Protein 2YZJ (pdb70)

CATH classification: 2.70.40.10

B-factor: mean 26.62, std 9.51, range [11.58, 71.03]

Radius of gyration: 20.33 Å; Cα contacts (8 Å, |Δi|>4): 1391; chains: 3; bounding box: 52×52×49 Å

Nearest PDB structures (foldseek):
  2yzj-assembly1_C  TM=1.006E+00  e=7.400E-30  Sulfurisphaera tokodaii
  2zdc-assembly1_C  TM=1.005E+00  e=9.151E-26  unclassified
  4xjc-assembly2_F  TM=8.775E-01  e=2.141E-09  Halalkalibacterium halodurans C-125
  4xjc-assembly2_D  TM=8.724E-01  e=2.141E-09  Halalkalibacterium halodurans C-125
  8y1w-assembly1_A  TM=8.906E-01  e=4.993E-09  Thermococcus pacificus

Secondary structure (DSSP, 8-state):
---HHHHHTTBTTTEES--GGGB-SSSEEE-EEEEEEEEEEE--EETTBPPEEEEEE-SSEEEE-TTEEEEEEEEEEE--TTEEEEEEE-HHHHTTTEE---EEE-TT--EEEEEEEEESSSEEEE----EEEEEEE-SS--SS---STTTTT---/---HHHHHTTBTTTEES--GGGB-SSSEEE-EEEEEEEEEEE--EETTBPPEEEEEE-SSEEEE-TTEEEEEEEEEEE--TTEEEEEEE-HHHHTTTEE---EEE-TT--EEEEEEEEESSSEEEE----EEEEEEE-SS--SS---STTTTT---/---HHHHHTTBTTTEES--GGGB-SSSEEE-EEEEEEEEEEE--EETTBPPEEEEEE-SSEEEE-TTEEEEEEEEEEE--TTEEEEEEE-HHHHTTTEE---EEE-TT--EEEEEEEEESSSEEEE----EEEEEEE-SS--SS---STTTTT---

InterPro domains:
  IPR011962 dCTP deaminase [PF22769] (2-138)
  IPR033704 dUTPase, trimeric [cd07557] (27-138)
  IPR036157 dUTPase-like superfamily [G3DSA:2.70.40.10] (1-141)
  IPR036157 dUTPase-like superfamily [SSF51283] (1-156)

Organism: Sulfurisphaera tokodaii (strain DSM 16993 / JCM 10545 / NBRC 100140 / 7) (NCBI:txid273063)

Structure (mmCIF, N/CA/C/O backbone):
data_2YZJ
#
_entry.id   2YZJ
#
_cell.length_a   53.770
_cell.length_b   53.757
_cell.length_c   53.757
_cell.angle_alpha   107.47
_cell.angle_beta   107.52
_cell.angle_gamma   107.50
#
_symmetry.space_group_name_H-M   'P 1'
#
loop_
_entity.id
_entity.type
_entity.pdbx_description
1 polymer '167aa long hypothetical dUTPase'
2 non-polymer "DEOXYURIDINE-5'-DIPHOSPHATE"
3 non-polymer 2-AMINO-2-HYDROXYMETHYL-PROPANE-1,3-DIOL
4 non-polymer 'MAGNESIUM ION'
5 water water
#
loop_
_atom_site.group_PDB
_atom_site.id
_atom_site.type_symbol
_atom_site.label_atom_id
_atom_site.label_alt_id
_atom_site.label_comp_id
_atom_site.label_asym_id
_atom_site.label_entity_id
_atom_site.label_seq_id
_atom_site.pdbx_PDB_ins_code
_atom_site.Cartn_x
_atom_site.Cartn_y
_atom_site.Cartn_z
_atom_site.occupancy
_atom_site.B_iso_or_equiv
_atom_site.auth_seq_id
_atom_site.auth_comp_id
_atom_site.auth_asym_id
_atom_site.auth_atom_id
_atom_site.pdbx_PDB_model_num
ATOM 1 N N . ILE A 1 12 ? -9.011 -4.716 -12.687 1.00 41.60 10 ILE A N 1
ATOM 2 C CA . ILE A 1 12 ? -9.647 -3.581 -11.955 1.00 41.81 10 ILE A CA 1
ATOM 3 C C . ILE A 1 12 ? -10.947 -3.143 -12.621 1.00 40.78 10 ILE A C 1
ATOM 4 O O . ILE A 1 12 ? -11.044 -3.107 -13.848 1.00 40.55 10 ILE A O 1
ATOM 9 N N . LEU A 1 13 ? -11.941 -2.803 -11.805 1.00 39.81 11 LEU A N 1
ATOM 10 C CA . LEU A 1 13 ? -13.229 -2.363 -12.325 1.00 38.63 11 LEU A CA 1
ATOM 11 C C . LEU A 1 13 ? -13.232 -0.871 -12.636 1.00 37.97 11 LEU A C 1
ATOM 12 O O . LEU A 1 13 ? -12.737 -0.053 -11.856 1.00 37.59 11 LEU A O 1
ATOM 17 N N . SER A 1 14 ? -13.796 -0.531 -13.789 1.00 37.38 12 SER A N 1
ATOM 18 C CA . SER A 1 14 ? -13.889 0.852 -14.237 1.00 36.64 12 SER A CA 1
ATOM 19 C C . SER A 1 14 ? -14.991 1.574 -13.472 1.00 36.00 12 SER A C 1
ATOM 20 O O . SER A 1 14 ? -15.661 0.983 -12.627 1.00 34.69 12 SER A O 1
ATOM 23 N N . HIS A 1 15 ? -15.176 2.853 -13.786 1.00 35.94 13 HIS A N 1
ATOM 24 C CA . HIS A 1 15 ? -16.201 3.669 -13.145 1.00 36.69 13 HIS A CA 1
ATOM 25 C C . HIS A 1 15 ? -17.594 3.081 -13.353 1.00 36.85 13 HIS A C 1
ATOM 26 O O . HIS A 1 15 ? -18.366 2.948 -12.403 1.00 36.64 13 HIS A O 1
ATOM 33 N N . GLN A 1 16 ? -17.909 2.723 -14.595 1.00 36.63 14 GLN A N 1
ATOM 34 C CA . GLN A 1 16 ? -19.218 2.160 -14.914 1.00 36.64 14 GLN A CA 1
ATOM 35 C C . GLN A 1 16 ? -19.472 0.823 -14.220 1.00 36.29 14 GLN A C 1
ATOM 36 O O . GLN A 1 16 ? -20.594 0.539 -13.796 1.00 36.11 14 GLN A O 1
ATOM 42 N N . SER A 1 17 ? -18.437 -0.001 -14.104 1.00 36.02 15 SER A N 1
ATOM 43 C CA . SER A 1 17 ? -18.587 -1.301 -13.459 1.00 36.24 15 SER A CA 1
ATOM 44 C C . SER A 1 17 ? -18.825 -1.139 -11.962 1.00 36.20 15 SER A C 1
ATOM 45 O O . SER A 1 17 ? -19.542 -1.929 -11.349 1.00 36.10 15 SER A O 1
ATOM 48 N N . ILE A 1 18 ? -18.220 -0.113 -11.373 1.00 36.52 16 ILE A N 1
ATOM 49 C CA . ILE A 1 18 ? -18.390 0.142 -9.948 1.00 36.15 16 ILE A CA 1
ATOM 50 C C . ILE A 1 18 ? -19.775 0.730 -9.712 1.00 37.08 16 ILE A C 1
ATOM 51 O O . ILE A 1 18 ? -20.432 0.421 -8.717 1.00 36.73 16 ILE A O 1
ATOM 56 N N . LYS A 1 19 ? -20.221 1.569 -10.641 1.00 38.40 17 LYS A N 1
ATOM 57 C CA . LYS A 1 19 ? -21.529 2.197 -10.523 1.00 40.98 17 LYS A CA 1
ATOM 58 C C . LYS A 1 19 ? -22.631 1.147 -10.395 1.00 41.47 17 LYS A C 1
ATOM 59 O O . LYS A 1 19 ? -23.624 1.364 -9.701 1.00 40.79 17 LYS A O 1
ATOM 65 N N . ASN A 1 20 ? -22.445 0.006 -11.052 1.00 42.08 18 ASN A N 1
ATOM 66 C CA . ASN A 1 20 ? -23.427 -1.074 -11.002 1.00 42.98 18 ASN A CA 1
ATOM 67 C C . ASN A 1 20 ? -23.388 -1.833 -9.678 1.00 42.40 18 ASN A C 1
ATOM 68 O O . ASN A 1 20 ? -24.296 -2.605 -9.372 1.00 43.61 18 ASN A O 1
ATOM 73 N N . LEU A 1 21 ? -22.335 -1.612 -8.897 1.00 40.87 19 LEU A N 1
ATOM 74 C CA . LEU A 1 21 ? -22.191 -2.271 -7.603 1.00 39.18 19 LEU A CA 1
ATOM 75 C C . LEU A 1 21 ? -22.949 -1.509 -6.518 1.00 38.01 19 LEU A C 1
ATOM 76 O O . LEU A 1 21 ? -23.184 -2.032 -5.429 1.00 36.66 19 LEU A O 1
ATOM 81 N N . LEU A 1 22 ? -23.326 -0.270 -6.821 1.00 36.76 20 LEU A N 1
ATOM 82 C CA . LEU A 1 22 ? -24.041 0.566 -5.862 1.00 36.87 20 LEU A CA 1
ATOM 83 C C . LEU A 1 22 ? -25.402 -0.009 -5.479 1.00 37.65 20 LEU A C 1
ATOM 84 O O . LEU A 1 22 ? -26.183 -0.417 -6.340 1.00 37.23 20 LEU A O 1
ATOM 89 N N . GLY A 1 23 ? -25.679 -0.035 -4.180 1.00 37.69 21 GLY A N 1
ATOM 90 C CA . GLY A 1 23 ? -26.948 -0.554 -3.705 1.00 37.95 21 GLY A CA 1
ATOM 91 C C . GLY A 1 23 ? -26.962 -2.065 -3.596 1.00 37.76 21 GLY A C 1
ATOM 92 O O . GLY A 1 23 ? -27.966 -2.652 -3.193 1.00 38.78 21 GLY A O 1
ATOM 93 N N . LYS A 1 24 ? -25.850 -2.698 -3.955 1.00 37.40 22 LYS A N 1
ATOM 94 C CA . LYS A 1 24 ? -25.745 -4.150 -3.888 1.00 37.50 22 LYS A CA 1
ATOM 95 C C . LYS A 1 24 ? -24.501 -4.565 -3.108 1.00 35.83 22 LYS A C 1
ATOM 96 O O . LYS A 1 24 ? -24.597 -5.217 -2.070 1.00 35.98 22 LYS A O 1
ATOM 102 N N . VAL A 1 25 ? -23.334 -4.187 -3.620 1.00 33.85 23 VAL A N 1
ATOM 103 C CA . VAL A 1 25 ? -22.067 -4.503 -2.971 1.00 31.62 23 VAL A CA 1
ATOM 104 C C . VAL A 1 25 ? -21.670 -3.347 -2.053 1.00 30.33 23 VAL A C 1
ATOM 105 O O . VAL A 1 25 ? -21.105 -3.555 -0.982 1.00 29.52 23 VAL A O 1
ATOM 109 N N . ILE A 1 26 ? -21.979 -2.127 -2.481 1.00 28.78 24 ILE A N 1
ATOM 110 C CA . ILE A 1 26 ? -21.660 -0.938 -1.699 1.00 27.39 24 ILE A CA 1
ATOM 111 C C . ILE A 1 26 ? -22.943 -0.252 -1.234 1.00 26.81 24 ILE A C 1
ATOM 112 O O . ILE A 1 26 ? -23.669 0.328 -2.044 1.00 26.41 24 ILE A O 1
ATOM 117 N N . LEU A 1 27 ? -23.210 -0.320 0.068 1.00 26.05 25 LEU A N 1
ATOM 118 C CA . LEU A 1 27 ? -24.405 0.286 0.658 1.00 26.67 25 LEU A CA 1
ATOM 119 C C . LEU A 1 27 ? -24.053 1.581 1.398 1.00 26.32 25 LEU A C 1
ATOM 120 O O . LEU A 1 27 ? -22.905 1.778 1.795 1.00 25.56 25 LEU A O 1
ATOM 125 N N . ASN A 1 28 ? -25.047 2.448 1.594 1.00 26.23 26 ASN A N 1
ATOM 126 C CA . ASN A 1 28 ? -24.839 3.739 2.255 1.00 25.92 26 ASN A CA 1
ATOM 127 C C . ASN A 1 28 ? -23.804 4.477 1.418 1.00 25.79 26 ASN A C 1
ATOM 128 O O . ASN A 1 28 ? -22.861 5.074 1.947 1.00 24.16 26 ASN A O 1
ATOM 133 N N . TYR A 1 29 ? -23.996 4.425 0.105 1.00 25.47 27 TYR A N 1
ATOM 134 C CA . TYR A 1 29 ? -23.076 5.034 -0.852 1.00 26.01 27 TYR A CA 1
ATOM 135 C C . TYR A 1 29 ? -23.407 6.461 -1.264 1.00 26.83 27 TYR A C 1
ATOM 136 O O . TYR A 1 29 ? -24.418 7.037 -0.866 1.00 24.65 27 TYR A O 1
ATOM 145 N N . SER A 1 30 ? -22.518 7.015 -2.079 1.00 27.58 28 SER A N 1
ATOM 146 C CA . SER A 1 30 ? -22.663 8.354 -2.621 1.00 29.29 28 SER A CA 1
ATOM 147 C C . SER A 1 30 ? -22.277 8.229 -4.089 1.00 30.55 28 SER A C 1
ATOM 148 O O . SER A 1 30 ? -21.165 7.807 -4.415 1.00 29.66 28 SER A O 1
ATOM 151 N N . GLU A 1 31 ? -23.209 8.575 -4.970 1.00 31.82 29 GLU A N 1
ATOM 152 C CA . GLU A 1 31 ? -22.987 8.502 -6.408 1.00 33.89 29 GLU A CA 1
ATOM 153 C C . GLU A 1 31 ? -21.719 9.206 -6.878 1.00 32.75 29 GLU A C 1
ATOM 154 O O . GLU A 1 31 ? -20.950 8.648 -7.659 1.00 31.92 29 GLU A O 1
ATOM 160 N N . GLU A 1 32 ? -21.504 10.427 -6.403 1.00 32.07 30 GLU A N 1
ATOM 161 C CA . GLU A 1 32 ? -20.333 11.202 -6.801 1.00 32.01 30 GLU A CA 1
ATOM 162 C C . GLU A 1 32 ? -19.010 10.576 -6.361 1.00 30.39 30 GLU A C 1
ATOM 163 O O . GLU A 1 32 ? -17.953 10.919 -6.894 1.00 29.46 30 GLU A O 1
ATOM 169 N N . ASN A 1 33 ? -19.066 9.656 -5.401 1.00 27.81 31 ASN A N 1
ATOM 170 C CA . ASN A 1 33 ? -17.855 9.008 -4.910 1.00 26.28 31 ASN A CA 1
ATOM 171 C C . ASN A 1 33 ? -17.348 7.867 -5.788 1.00 25.94 31 ASN A C 1
ATOM 172 O O . ASN A 1 33 ? -16.340 7.230 -5.469 1.00 23.91 31 ASN A O 1
ATOM 177 N N . VAL A 1 34 ? -18.047 7.606 -6.893 1.00 25.10 32 VAL A N 1
ATOM 178 C CA . VAL A 1 34 ? -17.603 6.586 -7.840 1.00 25.36 32 VAL A CA 1
ATOM 179 C C . VAL A 1 34 ? -16.699 7.390 -8.769 1.00 25.76 32 VAL A C 1
ATOM 180 O O . VAL A 1 34 ? -17.175 8.263 -9.494 1.00 25.67 32 VAL A O 1
ATOM 184 N N . ARG A 1 35 ? -15.400 7.106 -8.739 1.00 25.91 33 ARG A N 1
ATOM 185 C CA . ARG A 1 35 ? -14.438 7.852 -9.545 1.00 27.36 33 ARG A CA 1
ATOM 186 C C . ARG A 1 35 ? -14.046 7.185 -10.861 1.00 28.38 33 ARG A C 1
ATOM 187 O O . ARG A 1 35 ? -14.799 6.379 -11.405 1.00 27.82 33 ARG A O 1
ATOM 195 N N . GLU A 1 36 ? -12.864 7.533 -11.367 1.00 29.00 34 GLU A N 1
ATOM 196 C CA . GLU A 1 36 ? -12.369 6.988 -12.630 1.00 29.92 34 GLU A CA 1
ATOM 197 C C . GLU A 1 36 ? -12.243 5.472 -12.626 1.00 29.13 34 GLU A C 1
ATOM 198 O O . GLU A 1 36 ? -12.693 4.800 -13.554 1.00 29.92 34 GLU A O 1
ATOM 204 N N . ASN A 1 37 ? -11.617 4.939 -11.582 1.00 27.69 35 ASN A N 1
ATOM 205 C CA . ASN A 1 37 ? -11.407 3.500 -11.466 1.00 26.46 35 ASN A CA 1
ATOM 206 C C . ASN A 1 37 ? -11.374 3.069 -10.005 1.00 25.39 35 ASN A C 1
ATOM 207 O O . ASN A 1 37 ? -10.533 2.264 -9.595 1.00 24.95 35 ASN A O 1
ATOM 212 N N . GLY A 1 38 ? -12.297 3.612 -9.220 1.00 24.57 36 GLY A N 1
ATOM 213 C CA . GLY A 1 38 ? -12.352 3.269 -7.809 1.00 23.26 36 GLY A CA 1
ATOM 214 C C . GLY A 1 38 ? -13.473 4.008 -7.110 1.00 22.45 36 GLY A C 1
ATOM 215 O O . GLY A 1 38 ? -14.191 4.787 -7.733 1.00 22.66 36 GLY A O 1
ATOM 216 N N . TYR A 1 39 ? -13.620 3.764 -5.813 1.00 20.88 37 TYR A N 1
ATOM 217 C CA . TYR A 1 39 ? -14.658 4.403 -5.021 1.00 19.93 37 TYR A CA 1
ATOM 218 C C . TYR A 1 39 ? -14.022 5.086 -3.818 1.00 20.13 37 TYR A C 1
ATOM 219 O O . TYR A 1 39 ? -13.163 4.503 -3.160 1.00 19.67 37 TYR A O 1
ATOM 228 N N . ASP A 1 40 ? -14.454 6.309 -3.525 1.00 19.81 38 ASP A N 1
ATOM 229 C CA . ASP A 1 40 ? -13.914 7.054 -2.393 1.00 19.54 38 ASP A CA 1
ATOM 230 C C . ASP A 1 40 ? -14.692 6.778 -1.108 1.00 19.68 38 ASP A C 1
ATOM 231 O O . ASP A 1 40 ? -15.819 7.245 -0.935 1.00 19.74 38 ASP A O 1
ATOM 236 N N . LEU A 1 41 ? -14.070 6.011 -0.214 1.00 18.45 39 LEU A N 1
ATOM 237 C CA . LEU A 1 41 ? -14.651 5.638 1.072 1.00 17.87 39 LEU A CA 1
ATOM 238 C C . LEU A 1 41 ? -14.685 6.848 1.998 1.00 18.05 39 LEU A C 1
ATOM 239 O O . LEU A 1 41 ? -13.743 7.636 2.024 1.00 17.50 39 LEU A O 1
ATOM 244 N N . ARG A 1 42 ? -15.766 6.987 2.761 1.00 17.11 40 ARG A N 1
ATOM 245 C CA . ARG A 1 42 ? -15.913 8.104 3.688 1.00 16.96 40 ARG A CA 1
ATOM 246 C C . ARG A 1 42 ? -15.856 7.611 5.134 1.00 17.39 40 ARG A C 1
ATOM 247 O O . ARG A 1 42 ? -16.213 6.464 5.419 1.00 16.65 40 ARG A O 1
ATOM 255 N N . ILE A 1 43 ? -15.401 8.472 6.042 1.00 17.59 41 ILE A N 1
ATOM 256 C CA . ILE A 1 43 ? -15.340 8.111 7.453 1.00 18.32 41 ILE A CA 1
ATOM 257 C C . ILE A 1 43 ? -16.568 8.692 8.140 1.00 19.75 41 ILE A C 1
ATOM 258 O O . ILE A 1 43 ? -16.911 9.852 7.930 1.00 20.76 41 ILE A O 1
ATOM 263 N N . CYS A 1 44 ? -17.230 7.874 8.950 1.00 20.85 42 CYS A N 1
ATOM 264 C CA . CYS A 1 44 ? -18.434 8.294 9.669 1.00 25.18 42 CYS A CA 1
ATOM 265 C C . CYS A 1 44 ? -18.461 7.653 11.046 1.00 25.38 42 CYS A C 1
ATOM 266 O O . CYS A 1 44 ? -17.419 7.413 11.660 1.00 24.38 42 CYS A O 1
ATOM 269 N N . GLY A 1 45 ? -19.669 7.374 11.524 1.00 26.30 43 GLY A N 1
ATOM 270 C CA . GLY A 1 45 ? -19.826 6.734 12.815 1.00 27.54 43 GLY A CA 1
ATOM 271 C C . GLY A 1 45 ? -20.083 7.691 13.955 1.00 27.95 43 GLY A C 1
ATOM 272 O O . GLY A 1 45 ? -19.776 8.880 13.865 1.00 27.49 43 GLY A O 1
ATOM 273 N N . ASP A 1 46 ? -20.653 7.164 15.034 1.00 28.62 44 ASP A N 1
ATOM 274 C CA . ASP A 1 46 ? -20.946 7.967 16.209 1.00 29.49 44 ASP A CA 1
ATOM 275 C C . ASP A 1 46 ? -19.663 8.236 16.983 1.00 28.89 44 ASP A C 1
ATOM 276 O O . ASP A 1 46 ? -19.563 9.225 17.708 1.00 28.62 44 ASP A O 1
ATOM 281 N N . LYS A 1 47 ? -18.677 7.356 16.823 1.00 28.25 45 LYS A N 1
ATOM 282 C CA . LYS A 1 47 ? -17.410 7.516 17.528 1.00 27.51 45 LYS A CA 1
ATOM 283 C C . LYS A 1 47 ? -16.209 7.155 16.654 1.00 25.86 45 LYS A C 1
ATOM 284 O O . LYS A 1 47 ? -16.354 6.510 15.616 1.00 24.96 45 LYS A O 1
ATOM 290 N N . TYR A 1 48 ? -15.031 7.595 17.081 1.00 23.49 46 TYR A N 1
ATOM 291 C CA . TYR A 1 48 ? -13.774 7.251 16.414 1.00 22.18 46 TYR A CA 1
ATOM 292 C C . TYR A 1 48 ? -12.842 6.916 17.574 1.00 22.31 46 TYR A C 1
ATOM 293 O O . TYR A 1 48 ? -13.106 7.317 18.711 1.00 21.85 46 TYR A O 1
ATOM 302 N N . TYR A 1 49 ? -11.768 6.178 17.314 1.00 20.43 47 TYR A N 1
ATOM 303 C CA . TYR A 1 49 ? -10.892 5.763 18.407 1.00 21.17 47 TYR A CA 1
ATOM 304 C C . TYR A 1 49 ? -9.427 6.122 18.271 1.00 21.13 47 TYR A C 1
ATOM 305 O O . TYR A 1 49 ? -8.854 6.056 17.183 1.00 21.29 47 TYR A O 1
ATOM 314 N N . GLU A 1 50 ? -8.821 6.486 19.396 1.00 20.32 48 GLU A N 1
ATOM 315 C CA . GLU A 1 50 ? -7.411 6.835 19.425 1.00 20.12 48 GLU A CA 1
ATOM 316 C C . GLU A 1 50 ? -6.647 5.733 20.142 1.00 19.83 48 GLU A C 1
ATOM 317 O O . GLU A 1 50 ? -6.989 5.373 21.266 1.00 20.19 48 GLU A O 1
ATOM 323 N N . LEU A 1 51 ? -5.630 5.170 19.497 1.00 18.53 49 LEU A N 1
ATOM 324 C CA . LEU A 1 51 ? -4.847 4.144 20.165 1.00 18.60 49 LEU A CA 1
ATOM 325 C C . LEU A 1 51 ? -3.987 4.890 21.174 1.00 19.22 49 LEU A C 1
ATOM 326 O O . LEU A 1 51 ? -3.263 5.818 20.813 1.00 17.12 49 LEU A O 1
ATOM 331 N N . VAL A 1 52 ? -4.076 4.496 22.440 1.00 20.93 50 VAL A N 1
ATOM 332 C CA . VAL A 1 52 ? -3.312 5.171 23.484 1.00 23.34 50 VAL A CA 1
ATOM 333 C C . VAL A 1 52 ? -2.199 4.331 24.091 1.00 23.12 50 VAL A C 1
ATOM 334 O O . VAL A 1 52 ? -1.314 4.859 24.762 1.00 25.22 50 VAL A O 1
ATOM 338 N N . GLN A 1 53 ? -2.247 3.025 23.863 1.00 23.11 51 GLN A N 1
ATOM 339 C CA . GLN A 1 53 ? -1.211 2.139 24.363 1.00 23.41 51 GLN A CA 1
ATOM 340 C C . GLN A 1 53 ? -0.955 1.048 23.336 1.00 22.62 51 GLN A C 1
ATOM 341 O O . GLN A 1 53 ? -1.888 0.533 22.716 1.00 21.39 51 GLN A O 1
ATOM 347 N N . GLY A 1 54 ? 0.318 0.712 23.164 1.00 22.51 52 GLY A N 1
ATOM 348 C CA . GLY A 1 54 ? 0.716 -0.297 22.200 1.00 22.72 52 GLY A CA 1
ATOM 349 C C . GLY A 1 54 ? 0.165 -1.688 22.422 1.00 22.24 52 GLY A C 1
ATOM 350 O O . GLY A 1 54 ? -0.257 -2.049 23.526 1.00 23.01 52 GLY A O 1
ATOM 351 N N . ALA A 1 55 ? 0.181 -2.475 21.353 1.00 21.59 53 ALA A N 1
ATOM 352 C CA . ALA A 1 55 ? -0.306 -3.843 21.389 1.00 21.26 53 ALA A CA 1
ATOM 353 C C . ALA A 1 55 ? 0.826 -4.833 21.606 1.00 20.98 53 ALA A C 1
ATOM 354 O O . ALA A 1 55 ? 1.995 -4.530 21.363 1.00 20.55 53 ALA A O 1
ATOM 356 N N . GLU A 1 56 ? 0.457 -6.018 22.079 1.00 20.79 54 GLU A N 1
ATOM 357 C CA . GLU A 1 56 ? 1.395 -7.113 22.297 1.00 21.68 54 GLU A CA 1
ATOM 358 C C . GLU A 1 56 ? 0.721 -8.282 21.595 1.00 21.15 54 GLU A C 1
ATOM 359 O O . GLU A 1 56 ? 0.126 -9.162 22.221 1.00 20.13 54 GLU A O 1
ATOM 365 N N . LEU A 1 57 ? 0.806 -8.252 20.269 1.00 20.70 55 LEU A N 1
ATOM 366 C CA . LEU A 1 57 ? 0.185 -9.249 19.408 1.00 20.47 55 LEU A CA 1
ATOM 367 C C . LEU A 1 57 ? 0.770 -10.651 19.500 1.00 20.14 55 LEU A C 1
ATOM 368 O O . LEU A 1 57 ? 1.975 -10.827 19.663 1.00 19.58 55 LEU A O 1
ATOM 373 N N . PRO A 1 58 ? -0.090 -11.674 19.365 1.00 20.56 56 PRO A N 1
ATOM 374 C CA . PRO A 1 58 ? -1.533 -11.525 19.136 1.00 21.33 56 PRO A CA 1
ATOM 375 C C . PRO A 1 58 ? -2.428 -11.500 20.379 1.00 21.35 56 PRO A C 1
ATOM 376 O O . PRO A 1 58 ? -3.615 -11.177 20.283 1.00 21.42 56 PRO A O 1
ATOM 380 N N . GLU A 1 59 ? -1.863 -11.827 21.538 1.00 21.16 57 GLU A N 1
ATOM 381 C CA . GLU A 1 59 ? -2.632 -11.895 22.781 1.00 21.38 57 GLU A CA 1
ATOM 382 C C . GLU A 1 59 ? -3.248 -10.619 23.346 1.00 21.29 57 GLU A C 1
ATOM 383 O O . GLU A 1 59 ? -4.337 -10.666 23.926 1.00 20.73 57 GLU A O 1
ATOM 389 N N . LYS A 1 60 ? -2.561 -9.492 23.193 1.00 20.84 58 LYS A N 1
ATOM 390 C CA . LYS A 1 60 ? -3.053 -8.227 23.723 1.00 20.75 58 LYS A CA 1
ATOM 391 C C . LYS A 1 60 ? -3.195 -7.149 22.652 1.00 20.28 58 LYS A C 1
ATOM 392 O O . LYS A 1 60 ? -2.210 -6.731 22.046 1.00 19.99 58 LYS A O 1
ATOM 398 N N . LYS A 1 61 ? -4.426 -6.700 22.440 1.00 20.22 59 LYS A N 1
ATOM 399 C CA . LYS A 1 61 ? -4.716 -5.665 21.453 1.00 20.03 59 LYS A CA 1
ATOM 400 C C . LYS A 1 61 ? -4.325 -4.293 21.993 1.00 19.96 59 LYS A C 1
ATOM 401 O O . LYS A 1 61 ? -4.138 -4.115 23.199 1.00 18.67 59 LYS A O 1
ATOM 407 N N . ALA A 1 62 ? -4.198 -3.318 21.101 1.00 18.98 60 ALA A N 1
ATOM 408 C CA . ALA A 1 62 ? -3.848 -1.971 21.530 1.00 19.14 60 ALA A CA 1
ATOM 409 C C . ALA A 1 62 ? -4.992 -1.443 22.398 1.00 19.24 60 ALA A C 1
ATOM 410 O O . ALA A 1 62 ? -6.130 -1.905 22.283 1.00 19.82 60 ALA A O 1
ATOM 412 N N . THR A 1 63 ? -4.683 -0.493 23.273 1.00 20.51 61 THR A N 1
ATOM 413 C CA . THR A 1 63 ? -5.689 0.113 24.142 1.00 21.32 61 THR A CA 1
ATOM 414 C C . THR A 1 63 ? -6.279 1.319 23.419 1.00 21.64 61 THR A C 1
ATOM 415 O O . THR A 1 63 ? -5.544 2.186 22.957 1.00 21.38 61 THR A O 1
ATOM 419 N N . LEU A 1 64 ? -7.604 1.377 23.344 1.00 22.31 62 LEU A N 1
ATOM 420 C CA . LEU A 1 64 ? -8.283 2.461 22.647 1.00 22.98 62 LEU A CA 1
ATOM 421 C C . LEU A 1 64 ? -8.984 3.466 23.545 1.00 24.79 62 LEU A C 1
ATOM 422 O O . LEU A 1 64 ? -9.444 3.134 24.637 1.00 25.43 62 LEU A O 1
ATOM 427 N N . ARG A 1 65 ? -9.063 4.701 23.063 1.00 25.58 63 ARG A N 1
ATOM 428 C CA . ARG A 1 65 ? -9.772 5.754 23.770 1.00 26.35 63 ARG A CA 1
ATOM 429 C C . ARG A 1 65 ? -10.948 6.062 22.852 1.00 26.73 63 ARG A C 1
ATOM 430 O O . ARG A 1 65 ? -10.757 6.413 21.686 1.00 26.20 63 ARG A O 1
ATOM 438 N N . GLU A 1 66 ? -12.161 5.893 23.365 1.00 27.00 64 GLU A N 1
ATOM 439 C CA . GLU A 1 66 ? -13.359 6.149 22.579 1.00 27.89 64 GLU A CA 1
ATOM 440 C C . GLU A 1 66 ? -13.646 7.641 22.588 1.00 28.46 64 GLU A C 1
ATOM 441 O O . GLU A 1 66 ? -13.670 8.268 23.646 1.00 28.82 64 GLU A O 1
ATOM 447 N N . ILE A 1 67 ? -13.872 8.203 21.405 1.00 28.21 65 ILE A N 1
ATOM 448 C CA . ILE A 1 67 ? -14.138 9.628 21.270 1.00 28.93 65 ILE A CA 1
ATOM 449 C C . ILE A 1 67 ? -15.393 9.905 20.452 1.00 29.63 65 ILE A C 1
ATOM 450 O O . ILE A 1 67 ? -15.605 9.307 19.400 1.00 28.61 65 ILE A O 1
ATOM 455 N N . GLU A 1 68 ? -16.231 10.812 20.943 1.00 30.98 66 GLU A N 1
ATOM 456 C CA . GLU A 1 68 ? -17.452 11.169 20.233 1.00 32.54 66 GLU A CA 1
ATOM 457 C C . GLU A 1 68 ? -17.092 11.821 18.896 1.00 31.93 66 GLU A C 1
ATOM 458 O O . GLU A 1 68 ? -16.294 12.757 18.846 1.00 31.54 66 GLU A O 1
ATOM 464 N N . PHE A 1 69 ? -17.677 11.315 17.814 1.00 31.78 67 PHE A N 1
ATOM 465 C CA . PHE A 1 69 ? -17.416 11.847 16.479 1.00 32.27 67 PHE A CA 1
ATOM 466 C C . PHE A 1 69 ? -18.522 12.843 16.130 1.00 33.67 67 PHE A C 1
ATOM 467 O O . PHE A 1 69 ? -19.540 12.472 15.544 1.00 32.81 67 PHE A O 1
ATOM 475 N N . LYS A 1 70 ? -18.312 14.105 16.498 1.00 35.72 68 LYS A N 1
ATOM 476 C CA . LYS A 1 70 ? -19.288 15.165 16.252 1.00 37.91 68 LYS A CA 1
ATOM 477 C C . LYS A 1 70 ? -19.234 15.720 14.831 1.00 37.40 68 LYS A C 1
ATOM 478 O O . LYS A 1 70 ? -20.006 15.316 13.961 1.00 38.49 68 LYS A O 1
ATOM 484 N N . GLU A 1 71 ? -18.323 16.660 14.611 1.00 36.78 69 GLU A N 1
ATOM 485 C CA . GLU A 1 71 ? -18.168 17.286 13.304 1.00 36.42 69 GLU A CA 1
ATOM 486 C C . GLU A 1 71 ? -16.775 17.053 12.735 1.00 34.80 69 GLU A C 1
ATOM 487 O O . GLU A 1 71 ? -16.604 16.963 11.519 1.00 33.37 69 GLU A O 1
ATOM 493 N N . ARG A 1 72 ? -15.785 16.968 13.619 1.00 33.09 70 ARG A N 1
ATOM 494 C CA . ARG A 1 72 ? -14.400 16.766 13.203 1.00 32.31 70 ARG A CA 1
ATOM 495 C C . ARG A 1 72 ? -13.618 15.913 14.186 1.00 30.79 70 ARG A C 1
ATOM 496 O O . ARG A 1 72 ? -13.845 15.968 15.394 1.00 30.39 70 ARG A O 1
ATOM 504 N N . ALA A 1 73 ? -12.689 15.127 13.656 1.00 28.63 71 ALA A N 1
ATOM 505 C CA . ALA A 1 73 ? -11.854 14.277 14.482 1.00 27.70 71 ALA A CA 1
ATOM 506 C C . ALA A 1 73 ? -10.537 15.008 14.677 1.00 27.10 71 ALA A C 1
ATOM 507 O O . ALA A 1 73 ? -9.887 15.400 13.706 1.00 26.61 71 ALA A O 1
ATOM 509 N N . ILE A 1 74 ? -10.158 15.211 15.932 1.00 27.19 72 ILE A N 1
ATOM 510 C CA . ILE A 1 74 ? -8.914 15.894 16.248 1.00 27.76 72 ILE A CA 1
ATOM 511 C C . ILE A 1 74 ? -7.844 14.838 16.490 1.00 27.36 72 ILE A C 1
ATOM 512 O O . ILE A 1 74 ? -7.973 13.996 17.382 1.00 28.29 72 ILE A O 1
ATOM 517 N N . LEU A 1 75 ? -6.791 14.883 15.681 1.00 26.11 73 LEU A N 1
ATOM 518 C CA . LEU A 1 75 ? -5.708 13.917 15.785 1.00 25.34 73 LEU A CA 1
ATOM 519 C C . LEU A 1 75 ? -4.408 14.525 16.283 1.00 23.88 73 LEU A C 1
ATOM 520 O O . LEU A 1 75 ? -4.058 15.656 15.936 1.00 24.49 73 LEU A O 1
ATOM 525 N N . SER A 1 76 ? -3.696 13.759 17.100 1.00 22.54 74 SER A N 1
ATOM 526 C CA . SER A 1 76 ? -2.414 14.184 17.637 1.00 21.93 74 SER A CA 1
ATOM 527 C C . SER A 1 76 ? -1.323 13.488 16.835 1.00 21.31 74 SER A C 1
ATOM 528 O O . SER A 1 76 ? -1.500 12.354 16.382 1.00 19.88 74 SER A O 1
ATOM 531 N N . ALA A 1 77 ? -0.198 14.171 16.665 1.00 20.09 75 ALA A N 1
ATOM 532 C CA . ALA A 1 77 ? 0.925 13.609 15.940 1.00 19.73 75 ALA A CA 1
ATOM 533 C C . ALA A 1 77 ? 1.359 12.288 16.581 1.00 19.74 75 ALA A C 1
ATOM 534 O O . ALA A 1 77 ? 1.247 12.105 17.796 1.00 18.61 75 ALA A O 1
ATOM 536 N N . ASN A 1 78 ? 1.838 11.365 15.753 1.00 19.06 76 ASN A N 1
ATOM 537 C CA . ASN A 1 78 ? 2.327 10.074 16.227 1.00 19.45 76 ASN A CA 1
ATOM 538 C C . ASN A 1 78 ? 1.296 9.192 16.917 1.00 18.83 76 ASN A C 1
ATOM 539 O O . ASN A 1 78 ? 1.621 8.430 17.828 1.00 19.59 76 ASN A O 1
ATOM 544 N N . HIS A 1 79 ? 0.048 9.304 16.486 1.00 17.72 77 HIS A N 1
ATOM 545 C CA . HIS A 1 79 ? -1.019 8.485 17.031 1.00 18.59 77 HIS A CA 1
ATOM 546 C C . HIS A 1 79 ? -1.804 7.878 15.883 1.00 17.29 77 HIS A C 1
ATOM 547 O O . HIS A 1 79 ? -1.946 8.497 14.827 1.00 16.60 77 HIS A O 1
ATOM 554 N N . THR A 1 80 ? -2.293 6.662 16.098 1.00 16.84 78 THR A N 1
ATOM 555 C CA . THR A 1 80 ? -3.102 5.964 15.107 1.00 16.24 78 THR A CA 1
ATOM 556 C C . THR A 1 80 ? -4.560 6.094 15.538 1.00 16.15 78 THR A C 1
ATOM 557 O O . THR A 1 80 ? -4.868 6.005 16.728 1.00 16.76 78 THR A O 1
ATOM 561 N N . TYR A 1 81 ? -5.450 6.305 14.572 1.00 15.36 79 TYR A N 1
ATOM 562 C CA . TYR A 1 81 ? -6.875 6.445 14.850 1.00 16.27 79 TYR A CA 1
ATOM 563 C C . TYR A 1 81 ? -7.684 5.465 14.023 1.00 16.81 79 TYR A C 1
ATOM 564 O O . TYR A 1 81 ? -7.338 5.181 12.875 1.00 16.01 79 TYR A O 1
ATOM 573 N N . LEU A 1 82 ? -8.763 4.954 14.611 1.00 15.18 80 LEU A N 1
ATOM 574 C CA . LEU A 1 82 ? -9.633 4.011 13.921 1.00 15.84 80 LEU A CA 1
ATOM 575 C C . LEU A 1 82 ? -10.959 4.684 13.605 1.00 16.05 80 LEU A C 1
ATOM 576 O O . LEU A 1 82 ? -11.608 5.253 14.487 1.00 16.59 80 LEU A O 1
ATOM 581 N N . PHE A 1 83 ? -11.353 4.615 12.341 1.00 15.35 81 PHE A N 1
ATOM 582 C CA . PHE A 1 83 ? -12.596 5.216 11.885 1.00 15.80 81 PHE A CA 1
ATOM 583 C C . PHE A 1 83 ? -13.474 4.176 11.219 1.00 16.16 81 PHE A C 1
ATOM 584 O O . PHE A 1 83 ? -12.985 3.289 10.516 1.00 16.26 81 PHE A O 1
ATOM 592 N N . GLU A 1 84 ? -14.776 4.303 11.436 1.00 16.56 82 GLU A N 1
ATOM 593 C CA . GLU A 1 84 ? -15.744 3.401 10.826 1.00 17.83 82 GLU A CA 1
ATOM 594 C C . GLU A 1 84 ? -16.151 4.050 9.508 1.00 17.33 82 GLU A C 1
ATOM 595 O O . GLU A 1 84 ? -16.337 5.265 9.447 1.00 17.89 82 GLU A O 1
ATOM 601 N N . SER A 1 85 ? -16.287 3.255 8.455 1.00 16.88 83 SER A N 1
ATOM 602 C CA . SER A 1 85 ? -16.674 3.799 7.156 1.00 17.37 83 SER A CA 1
ATOM 603 C C . SER A 1 85 ? -18.163 4.110 7.118 1.00 18.72 83 SER A C 1
ATOM 604 O O . SER A 1 85 ? -18.943 3.519 7.852 1.00 18.59 83 SER A O 1
ATOM 607 N N . CYS A 1 86 ? -18.554 5.049 6.266 1.00 20.43 84 CYS A N 1
ATOM 608 C CA . CYS A 1 86 ? -19.966 5.375 6.136 1.00 23.11 84 CYS A CA 1
ATOM 609 C C . CYS A 1 86 ? -20.572 4.202 5.368 1.00 21.80 84 CYS A C 1
ATOM 610 O O . CYS A 1 86 ? -21.644 3.693 5.710 1.00 21.40 84 CYS A O 1
ATOM 613 N N . GLU A 1 87 ? -19.843 3.759 4.347 1.00 20.81 85 GLU A N 1
ATOM 614 C CA . GLU A 1 87 ? -20.267 2.663 3.486 1.00 20.89 85 GLU A CA 1
ATOM 615 C C . GLU A 1 87 ? -20.280 1.293 4.154 1.00 22.30 85 GLU A C 1
ATOM 616 O O . GLU A 1 87 ? -19.444 0.993 5.009 1.00 20.80 85 GLU A O 1
ATOM 622 N N . GLU A 1 88 ? -21.239 0.465 3.749 1.00 23.58 86 GLU A N 1
ATOM 623 C CA . GLU A 1 88 ? -21.350 -0.896 4.261 1.00 26.57 86 GLU A CA 1
ATOM 624 C C . GLU A 1 88 ? -21.141 -1.807 3.061 1.00 27.02 86 GLU A C 1
ATOM 625 O O . GLU A 1 88 ? -21.664 -1.548 1.974 1.00 27.20 86 GLU A O 1
ATOM 631 N N . PHE A 1 89 ? -20.381 -2.876 3.252 1.00 26.50 87 PHE A N 1
ATOM 632 C CA . PHE A 1 89 ? -20.095 -3.776 2.153 1.00 27.23 87 PHE A CA 1
ATOM 633 C C . PHE A 1 89 ? -20.754 -5.140 2.252 1.00 28.28 87 PHE A C 1
ATOM 634 O O . PHE A 1 89 ? -21.037 -5.638 3.338 1.00 28.37 87 PHE A O 1
ATOM 642 N N . ASN A 1 90 ? -21.004 -5.719 1.085 1.00 29.91 88 ASN A N 1
ATOM 643 C CA . ASN A 1 90 ? -21.580 -7.049 0.955 1.00 31.90 88 ASN A CA 1
ATOM 644 C C . ASN A 1 90 ? -20.836 -7.629 -0.241 1.00 32.72 88 ASN A C 1
ATOM 645 O O . ASN A 1 90 ? -21.351 -7.662 -1.359 1.00 31.58 88 ASN A O 1
ATOM 658 N N . PRO A 1 92 ? -19.168 -10.081 -2.922 1.00 34.93 90 PRO A N 1
ATOM 659 C CA . PRO A 1 92 ? -19.523 -11.342 -3.575 1.00 34.84 90 PRO A CA 1
ATOM 660 C C . PRO A 1 92 ? -18.313 -12.277 -3.529 1.00 34.23 90 PRO A C 1
ATOM 661 O O . PRO A 1 92 ? -17.224 -11.867 -3.126 1.00 35.11 90 PRO A O 1
ATOM 665 N N . ALA A 1 93 ? -18.498 -13.526 -3.942 1.00 33.70 91 ALA A N 1
ATOM 666 C CA . ALA A 1 93 ? -17.418 -14.507 -3.914 1.00 31.85 91 ALA A CA 1
ATOM 667 C C . ALA A 1 93 ? -16.344 -14.294 -4.977 1.00 31.01 91 ALA A C 1
ATOM 668 O O . ALA A 1 93 ? -15.312 -14.970 -4.960 1.00 31.37 91 ALA A O 1
ATOM 670 N N . ASP A 1 94 ? -16.569 -13.354 -5.888 1.00 30.71 92 ASP A N 1
ATOM 671 C CA . ASP A 1 94 ? -15.611 -13.109 -6.962 1.00 31.06 92 ASP A CA 1
ATOM 672 C C . ASP A 1 94 ? -14.970 -11.723 -6.962 1.00 30.19 92 ASP A C 1
ATOM 673 O O . ASP A 1 94 ? -14.329 -11.339 -7.940 1.00 29.50 92 ASP A O 1
ATOM 678 N N . LEU A 1 95 ? -15.140 -10.978 -5.873 1.00 28.81 93 LEU A N 1
ATOM 679 C CA . LEU A 1 95 ? -14.565 -9.638 -5.772 1.00 27.61 93 LEU A CA 1
ATOM 680 C C . LEU A 1 95 ? -13.813 -9.405 -4.469 1.00 26.38 93 LEU A C 1
ATOM 681 O O . LEU A 1 95 ? -14.166 -9.945 -3.424 1.00 26.09 93 LEU A O 1
ATOM 686 N N . ALA A 1 96 ? -12.773 -8.586 -4.553 1.00 25.32 94 ALA A N 1
ATOM 687 C CA . ALA A 1 96 ? -11.964 -8.216 -3.402 1.00 24.12 94 ALA A CA 1
ATOM 688 C C . ALA A 1 96 ? -11.672 -6.735 -3.600 1.00 23.03 94 ALA A C 1
ATOM 689 O O . ALA A 1 96 ? -11.817 -6.215 -4.707 1.00 23.23 94 ALA A O 1
ATOM 691 N N . VAL A 1 97 ? -11.265 -6.053 -2.538 1.00 20.70 95 VAL A N 1
ATOM 692 C CA . VAL A 1 97 ? -10.974 -4.633 -2.644 1.00 19.24 95 VAL A CA 1
ATOM 693 C C . VAL A 1 97 ? -9.650 -4.278 -1.991 1.00 18.27 95 VAL A C 1
ATOM 694 O O . VAL A 1 97 ? -9.366 -4.712 -0.874 1.00 17.09 95 VAL A O 1
ATOM 698 N N . LEU A 1 98 ? -8.840 -3.500 -2.699 1.00 16.93 96 LEU A N 1
ATOM 699 C CA . LEU A 1 98 ? -7.580 -3.037 -2.147 1.00 16.58 96 LEU A CA 1
ATOM 700 C C . LEU A 1 98 ? -7.878 -1.633 -1.634 1.00 15.88 96 LEU A C 1
ATOM 701 O O . LEU A 1 98 ? -8.350 -0.779 -2.387 1.00 15.67 96 LEU A O 1
ATOM 706 N N . ILE A 1 99 ? -7.634 -1.404 -0.347 1.00 14.89 97 ILE A N 1
ATOM 707 C CA . ILE A 1 99 ? -7.869 -0.090 0.230 1.00 14.71 97 ILE A CA 1
ATOM 708 C C . ILE A 1 99 ? -6.590 0.731 0.136 1.00 14.52 97 ILE A C 1
ATOM 709 O O . ILE A 1 99 ? -5.580 0.386 0.754 1.00 14.47 97 ILE A O 1
ATOM 714 N N . THR A 1 100 ? -6.633 1.807 -0.645 1.00 14.01 98 THR A N 1
ATOM 715 C CA . THR A 1 100 ? -5.480 2.688 -0.782 1.00 14.26 98 THR A CA 1
ATOM 716 C C . THR A 1 100 ? -5.899 4.015 -0.173 1.00 13.96 98 THR A C 1
ATOM 717 O O . THR A 1 100 ? -7.082 4.242 0.079 1.00 14.89 98 THR A O 1
ATOM 721 N N . LEU A 1 101 ? -4.940 4.891 0.071 1.00 13.80 99 LEU A N 1
ATOM 722 C CA . LEU A 1 101 ? -5.248 6.185 0.668 1.00 14.31 99 LEU A CA 1
ATOM 723 C C . LEU A 1 101 ? -5.404 7.232 -0.421 1.00 14.48 99 LEU A C 1
ATOM 724 O O . LEU A 1 101 ? -4.682 7.212 -1.414 1.00 14.25 99 LEU A O 1
ATOM 729 N N . LYS A 1 102 ? -6.361 8.137 -0.256 1.00 14.25 100 LYS A N 1
ATOM 730 C CA . LYS A 1 102 ? -6.532 9.192 -1.244 1.00 15.19 100 LYS A CA 1
ATOM 731 C C . LYS A 1 102 ? -5.252 10.030 -1.222 1.00 16.10 100 LYS A C 1
ATOM 732 O O . LYS A 1 102 ? -4.703 10.294 -0.154 1.00 15.26 100 LYS A O 1
ATOM 738 N N . SER A 1 103 ? -4.769 10.447 -2.388 1.00 16.65 101 SER A N 1
ATOM 739 C CA . SER A 1 103 ? -3.539 11.233 -2.415 1.00 17.39 101 SER A CA 1
ATOM 740 C C . SER A 1 103 ? -3.692 12.561 -1.673 1.00 16.81 101 SER A C 1
ATOM 741 O O . SER A 1 103 ? -2.700 13.152 -1.246 1.00 17.38 101 SER A O 1
ATOM 744 N N . THR A 1 104 ? -4.926 13.032 -1.512 1.00 15.89 102 THR A N 1
ATOM 745 C CA . THR A 1 104 ? -5.153 14.278 -0.792 1.00 16.53 102 THR A CA 1
ATOM 746 C C . THR A 1 104 ? -4.715 14.096 0.664 1.00 16.17 102 THR A C 1
ATOM 747 O O . THR A 1 104 ? -4.108 14.992 1.254 1.00 17.26 102 THR A O 1
ATOM 751 N N . LEU A 1 105 ? -5.024 12.940 1.246 1.00 14.21 103 LEU A N 1
ATOM 752 C CA . LEU A 1 105 ? -4.613 12.690 2.622 1.00 13.96 103 LEU A CA 1
ATOM 753 C C . LEU A 1 105 ? -3.111 12.430 2.673 1.00 13.80 103 LEU A C 1
ATOM 754 O O . LEU A 1 105 ? -2.427 12.871 3.595 1.00 13.67 103 LEU A O 1
ATOM 759 N N . ALA A 1 106 ? -2.592 11.723 1.675 1.00 14.08 104 ALA A N 1
ATOM 760 C CA . ALA A 1 106 ? -1.166 11.422 1.648 1.00 14.95 104 ALA A CA 1
ATOM 761 C C . ALA A 1 106 ? -0.310 12.684 1.589 1.00 15.09 104 ALA A C 1
ATOM 762 O O . ALA A 1 106 ? 0.632 12.837 2.369 1.00 14.90 104 ALA A O 1
ATOM 764 N N . ARG A 1 107 ? -0.631 13.597 0.678 1.00 15.68 105 ARG A N 1
ATOM 765 C CA . ARG A 1 107 ? 0.184 14.799 0.561 1.00 16.44 105 ARG A CA 1
ATOM 766 C C . ARG A 1 107 ? -0.063 15.821 1.667 1.00 16.46 105 ARG A C 1
ATOM 767 O O . ARG A 1 107 ? 0.647 16.820 1.770 1.00 17.36 105 ARG A O 1
ATOM 775 N N . ASN A 1 108 ? -1.051 15.551 2.512 1.00 15.26 106 ASN A N 1
ATOM 776 C CA . ASN A 1 108 ? -1.365 16.453 3.612 1.00 15.68 106 ASN A CA 1
ATOM 777 C C . ASN A 1 108 ? -0.952 15.903 4.976 1.00 15.62 106 ASN A C 1
ATOM 778 O O . ASN A 1 108 ? -1.456 16.333 6.013 1.00 15.94 106 ASN A O 1
ATOM 783 N N . GLY A 1 109 ? -0.038 14.937 4.964 1.00 14.76 107 GLY A N 1
ATOM 784 C CA . GLY A 1 109 ? 0.486 14.399 6.207 1.00 14.23 107 GLY A CA 1
ATOM 785 C C . GLY A 1 109 ? -0.209 13.267 6.927 1.00 14.12 107 GLY A C 1
ATOM 786 O O . GLY A 1 109 ? -0.116 13.177 8.151 1.00 14.18 107 GLY A O 1
ATOM 787 N N . PHE A 1 110 ? -0.898 12.397 6.194 1.00 12.75 108 PHE A N 1
ATOM 788 C CA . PHE A 1 110 ? -1.563 11.270 6.835 1.00 11.85 108 PHE A CA 1
ATOM 789 C C . PHE A 1 110 ? -1.010 9.969 6.272 1.00 13.58 108 PHE A C 1
ATOM 790 O O . PHE A 1 110 ? -0.678 9.885 5.092 1.00 12.73 108 PHE A O 1
ATOM 798 N N . LEU A 1 111 ? -0.890 8.966 7.137 1.00 12.34 109 LEU A N 1
ATOM 799 C CA . LEU A 1 111 ? -0.375 7.664 6.744 1.00 13.52 109 LEU A CA 1
ATOM 800 C C . LEU A 1 111 ? -1.400 6.560 6.956 1.00 13.53 109 LEU A C 1
ATOM 801 O O . LEU A 1 111 ? -2.195 6.594 7.898 1.00 13.13 109 LEU A O 1
ATOM 806 N N . ALA A 1 112 ? -1.359 5.568 6.075 1.00 13.04 110 ALA A N 1
ATOM 807 C CA . ALA A 1 112 ? -2.250 4.424 6.159 1.00 13.21 110 ALA A CA 1
ATOM 808 C C . ALA A 1 112 ? -1.581 3.287 5.407 1.00 14.56 110 ALA A C 1
ATOM 809 O O . ALA A 1 112 ? -0.978 3.493 4.354 1.00 14.39 110 ALA A O 1
ATOM 811 N N . PRO A 1 113 ? -1.640 2.074 5.963 1.00 13.71 111 PRO A N 1
ATOM 812 C CA . PRO A 1 113 ? -1.021 0.949 5.271 1.00 14.12 111 PRO A CA 1
ATOM 813 C C . PRO A 1 113 ? -2.026 0.372 4.277 1.00 14.50 111 PRO A C 1
ATOM 814 O O . PRO A 1 113 ? -3.228 0.636 4.369 1.00 12.51 111 PRO A O 1
ATOM 818 N N . PRO A 1 114 ? -1.545 -0.400 3.298 1.00 12.08 112 PRO A N 1
ATOM 819 C CA . PRO A 1 114 ? -2.478 -0.986 2.334 1.00 13.35 112 PRO A CA 1
ATOM 820 C C . PRO A 1 114 ? -3.155 -2.167 3.027 1.00 13.70 112 PRO A C 1
ATOM 821 O O . PRO A 1 114 ? -2.482 -2.946 3.697 1.00 12.88 112 PRO A O 1
ATOM 825 N N . THR A 1 115 ? -4.475 -2.276 2.909 1.00 13.38 113 THR A N 1
ATOM 826 C CA . THR A 1 115 ? -5.205 -3.402 3.507 1.00 14.22 113 THR A CA 1
ATOM 827 C C . THR A 1 115 ? -6.250 -3.848 2.498 1.00 14.96 113 THR A C 1
ATOM 828 O O . THR A 1 115 ? -6.520 -3.137 1.534 1.00 14.13 113 THR A O 1
ATOM 832 N N . VAL A 1 116 ? -6.855 -5.010 2.731 1.00 15.49 114 VAL A N 1
ATOM 833 C CA . VAL A 1 116 ? -7.817 -5.554 1.780 1.00 17.10 114 VAL A CA 1
ATOM 834 C C . VAL A 1 116 ? -9.149 -5.993 2.380 1.00 16.96 114 VAL A C 1
ATOM 835 O O . VAL A 1 116 ? -9.210 -6.420 3.531 1.00 17.45 114 VAL A O 1
ATOM 839 N N . ILE A 1 117 ? -10.211 -5.865 1.585 1.00 16.93 115 ILE A N 1
ATOM 840 C CA . ILE A 1 117 ? -11.542 -6.314 1.980 1.00 17.60 115 ILE A CA 1
ATOM 841 C C . ILE A 1 117 ? -11.699 -7.601 1.172 1.00 18.93 115 ILE A C 1
ATOM 842 O O . ILE A 1 117 ? -11.634 -7.583 -0.063 1.00 18.90 115 ILE A O 1
ATOM 847 N N . ASP A 1 118 ? -11.908 -8.706 1.872 1.00 19.56 116 ASP A N 1
ATOM 848 C CA . ASP A 1 118 ? -12.022 -10.018 1.247 1.00 21.61 116 ASP A CA 1
ATOM 849 C C . ASP A 1 118 ? -13.397 -10.372 0.708 1.00 21.89 116 ASP A C 1
ATOM 850 O O . ASP A 1 118 ? -14.409 -9.823 1.137 1.00 22.04 116 ASP A O 1
ATOM 855 N N . ALA A 1 119 ? -13.413 -11.305 -0.239 1.00 22.65 117 ALA A N 1
ATOM 856 C CA . ALA A 1 119 ? -14.659 -11.769 -0.836 1.00 23.53 117 ALA A CA 1
ATOM 857 C C . ALA A 1 119 ? -15.468 -12.422 0.275 1.00 23.56 117 ALA A C 1
ATOM 858 O O . ALA A 1 119 ? -14.927 -13.189 1.066 1.00 23.23 117 ALA A O 1
ATOM 860 N N . GLY A 1 120 ? -16.756 -12.107 0.341 1.00 24.35 118 GLY A N 1
ATOM 861 C CA . GLY A 1 120 ? -17.597 -12.685 1.374 1.00 24.16 118 GLY A CA 1
ATOM 862 C C . GLY A 1 120 ? -17.757 -11.798 2.595 1.00 24.10 118 GLY A C 1
ATOM 863 O O . GLY A 1 120 ? -18.638 -12.026 3.426 1.00 24.51 118 GLY A O 1
ATOM 864 N N . TYR A 1 121 ? -16.909 -10.781 2.714 1.00 23.27 119 TYR A N 1
ATOM 865 C CA . TYR A 1 121 ? -16.991 -9.879 3.857 1.00 22.41 119 TYR A CA 1
ATOM 866 C C . TYR A 1 121 ? -18.288 -9.081 3.839 1.00 22.22 119 TYR A C 1
ATOM 867 O O . TYR A 1 121 ? -18.731 -8.615 2.787 1.00 21.51 119 TYR A O 1
ATOM 876 N N . LYS A 1 122 ? -18.885 -8.912 5.012 1.00 22.89 120 LYS A N 1
ATOM 877 C CA . LYS A 1 122 ? -20.126 -8.160 5.130 1.00 23.93 120 LYS A CA 1
ATOM 878 C C . LYS A 1 122 ? -20.006 -7.142 6.251 1.00 23.41 120 LYS A C 1
ATOM 879 O O . LYS A 1 122 ? -19.509 -7.455 7.334 1.00 23.63 120 LYS A O 1
ATOM 885 N N . GLY A 1 123 ? -20.451 -5.920 5.980 1.00 22.34 121 GLY A N 1
ATOM 886 C CA . GLY A 1 123 ? -20.409 -4.880 6.988 1.00 21.92 121 GLY A CA 1
ATOM 887 C C . GLY A 1 123 ? -19.535 -3.698 6.623 1.00 20.73 121 GLY A C 1
ATOM 888 O O . GLY A 1 123 ? -18.889 -3.685 5.577 1.00 20.94 121 GLY A O 1
ATOM 889 N N . LYS A 1 124 ? -19.542 -2.690 7.484 1.00 20.00 122 LYS A N 1
ATOM 890 C CA . LYS A 1 124 ? -18.720 -1.507 7.279 1.00 19.28 122 LYS A CA 1
ATOM 891 C C . LYS A 1 124 ? -17.301 -1.928 7.616 1.00 18.69 122 LYS A C 1
ATOM 892 O O . LYS A 1 124 ? -17.095 -2.973 8.232 1.00 18.75 122 LYS A O 1
ATOM 898 N N . VAL A 1 125 ? -16.323 -1.129 7.204 1.00 17.27 123 VAL A N 1
ATOM 899 C CA . VAL A 1 125 ? -14.939 -1.440 7.520 1.00 16.98 123 VAL A CA 1
ATOM 900 C C . VAL A 1 125 ? -14.431 -0.417 8.522 1.00 16.33 123 VAL A C 1
ATOM 901 O O . VAL A 1 125 ? -15.006 0.658 8.680 1.00 16.48 123 VAL A O 1
ATOM 905 N N . ASN A 1 126 ? -13.363 -0.774 9.218 1.00 15.23 124 ASN A N 1
ATOM 906 C CA . ASN A 1 126 ? -12.752 0.115 10.186 1.00 16.99 124 ASN A CA 1
ATOM 907 C C . ASN A 1 126 ? -11.334 0.320 9.683 1.00 15.88 124 ASN A C 1
ATOM 908 O O . ASN A 1 126 ? -10.564 -0.638 9.560 1.00 16.56 124 ASN A O 1
ATOM 913 N N . VAL A 1 127 ? -11.009 1.569 9.365 1.00 15.82 125 VAL A N 1
ATOM 914 C CA . VAL A 1 127 ? -9.702 1.912 8.826 1.00 14.87 125 VAL A CA 1
ATOM 915 C C . VAL A 1 127 ? -8.819 2.662 9.808 1.00 15.29 125 VAL A C 1
ATOM 916 O O . VAL A 1 127 ? -9.291 3.500 10.586 1.00 15.79 125 VAL A O 1
ATOM 920 N N . ALA A 1 128 ? -7.526 2.357 9.758 1.00 14.46 126 ALA A N 1
ATOM 921 C CA . ALA A 1 128 ? -6.552 2.974 10.644 1.00 13.45 126 ALA A CA 1
ATOM 922 C C . ALA A 1 128 ? -5.767 4.070 9.942 1.00 13.51 126 ALA A C 1
ATOM 923 O O . ALA A 1 128 ? -5.081 3.825 8.949 1.00 12.69 126 ALA A O 1
ATOM 925 N N . ILE A 1 129 ? -5.869 5.284 10.468 1.00 11.91 127 ILE A N 1
ATOM 926 C CA . ILE A 1 129 ? -5.150 6.416 9.903 1.00 13.95 127 ILE A CA 1
ATOM 927 C C . ILE A 1 129 ? -4.193 6.941 10.959 1.00 14.43 127 ILE A C 1
ATOM 928 O O . ILE A 1 129 ? -4.593 7.182 12.095 1.00 13.49 127 ILE A O 1
ATOM 933 N N . THR A 1 130 ? -2.932 7.113 10.585 1.00 13.91 128 THR A N 1
ATOM 934 C CA . THR A 1 130 ? -1.938 7.615 11.520 1.00 15.18 128 THR A CA 1
ATOM 935 C C . THR A 1 130 ? -1.584 9.043 11.149 1.00 15.60 128 THR A C 1
ATOM 936 O O . THR A 1 130 ? -1.317 9.349 9.987 1.00 15.24 128 THR A O 1
ATOM 940 N N . ALA A 1 131 ? -1.601 9.920 12.146 1.00 14.87 129 ALA A N 1
ATOM 941 C CA . ALA A 1 131 ? -1.300 11.326 11.924 1.00 15.40 129 ALA A CA 1
ATOM 942 C C . ALA A 1 131 ? 0.168 11.655 12.149 1.00 16.13 129 ALA A C 1
ATOM 943 O O . ALA A 1 131 ? 0.720 11.390 13.218 1.00 17.09 129 ALA A O 1
ATOM 945 N N . VAL A 1 132 ? 0.809 12.226 11.136 1.00 15.71 130 VAL A N 1
ATOM 946 C CA . VAL A 1 132 ? 2.207 12.602 11.276 1.00 16.18 130 VAL A CA 1
ATOM 947 C C . VAL A 1 132 ? 2.286 13.952 12.003 1.00 17.26 130 VAL A C 1
ATOM 948 O O . VAL A 1 132 ? 3.317 14.285 12.596 1.00 17.55 130 VAL A O 1
ATOM 952 N N . TYR A 1 133 ?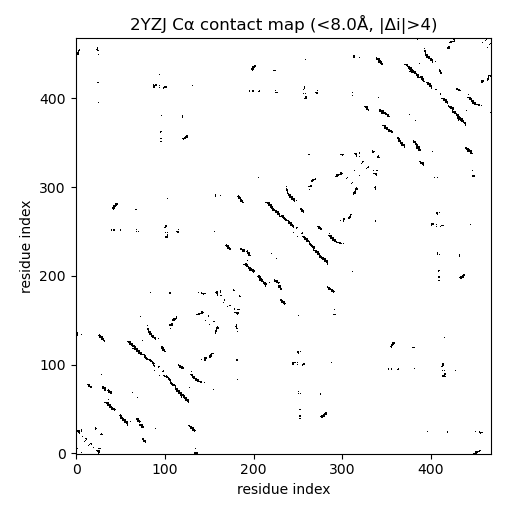 1.190 14.709 11.965 1.00 17.68 131 TYR A N 1
ATOM 953 C CA . TYR A 1 133 ? 1.120 16.026 12.609 1.00 17.87 131 TYR A CA 1
ATOM 954 C C . TYR A 1 133 ? -0.176 16.201 13.392 1.00 18.64 131 TYR A C 1
ATOM 955 O O . TYR A 1 133 ? -1.135 15.455 13.193 1.00 17.35 131 TYR A O 1
ATOM 964 N N . ASN A 1 134 ? -0.202 17.188 14.289 1.00 19.30 132 ASN A N 1
ATOM 965 C CA . ASN A 1 134 ? -1.431 17.480 15.014 1.00 19.77 132 ASN A CA 1
ATOM 966 C C . ASN A 1 134 ? -2.308 17.975 13.878 1.00 19.63 132 ASN A C 1
ATOM 967 O O . ASN A 1 134 ? -1.920 18.882 13.134 1.00 20.56 132 ASN A O 1
ATOM 972 N N . SER A 1 135 ? -3.490 17.390 13.739 1.00 18.13 133 SER A N 1
ATOM 973 C CA . SER A 1 135 ? -4.347 17.735 12.623 1.00 18.29 133 SER A CA 1
ATOM 974 C C . SER A 1 135 ? -5.790 17.313 12.850 1.00 18.35 133 SER A C 1
ATOM 975 O O . SER A 1 135 ? -6.161 16.893 13.944 1.00 18.94 133 SER A O 1
ATOM 978 N N . SER A 1 136 ? -6.608 17.422 11.808 1.00 17.96 134 SER A N 1
ATOM 979 C CA . SER A 1 136 ? -8.003 17.028 11.932 1.00 18.20 134 SER A CA 1
ATOM 980 C C . SER A 1 136 ? -8.607 16.621 10.600 1.00 17.21 134 SER A C 1
ATOM 981 O O . SER A 1 136 ? -8.141 17.036 9.539 1.00 17.55 134 SER A O 1
ATOM 984 N N . LEU A 1 137 ? -9.639 15.787 10.676 1.00 17.38 135 LEU A N 1
ATOM 985 C CA . LEU A 1 137 ? -10.359 15.300 9.506 1.00 17.90 135 LEU A CA 1
ATOM 986 C C . LEU A 1 137 ? -11.840 15.532 9.775 1.00 18.44 135 LEU A C 1
ATOM 987 O O . LEU A 1 137 ? -12.326 15.269 10.876 1.00 19.26 135 LEU A O 1
ATOM 992 N N . LYS A 1 138 ? -12.549 16.023 8.767 1.00 18.96 136 LYS A N 1
ATOM 993 C CA . LYS A 1 138 ? -13.970 16.313 8.903 1.00 19.65 136 LYS A CA 1
ATOM 994 C C . LYS A 1 138 ? -14.832 15.067 8.780 1.00 19.14 136 LYS A C 1
ATOM 995 O O . LYS A 1 138 ? -14.652 14.262 7.866 1.00 18.41 136 LYS A O 1
ATOM 1001 N N . LYS A 1 139 ? -15.776 14.912 9.702 1.00 18.93 137 LYS A N 1
ATOM 1002 C CA . LYS A 1 139 ? -16.667 13.761 9.672 1.00 20.20 137 LYS A CA 1
ATOM 1003 C C . LYS A 1 139 ? -17.403 13.733 8.340 1.00 20.17 137 LYS A C 1
ATOM 1004 O O . LYS A 1 139 ? -17.908 14.758 7.875 1.00 19.43 137 LYS A O 1
ATOM 1010 N N . GLY A 1 140 ? -17.445 12.559 7.721 1.00 20.50 138 GLY A N 1
ATOM 1011 C CA . GLY A 1 140 ? -18.123 12.418 6.443 1.00 22.37 138 GLY A CA 1
ATOM 1012 C C . GLY A 1 140 ? -17.259 12.627 5.210 1.00 23.24 138 GLY A C 1
ATOM 1013 O O . GLY A 1 140 ? -17.712 12.361 4.097 1.00 23.16 138 GLY A O 1
ATOM 1022 N N . ALA A 1 142 ? -14.190 12.056 2.405 1.00 17.21 140 ALA A N 1
ATOM 1023 C CA . ALA A 1 142 ? -13.603 10.890 1.750 1.00 18.12 140 ALA A CA 1
ATOM 1024 C C . ALA A 1 142 ? -12.132 10.816 2.156 1.00 17.40 140 ALA A C 1
ATOM 1025 O O . ALA A 1 142 ? -11.410 11.814 2.079 1.00 16.45 140 ALA A O 1
ATOM 1027 N N . THR A 1 143 ? -11.693 9.631 2.573 1.00 16.39 141 THR A N 1
ATOM 1028 C CA . THR A 1 143 ? -10.318 9.440 3.009 1.00 15.25 141 THR A CA 1
ATOM 1029 C C . THR A 1 143 ? -9.557 8.367 2.233 1.00 15.51 141 THR A C 1
ATOM 1030 O O . THR A 1 143 ? -8.351 8.493 2.016 1.00 14.01 141 THR A O 1
ATOM 1034 N 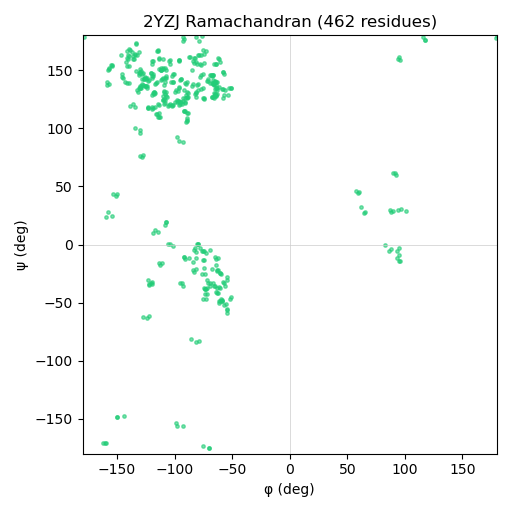N . HIS A 1 144 ? -10.257 7.315 1.815 1.00 15.34 142 HIS A N 1
ATOM 1035 C CA . HIS A 1 144 ? -9.605 6.226 1.098 1.00 15.29 142 HIS A CA 1
ATOM 1036 C C . HIS A 1 144 ? -10.145 5.995 -0.308 1.00 15.76 142 HIS A C 1
ATOM 1037 O O . HIS A 1 144 ? -11.274 6.359 -0.628 1.00 15.64 142 HIS A O 1
ATOM 1044 N N . HIS A 1 145 ? -9.315 5.367 -1.132 1.00 16.14 143 HIS A N 1
ATOM 1045 C CA . HIS A 1 145 ? -9.648 5.066 -2.516 1.00 17.41 143 HIS A CA 1
ATOM 1046 C C . HIS A 1 145 ? -9.693 3.547 -2.664 1.00 17.22 143 HIS A C 1
ATOM 1047 O O . HIS A 1 145 ? -8.667 2.874 -2.554 1.00 17.35 143 HIS A O 1
ATOM 1054 N N . LEU A 1 146 ? -10.887 3.011 -2.898 1.00 16.91 144 LEU A N 1
ATOM 1055 C CA . LEU A 1 146 ? -11.073 1.574 -3.043 1.00 17.91 144 LEU A CA 1
ATOM 1056 C C . LEU A 1 146 ? -10.897 1.119 -4.485 1.00 19.37 144 LEU A C 1
ATOM 1057 O O . LEU A 1 146 ? -11.537 1.646 -5.395 1.00 19.40 144 LEU A O 1
ATOM 1062 N N . ILE A 1 147 ? -10.019 0.139 -4.676 1.00 20.23 145 ILE A N 1
ATOM 1063 C CA . ILE A 1 147 ? -9.748 -0.436 -5.988 1.00 21.60 145 ILE A CA 1
ATOM 1064 C C . ILE A 1 147 ? -10.376 -1.824 -5.961 1.00 23.13 145 ILE A C 1
ATOM 1065 O O . ILE A 1 147 ? -10.043 -2.644 -5.108 1.00 22.07 145 ILE A O 1
ATOM 1070 N N . PHE A 1 148 ? -11.289 -2.085 -6.888 1.00 24.96 146 PHE A N 1
ATOM 1071 C CA . PHE A 1 148 ? -11.971 -3.375 -6.934 1.00 27.67 146 PHE A CA 1
ATOM 1072 C C . PHE A 1 148 ? -11.252 -4.381 -7.819 1.00 29.77 146 PHE A C 1
ATOM 1073 O O . PHE A 1 148 ? -11.044 -4.142 -9.005 1.00 29.96 146 PHE A O 1
ATOM 1081 N N . LEU A 1 149 ? -10.883 -5.509 -7.220 1.00 32.73 147 LEU A N 1
ATOM 1082 C CA . LEU A 1 149 ? -10.164 -6.576 -7.909 1.00 35.65 147 LEU A CA 1
ATOM 1083 C C . LEU A 1 149 ? -11.049 -7.799 -8.128 1.00 37.28 147 LEU A C 1
ATOM 1084 O O . LEU A 1 149 ? -11.715 -8.266 -7.206 1.00 38.05 147 LEU A O 1
ATOM 1089 N N . LYS A 1 150 ? -11.050 -8.319 -9.351 1.00 39.32 148 LYS A N 1
ATOM 1090 C CA . LYS A 1 150 ? -11.851 -9.497 -9.664 1.00 41.01 148 LYS A CA 1
ATOM 1091 C C . LYS A 1 150 ? -11.017 -10.757 -9.468 1.00 40.95 148 LYS A C 1
ATOM 1092 O O . LYS A 1 150 ? -9.875 -10.830 -9.922 1.00 40.60 148 LYS A O 1
ATOM 1098 N N . LEU A 1 151 ? -11.587 -11.744 -8.782 1.00 41.18 149 LEU A N 1
ATOM 1099 C CA . LEU A 1 151 ? -10.886 -13.001 -8.544 1.00 42.30 149 LEU A CA 1
ATOM 1100 C C . LEU A 1 151 ? -10.906 -13.856 -9.804 1.00 43.23 149 LEU A C 1
ATOM 1101 O O . LEU A 1 151 ? -11.873 -13.826 -10.566 1.00 43.08 149 LEU A O 1
ATOM 1106 N N . ASP A 1 152 ? -9.832 -14.611 -10.018 1.00 43.82 150 ASP A N 1
ATOM 1107 C CA . ASP A 1 152 ? -9.711 -15.470 -11.191 1.00 44.73 150 ASP A CA 1
ATOM 1108 C C . ASP A 1 152 ? -10.830 -16.504 -11.233 1.00 45.34 150 ASP A C 1
ATOM 1109 O O . ASP A 1 152 ? -11.193 -16.998 -12.302 1.00 46.23 150 ASP A O 1
ATOM 1114 N N . LYS A 1 153 ? -11.370 -16.824 -10.063 1.00 45.90 151 LYS A N 1
ATOM 1115 C CA . LYS A 1 153 ? -12.452 -17.794 -9.938 1.00 46.48 151 LYS A CA 1
ATOM 1116 C C . LYS A 1 153 ? -13.191 -17.516 -8.635 1.00 46.15 151 LYS A C 1
ATOM 1117 O O . LYS A 1 153 ? -12.602 -17.006 -7.682 1.00 45.90 151 LYS A O 1
ATOM 1123 N N . PRO A 1 154 ? -14.495 -17.835 -8.575 1.00 45.61 152 PRO A N 1
ATOM 1124 C CA . PRO A 1 154 ? -15.225 -17.589 -7.329 1.00 45.00 152 PRO A CA 1
ATOM 1125 C C . PRO A 1 154 ? -14.500 -18.347 -6.220 1.00 44.57 152 PRO A C 1
ATOM 1126 O O . PRO A 1 154 ? -14.230 -19.541 -6.357 1.00 44.81 152 PRO A O 1
ATOM 1130 N N . THR A 1 155 ? -14.177 -17.659 -5.131 1.00 43.90 153 THR A N 1
ATOM 1131 C CA . THR A 1 155 ? -13.450 -18.285 -4.033 1.00 43.17 153 THR A CA 1
ATOM 1132 C C . THR A 1 155 ? -14.212 -19.389 -3.305 1.00 43.02 153 THR A C 1
ATOM 1133 O O . THR A 1 155 ? -15.401 -19.255 -3.013 1.00 42.14 153 THR A O 1
ATOM 1137 N N . GLU A 1 156 ? -13.509 -20.481 -3.012 1.00 43.26 154 GLU A N 1
ATOM 1138 C CA . GLU A 1 156 ? -14.095 -21.614 -2.304 1.00 43.60 154 GLU A CA 1
ATOM 1139 C C . GLU A 1 156 ? -14.091 -21.349 -0.804 1.00 42.98 154 GLU A C 1
ATOM 1140 O O . GLU A 1 156 ? -14.592 -22.151 -0.016 1.00 43.03 154 GLU A O 1
ATOM 1146 N N . ARG A 1 157 ? -13.515 -20.217 -0.415 1.00 42.00 155 ARG A N 1
ATOM 1147 C CA . ARG A 1 157 ? -13.450 -19.844 0.988 1.00 41.40 155 ARG A CA 1
ATOM 1148 C C . ARG A 1 157 ? -13.847 -18.386 1.172 1.00 40.20 155 ARG A C 1
ATOM 1149 O O . ARG A 1 157 ? -13.049 -17.478 0.931 1.00 39.38 155 ARG A O 1
ATOM 1157 N N . LEU A 1 158 ? -15.092 -18.172 1.582 1.00 38.79 156 LEU A N 1
ATOM 1158 C CA . LEU A 1 158 ? -15.607 -16.830 1.816 1.00 38.05 156 LEU A CA 1
ATOM 1159 C C . LEU A 1 158 ? -15.179 -16.397 3.213 1.00 37.80 156 LEU A C 1
ATOM 1160 O O . LEU A 1 158 ? -14.906 -17.238 4.071 1.00 37.29 156 LEU A O 1
ATOM 1165 N N . TYR A 1 159 ? -15.117 -15.090 3.441 1.00 37.17 157 TYR A N 1
ATOM 1166 C CA . TYR A 1 159 ? -14.711 -14.568 4.741 1.00 36.97 157 TYR A CA 1
ATOM 1167 C C . TYR A 1 159 ? -15.713 -14.886 5.849 1.00 38.39 157 TYR A C 1
ATOM 1168 O O . TYR A 1 159 ? -16.925 -14.780 5.655 1.00 38.69 157 TYR A O 1
ATOM 1177 N N . ASN A 1 160 ? -15.195 -15.259 7.015 1.00 39.72 158 ASN A N 1
ATOM 1178 C CA . ASN A 1 160 ? -16.028 -15.572 8.172 1.00 41.68 158 ASN A CA 1
ATOM 1179 C C . ASN A 1 160 ? -15.211 -15.344 9.441 1.00 41.65 158 ASN A C 1
ATOM 1180 O O . ASN A 1 160 ? -15.490 -15.924 10.492 1.00 42.26 158 ASN A O 1
ATOM 1185 N N . GLY A 1 161 ? -14.203 -14.484 9.325 1.00 41.03 159 GLY A N 1
ATOM 1186 C CA . GLY A 1 161 ? -13.326 -14.181 10.440 1.00 39.75 159 GLY A CA 1
ATOM 1187 C C . GLY A 1 161 ? -13.930 -13.381 11.576 1.00 38.92 159 GLY A C 1
ATOM 1188 O O . GLY A 1 161 ? -15.123 -13.070 11.580 1.00 38.05 159 GLY A O 1
ATOM 1189 N N . LYS A 1 162 ? -13.077 -13.036 12.537 1.00 38.13 160 LYS A N 1
ATOM 1190 C CA . LYS A 1 162 ? -13.466 -12.292 13.730 1.00 37.95 160 LYS A CA 1
ATOM 1191 C C . LYS A 1 162 ? -13.968 -10.869 13.506 1.00 36.12 160 LYS A C 1
ATOM 1192 O O . LYS A 1 162 ? -14.492 -10.250 14.433 1.00 36.10 160 LYS A O 1
ATOM 1198 N N . TYR A 1 163 ? -13.810 -10.339 12.296 1.00 33.55 161 TYR A N 1
ATOM 1199 C CA . TYR A 1 163 ? -14.267 -8.979 12.027 1.00 31.47 161 TYR A CA 1
ATOM 1200 C C . TYR A 1 163 ? -15.565 -8.921 11.227 1.00 30.72 161 TYR A C 1
ATOM 1201 O O . TYR A 1 163 ? -16.055 -7.832 10.919 1.00 29.95 161 TYR A O 1
ATOM 1210 N N . GLN A 1 164 ? -16.116 -10.082 10.882 1.00 29.61 162 GLN A N 1
ATOM 1211 C CA . GLN A 1 164 ? -17.354 -10.129 10.109 1.00 29.43 162 GLN A CA 1
ATOM 1212 C C . GLN A 1 164 ? -18.449 -9.294 10.772 1.00 29.32 162 GLN A C 1
ATOM 1213 O O . GLN A 1 164 ? -18.644 -9.358 11.986 1.00 29.67 162 GLN A O 1
ATOM 1219 N N . GLY A 1 165 ? -19.152 -8.502 9.968 1.00 29.39 163 GLY A N 1
ATOM 1220 C CA . GLY A 1 165 ? -20.217 -7.671 10.496 1.00 29.21 163 GLY A CA 1
ATOM 1221 C C . GLY A 1 165 ? -19.758 -6.265 10.821 1.00 29.38 163 GLY A C 1
ATOM 1222 O O . GLY A 1 165 ? -20.561 -5.419 11.222 1.00 29.80 163 GLY A O 1
ATOM 1223 N N . GLY A 1 166 ? -18.463 -6.014 10.648 1.00 28.69 164 GLY A N 1
ATOM 1224 C CA . GLY A 1 166 ? -17.922 -4.696 10.925 1.00 27.92 164 GLY A CA 1
ATOM 1225 C C . GLY A 1 166 ? -17.360 -4.539 12.326 1.00 27.42 164 GLY A C 1
ATOM 1226 O O . GLY A 1 166 ? -17.373 -3.439 12.880 1.00 27.14 164 GLY A O 1
ATOM 1227 N N . ILE A 1 167 ? -16.864 -5.628 12.907 1.00 27.33 165 ILE A N 1
ATOM 1228 C CA . ILE A 1 167 ? -16.297 -5.568 14.253 1.00 27.56 165 ILE A CA 1
ATOM 1229 C C . ILE A 1 167 ? -15.071 -4.660 14.269 1.00 27.68 165 ILE A C 1
ATOM 1230 O O . ILE A 1 167 ? -14.163 -4.806 13.450 1.00 26.88 165 ILE A O 1
ATOM 1235 N N . LEU A 1 168 ? -15.065 -3.724 15.212 1.00 27.89 166 LEU A N 1
ATOM 1236 C CA . LEU A 1 168 ? -13.994 -2.741 15.362 1.00 28.87 166 LEU A CA 1
ATOM 1237 C C . LEU A 1 168 ? -12.581 -3.294 15.497 1.00 29.99 166 LEU A C 1
ATOM 1238 O O . LEU A 1 168 ? -11.698 -2.972 14.700 1.00 30.11 166 LEU A O 1
ATOM 1243 N N . ILE A 1 169 ? -12.367 -4.113 16.519 1.00 30.57 167 ILE A N 1
ATOM 1244 C CA . ILE A 1 169 ? -11.051 -4.671 16.777 1.00 31.73 167 ILE A CA 1
ATOM 1245 C C . ILE A 1 169 ? -11.187 -5.971 17.563 1.00 32.42 167 ILE A C 1
ATOM 1246 O O . ILE A 1 169 ? -10.324 -6.856 17.394 1.00 32.95 167 ILE A O 1
ATOM 1252 N N . ILE B 1 12 ? -6.562 -11.310 -9.887 1.00 40.09 10 ILE B N 1
ATOM 1253 C CA . ILE B 1 12 ? -6.152 -11.797 -8.538 1.00 40.77 10 ILE B CA 1
ATOM 1254 C C . ILE B 1 12 ? -6.509 -13.265 -8.336 1.00 39.57 10 ILE B C 1
ATOM 1255 O O . ILE B 1 12 ? -7.592 -13.706 -8.719 1.00 39.66 10 ILE B O 1
ATOM 1260 N N . LEU B 1 13 ? -5.599 -14.018 -7.722 1.00 38.39 11 LEU B N 1
ATOM 1261 C CA . LEU B 1 13 ? -5.825 -15.441 -7.481 1.00 37.44 11 LEU B CA 1
ATOM 1262 C C . LEU B 1 13 ? -6.715 -15.719 -6.275 1.00 36.79 11 LEU B C 1
ATOM 1263 O O . LEU B 1 13 ? -6.582 -15.090 -5.222 1.00 36.63 11 LEU B O 1
ATOM 1268 N N . SER B 1 14 ? -7.620 -16.677 -6.442 1.00 36.04 12 SER B N 1
ATOM 1269 C CA . SER B 1 14 ? -8.546 -17.073 -5.388 1.00 35.01 12 SER B CA 1
ATOM 1270 C C . SER B 1 14 ? -7.864 -18.027 -4.411 1.00 34.33 12 SER B C 1
ATOM 1271 O O . SER B 1 14 ? -6.703 -18.380 -4.587 1.00 32.83 12 SER B O 1
ATOM 1274 N N . HIS B 1 15 ? -8.601 -18.441 -3.384 1.00 34.54 13 HIS B N 1
ATOM 1275 C CA . HIS B 1 15 ? -8.082 -19.363 -2.379 1.00 35.35 13 HIS B CA 1
ATOM 1276 C C . HIS B 1 15 ? -7.593 -20.668 -3.005 1.00 35.47 13 HIS B C 1
ATOM 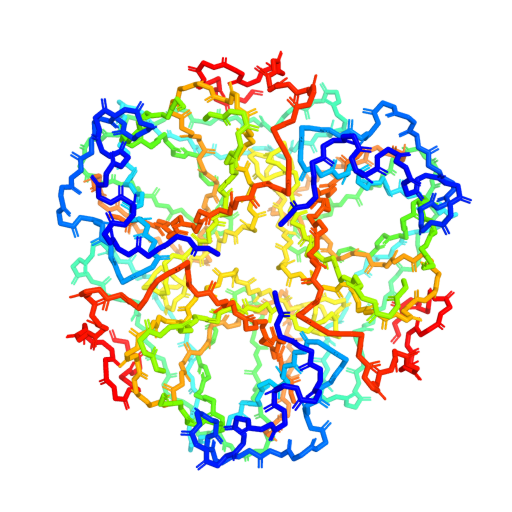1277 O O . HIS B 1 15 ? -6.458 -21.089 -2.771 1.00 35.10 13 HIS B O 1
ATOM 1284 N N . GLN B 1 16 ? -8.446 -21.302 -3.805 1.00 35.38 14 GLN B N 1
ATOM 1285 C CA . GLN B 1 16 ? -8.083 -22.565 -4.444 1.00 35.47 14 GLN B CA 1
ATOM 1286 C C . GLN B 1 16 ? -6.870 -22.431 -5.363 1.00 35.19 14 GLN B C 1
ATOM 1287 O O . GLN B 1 16 ? -6.038 -23.336 -5.437 1.00 35.02 14 GLN B O 1
ATOM 1293 N N . SER B 1 17 ? -6.766 -21.306 -6.062 1.00 34.83 15 SER B N 1
ATOM 1294 C CA . SER B 1 17 ? -5.640 -21.091 -6.965 1.00 34.70 15 SER B CA 1
ATOM 1295 C C . SER B 1 17 ? -4.346 -20.918 -6.176 1.00 34.45 15 SER B C 1
ATOM 1296 O O . SER B 1 17 ? -3.281 -21.354 -6.612 1.00 34.67 15 SER B O 1
ATOM 1299 N N . ILE B 1 18 ? -4.440 -20.280 -5.015 1.00 34.17 16 ILE B N 1
ATOM 1300 C CA . ILE B 1 18 ? -3.266 -20.079 -4.175 1.00 33.59 16 ILE B CA 1
ATOM 1301 C C . ILE B 1 18 ? -2.863 -21.408 -3.553 1.00 34.16 16 ILE B C 1
ATOM 1302 O O . ILE B 1 18 ? -1.677 -21.708 -3.425 1.00 33.05 16 ILE B O 1
ATOM 1307 N N . LYS B 1 19 ? -3.857 -22.212 -3.186 1.00 35.52 17 LYS B N 1
ATOM 1308 C CA . LYS B 1 19 ? -3.591 -23.509 -2.575 1.00 38.15 17 LYS B CA 1
ATOM 1309 C C . LYS B 1 19 ? -2.742 -24.380 -3.496 1.00 38.58 17 LYS B C 1
ATOM 1310 O O . LYS B 1 19 ? -1.934 -25.183 -3.031 1.00 38.07 17 LYS B O 1
ATOM 1316 N N . ASN B 1 20 ? -2.919 -24.207 -4.802 1.00 39.27 18 ASN B N 1
ATOM 1317 C CA . ASN B 1 20 ? -2.164 -24.978 -5.785 1.00 39.97 18 ASN B CA 1
ATOM 1318 C C . ASN B 1 20 ? -0.717 -24.507 -5.898 1.00 39.17 18 ASN B C 1
ATOM 1319 O O . ASN B 1 20 ? 0.116 -25.188 -6.497 1.00 40.01 18 ASN B O 1
ATOM 1324 N N . LEU B 1 21 ? -0.423 -23.343 -5.325 1.00 37.65 19 LEU B N 1
ATOM 1325 C CA . LEU B 1 21 ? 0.925 -22.788 -5.364 1.00 36.25 19 LEU B CA 1
ATOM 1326 C C . LEU B 1 21 ? 1.776 -23.287 -4.199 1.00 35.30 19 LEU B C 1
ATOM 1327 O O . LEU B 1 21 ? 2.993 -23.096 -4.183 1.00 33.97 19 LEU B O 1
ATOM 1332 N N . LEU B 1 22 ? 1.136 -23.923 -3.223 1.00 34.47 20 LEU B N 1
ATOM 1333 C CA . LEU B 1 22 ? 1.853 -24.429 -2.058 1.00 34.63 20 LEU B CA 1
ATOM 1334 C C . LEU B 1 22 ? 2.828 -25.543 -2.423 1.00 35.57 20 LEU B C 1
ATOM 1335 O O . LEU B 1 22 ? 2.468 -26.499 -3.114 1.00 35.27 20 LEU B O 1
ATOM 1340 N N . GLY B 1 23 ? 4.063 -25.415 -1.952 1.00 35.69 21 GLY B N 1
ATOM 1341 C CA . GLY B 1 23 ? 5.064 -26.424 -2.238 1.00 36.20 21 GLY B CA 1
ATOM 1342 C C . GLY B 1 23 ? 5.768 -26.195 -3.560 1.00 36.34 21 GLY B C 1
ATOM 1343 O O . GLY B 1 23 ? 6.707 -26.913 -3.896 1.00 36.89 21 GLY B O 1
ATOM 1344 N N . LYS B 1 24 ? 5.317 -25.196 -4.313 1.00 36.28 22 LYS B N 1
ATOM 1345 C CA . LYS B 1 24 ? 5.923 -24.881 -5.601 1.00 36.41 22 LYS B CA 1
ATOM 1346 C C . LYS B 1 24 ? 6.412 -23.434 -5.610 1.00 34.78 22 LYS B C 1
ATOM 1347 O O . LYS B 1 24 ? 7.605 -23.173 -5.768 1.00 34.55 22 LYS B O 1
ATOM 1353 N N . VAL B 1 25 ? 5.477 -22.503 -5.437 1.00 32.77 23 VAL B N 1
ATOM 1354 C CA . VAL B 1 25 ? 5.787 -21.076 -5.413 1.00 30.75 23 VAL B CA 1
ATOM 1355 C C . VAL B 1 25 ? 5.956 -20.596 -3.973 1.00 29.50 23 VAL B C 1
ATOM 1356 O O . VAL B 1 25 ? 6.755 -19.704 -3.699 1.00 28.71 23 VAL B O 1
ATOM 1360 N N . ILE B 1 26 ? 5.205 -21.201 -3.057 1.00 28.31 24 ILE B N 1
ATOM 1361 C CA . ILE B 1 26 ? 5.271 -20.850 -1.640 1.00 27.72 24 ILE B CA 1
ATOM 1362 C C . ILE B 1 26 ? 5.856 -22.013 -0.835 1.00 27.02 24 ILE B C 1
ATOM 1363 O O . ILE B 1 26 ? 5.203 -23.042 -0.669 1.00 27.40 24 ILE B O 1
ATOM 1368 N N . LEU B 1 27 ? 7.076 -21.848 -0.333 1.00 26.30 25 LEU B N 1
ATOM 1369 C CA . LEU B 1 27 ? 7.729 -22.890 0.459 1.00 26.48 25 LEU B CA 1
ATOM 1370 C C . LEU B 1 27 ? 7.707 -22.542 1.952 1.00 26.11 25 LEU B C 1
ATOM 1371 O O . LEU B 1 27 ? 7.638 -21.368 2.316 1.00 24.83 25 LEU B O 1
ATOM 1376 N N . ASN B 1 28 ? 7.782 -23.564 2.807 1.00 25.50 26 ASN B N 1
ATOM 1377 C CA . ASN B 1 28 ? 7.740 -23.379 4.264 1.00 25.47 26 ASN B CA 1
ATOM 1378 C C . ASN B 1 28 ? 6.407 -22.717 4.586 1.00 25.34 26 ASN B C 1
ATOM 1379 O O . ASN B 1 28 ? 6.339 -21.764 5.368 1.00 24.17 26 ASN B O 1
ATOM 1384 N N . TYR B 1 29 ? 5.351 -23.237 3.973 1.00 24.93 27 TYR B N 1
ATOM 1385 C CA . TYR B 1 29 ? 4.004 -22.694 4.124 1.00 25.29 27 TYR B CA 1
ATOM 1386 C C . TYR B 1 29 ? 3.151 -23.323 5.220 1.00 26.01 27 TYR B C 1
ATOM 1387 O O . TYR B 1 29 ? 3.540 -24.290 5.876 1.00 24.53 27 TYR B O 1
ATOM 1396 N N . SER B 1 30 ? 1.969 -22.741 5.396 1.00 26.39 28 SER B N 1
ATOM 1397 C CA . SER B 1 30 ? 0.982 -23.203 6.358 1.00 28.13 28 SER B CA 1
ATOM 1398 C C . SER B 1 30 ? -0.331 -23.186 5.585 1.00 28.73 28 SER B C 1
ATOM 1399 O O . SER B 1 30 ? -0.764 -22.137 5.114 1.00 27.91 28 SER B O 1
ATOM 1402 N N . GLU B 1 31 ? -0.953 -24.352 5.438 1.00 29.82 29 GLU B N 1
ATOM 1403 C CA . GLU B 1 31 ? -2.201 -24.455 4.691 1.00 31.47 29 GLU B CA 1
ATOM 1404 C C . GLU B 1 31 ? -3.307 -23.547 5.210 1.00 30.71 29 GLU B C 1
ATOM 1405 O O . GLU B 1 31 ? -4.093 -23.013 4.427 1.00 30.76 29 GLU B O 1
ATOM 1411 N N . GLU B 1 32 ? -3.363 -23.370 6.524 1.00 30.10 30 GLU B N 1
ATOM 1412 C CA . GLU B 1 32 ? -4.386 -22.529 7.131 1.00 30.62 30 GLU B CA 1
ATOM 1413 C C . GLU B 1 32 ? -4.198 -21.060 6.764 1.00 29.30 30 GLU B C 1
ATOM 1414 O O . GLU B 1 32 ? -5.146 -20.275 6.828 1.00 28.42 30 GLU B O 1
ATOM 1420 N N . ASN B 1 33 ? -2.981 -20.696 6.364 1.00 27.22 31 ASN B N 1
ATOM 1421 C CA . ASN B 1 33 ? -2.686 -19.312 6.001 1.00 25.96 31 ASN B CA 1
ATOM 1422 C C . ASN B 1 33 ? -3.133 -18.923 4.595 1.00 25.61 31 ASN B C 1
ATOM 1423 O O . ASN B 1 33 ? -2.920 -17.788 4.156 1.00 23.49 31 ASN B O 1
ATOM 1428 N N . VAL B 1 34 ? -3.742 -19.865 3.878 1.00 25.02 32 VAL B N 1
ATOM 1429 C CA . VAL B 1 34 ? -4.272 -19.564 2.550 1.00 24.96 32 VAL B CA 1
ATOM 1430 C C . VAL B 1 34 ? -5.684 -19.078 2.869 1.00 25.11 32 VAL B C 1
ATOM 1431 O O . VAL B 1 34 ? -6.514 -19.852 3.347 1.00 24.95 32 VAL B O 1
ATOM 1435 N N . ARG B 1 35 ? -5.951 -17.799 2.622 1.00 25.30 33 ARG B N 1
ATOM 1436 C CA . ARG B 1 35 ? -7.250 -17.215 2.942 1.00 26.87 33 ARG B CA 1
ATOM 1437 C C . ARG B 1 35 ? -8.228 -17.107 1.772 1.00 27.72 33 ARG B C 1
ATOM 1438 O O . ARG B 1 35 ? -8.154 -17.876 0.815 1.00 27.22 33 ARG B O 1
ATOM 1446 N N . GLU B 1 36 ? -9.148 -16.148 1.861 1.00 28.16 34 GLU B N 1
ATOM 1447 C CA . GLU B 1 36 ? -10.157 -15.943 0.822 1.00 28.89 34 GLU B CA 1
ATOM 1448 C C . GLU B 1 36 ? -9.574 -15.625 -0.548 1.00 28.49 34 GLU B C 1
ATOM 1449 O O . GLU B 1 36 ? -9.990 -16.193 -1.558 1.00 29.18 34 GLU B O 1
ATOM 1455 N N . ASN B 1 37 ? -8.619 -14.704 -0.578 1.00 27.32 35 ASN B N 1
ATOM 1456 C CA . ASN B 1 37 ? -8.003 -14.283 -1.828 1.00 26.22 35 ASN B CA 1
ATOM 1457 C C . ASN B 1 37 ? -6.586 -13.777 -1.585 1.00 25.44 35 ASN B C 1
ATOM 1458 O O . ASN B 1 37 ? -6.171 -12.753 -2.132 1.00 25.35 35 ASN B O 1
ATOM 1463 N N . GLY B 1 38 ? -5.847 -14.505 -0.757 1.00 24.80 36 GLY B N 1
ATOM 1464 C CA . GLY B 1 38 ? -4.482 -14.117 -0.447 1.00 23.02 36 GLY B CA 1
ATOM 1465 C C . GLY B 1 38 ? -3.853 -15.090 0.528 1.00 22.29 36 GLY B C 1
ATOM 1466 O O . GLY B 1 38 ? -4.508 -16.027 0.989 1.00 22.57 36 GLY B O 1
ATOM 1467 N N . TYR B 1 39 ? -2.583 -14.868 0.844 1.00 20.43 37 TYR B N 1
ATOM 1468 C CA . TYR B 1 39 ? -1.857 -15.733 1.762 1.00 19.79 37 TYR B CA 1
ATOM 1469 C C . TYR B 1 39 ? -1.295 -14.890 2.896 1.00 19.57 37 TYR B C 1
ATOM 1470 O O . TY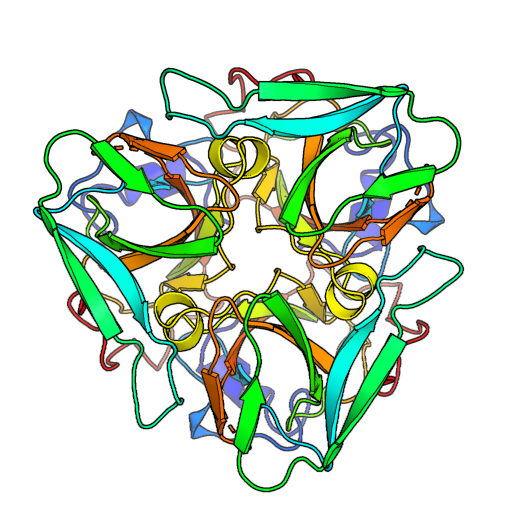R B 1 39 ? -0.758 -13.811 2.653 1.00 19.06 37 TYR B O 1
ATOM 1479 N N . ASP B 1 40 ? -1.408 -15.383 4.126 1.00 18.64 38 ASP B N 1
ATOM 1480 C CA . ASP B 1 40 ? -0.897 -14.648 5.278 1.00 18.67 38 ASP B CA 1
ATOM 1481 C C . ASP B 1 40 ? 0.558 -14.995 5.579 1.00 18.75 38 ASP B C 1
ATOM 1482 O O . ASP B 1 40 ? 0.867 -16.082 6.070 1.00 19.17 38 ASP B O 1
ATOM 1487 N N . LEU B 1 41 ? 1.444 -14.054 5.266 1.00 17.52 39 LEU B N 1
ATOM 1488 C CA . LEU B 1 41 ? 2.878 -14.204 5.484 1.00 17.11 39 LEU B CA 1
ATOM 1489 C C . LEU B 1 41 ? 3.183 -14.154 6.978 1.00 17.31 39 LEU B C 1
ATOM 1490 O O . LEU B 1 41 ? 2.569 -13.379 7.710 1.00 16.82 39 LEU B O 1
ATOM 1495 N N . ARG B 1 42 ? 4.134 -14.970 7.427 1.00 16.15 40 ARG B N 1
ATOM 1496 C CA . ARG B 1 42 ? 4.511 -15.003 8.837 1.00 16.94 40 ARG B CA 1
ATOM 1497 C C . ARG B 1 42 ? 5.937 -14.495 9.022 1.00 17.75 40 ARG B C 1
ATOM 1498 O O . ARG B 1 42 ? 6.770 -14.628 8.125 1.00 17.06 40 ARG B O 1
ATOM 1506 N N . ILE B 1 43 ? 6.214 -13.911 10.186 1.00 18.43 41 ILE B N 1
ATOM 1507 C CA . ILE B 1 43 ? 7.554 -13.424 10.480 1.00 19.35 41 ILE B CA 1
ATOM 1508 C C . ILE B 1 43 ? 8.281 -14.496 11.279 1.00 20.37 41 ILE B C 1
ATOM 1509 O O . ILE B 1 43 ? 7.715 -15.095 12.188 1.00 20.38 41 ILE B O 1
ATOM 1514 N N . CYS B 1 44 ? 9.529 -14.760 10.919 1.00 21.37 42 CYS B N 1
ATOM 1515 C CA . CYS B 1 44 ? 10.302 -15.782 11.619 1.00 25.23 42 CYS B CA 1
ATOM 1516 C C . CYS B 1 44 ? 11.784 -15.428 11.588 1.00 25.28 42 CYS B C 1
ATOM 1517 O O . CYS B 1 44 ? 12.146 -14.249 11.606 1.00 24.22 42 CYS B O 1
ATOM 1520 N N . GLY B 1 45 ? 12.638 -16.445 11.564 1.00 25.98 43 GLY B N 1
ATOM 1521 C CA . GLY B 1 45 ? 14.069 -16.202 11.517 1.00 26.92 43 GLY B CA 1
ATOM 1522 C C . GLY B 1 45 ? 14.754 -16.214 12.869 1.00 27.20 43 GLY B C 1
ATOM 1523 O O . GLY B 1 45 ? 14.109 -16.064 13.909 1.00 26.94 43 GLY B O 1
ATOM 1524 N N . ASP B 1 46 ? 16.073 -16.385 12.849 1.00 27.62 44 ASP B N 1
ATOM 1525 C CA . ASP B 1 46 ? 16.855 -16.420 14.074 1.00 28.30 44 ASP B CA 1
ATOM 1526 C C . ASP B 1 46 ? 16.991 -15.034 14.686 1.00 28.08 44 ASP B C 1
ATOM 1527 O O . ASP B 1 46 ? 17.183 -14.892 15.895 1.00 27.61 44 ASP B O 1
ATOM 1532 N N . LYS B 1 47 ? 16.886 -14.004 13.856 1.00 27.96 45 LYS B N 1
ATOM 1533 C CA . LYS B 1 47 ? 17.011 -12.649 14.363 1.00 27.86 45 LYS B CA 1
ATOM 1534 C C . LYS B 1 47 ? 16.130 -11.668 13.604 1.00 26.20 45 LYS B C 1
ATOM 1535 O O . LYS B 1 47 ? 15.633 -11.973 12.520 1.00 24.75 45 LYS B O 1
ATOM 1541 N N . TYR B 1 48 ? 15.912 -10.505 14.207 1.00 24.47 46 TYR B N 1
ATOM 1542 C CA . TYR B 1 48 ? 15.151 -9.437 13.569 1.00 22.90 46 TYR B CA 1
ATOM 1543 C C . TYR B 1 48 ? 16.027 -8.202 13.741 1.00 22.88 46 TYR B C 1
ATOM 1544 O O . TYR B 1 48 ? 16.973 -8.223 14.533 1.00 21.78 46 TYR B O 1
ATOM 1553 N N . TYR B 1 49 ? 15.739 -7.134 13.004 1.00 21.08 47 TYR B N 1
ATOM 1554 C CA . TYR B 1 49 ? 16.594 -5.954 13.067 1.00 21.92 47 TYR B CA 1
ATOM 1555 C C . TYR B 1 49 ? 15.896 -4.633 13.338 1.00 21.77 47 TYR B C 1
ATOM 1556 O O . TYR B 1 49 ? 14.799 -4.371 12.839 1.00 22.05 47 TYR B O 1
ATOM 1565 N N . GLU B 1 50 ? 16.558 -3.793 14.125 1.00 20.82 48 GLU B N 1
ATOM 1566 C CA . GLU B 1 50 ? 16.034 -2.481 14.464 1.00 20.49 48 GLU B CA 1
ATOM 1567 C C . GLU B 1 50 ? 16.868 -1.418 13.767 1.00 20.07 48 GLU B C 1
ATOM 1568 O O . GLU B 1 50 ? 18.087 -1.395 13.912 1.00 20.13 48 GLU B O 1
ATOM 1574 N N . LEU B 1 51 ? 16.233 -0.547 12.986 1.00 18.95 49 LEU B N 1
ATOM 1575 C CA . LEU B 1 51 ? 17.000 0.507 12.338 1.00 18.95 49 LEU B CA 1
ATOM 1576 C C . LEU B 1 51 ? 17.300 1.512 13.445 1.00 19.69 49 LEU B C 1
ATOM 1577 O O . LEU B 1 51 ? 16.394 1.963 14.145 1.00 18.54 49 LEU B O 1
ATOM 1582 N N . VAL B 1 52 ? 18.575 1.847 13.622 1.00 21.81 50 VAL B N 1
ATOM 1583 C CA . VAL B 1 52 ? 18.954 2.776 14.684 1.00 23.30 50 VAL B CA 1
ATOM 1584 C C . VAL B 1 52 ? 19.498 4.101 14.182 1.00 23.21 50 VAL B C 1
ATOM 1585 O O . VAL B 1 52 ? 19.587 5.066 14.937 1.00 24.49 50 VAL B O 1
ATOM 1589 N N . GLN B 1 53 ? 19.871 4.145 12.910 1.00 23.09 51 GLN B N 1
ATOM 1590 C CA . GLN B 1 53 ? 20.377 5.372 12.321 1.00 23.98 51 GLN B CA 1
ATOM 1591 C C . GLN B 1 53 ? 19.837 5.489 10.909 1.00 23.24 51 GLN B C 1
ATOM 1592 O O . GLN B 1 53 ? 19.766 4.500 10.178 1.00 22.74 51 GLN B O 1
ATOM 1598 N N . GLY B 1 54 ? 19.448 6.705 10.540 1.00 22.93 52 GLY B N 1
ATOM 1599 C CA . GLY B 1 54 ? 18.895 6.949 9.221 1.00 23.03 52 GLY B CA 1
ATOM 1600 C C . GLY B 1 54 ? 19.825 6.672 8.061 1.00 22.26 52 GLY B C 1
ATOM 1601 O O . GLY B 1 54 ? 21.050 6.623 8.209 1.00 22.47 52 GLY B O 1
ATOM 1602 N N . ALA B 1 55 ? 19.229 6.496 6.889 1.00 21.52 53 ALA B N 1
ATOM 1603 C CA . ALA B 1 55 ? 19.983 6.227 5.678 1.00 21.15 53 ALA B CA 1
ATOM 1604 C C . ALA B 1 55 ? 20.226 7.493 4.876 1.00 20.79 53 ALA B C 1
ATOM 1605 O O . ALA B 1 55 ? 19.525 8.492 5.030 1.00 20.76 53 ALA B O 1
ATOM 1607 N N . GLU B 1 56 ? 21.237 7.432 4.020 1.00 20.59 54 GLU B N 1
ATOM 1608 C CA . GLU B 1 56 ? 21.590 8.524 3.123 1.00 21.37 54 GLU B CA 1
ATOM 1609 C C . GLU B 1 56 ? 21.660 7.834 1.769 1.00 20.84 54 GLU B C 1
ATOM 1610 O O . GLU B 1 56 ? 22.737 7.544 1.248 1.00 20.65 54 GLU B O 1
ATOM 1616 N N . LEU B 1 57 ? 20.479 7.545 1.229 1.00 20.11 55 LEU B N 1
ATOM 1617 C CA . LEU B 1 57 ? 20.339 6.838 -0.040 1.00 20.13 55 LEU B CA 1
ATOM 1618 C C . LEU B 1 57 ? 20.822 7.600 -1.263 1.00 19.82 55 LEU B C 1
ATOM 1619 O O . LEU B 1 57 ? 20.681 8.818 -1.347 1.00 20.06 55 LEU B O 1
ATOM 1624 N N . PRO B 1 58 ? 21.370 6.875 -2.252 1.00 19.74 56 PRO B N 1
ATOM 1625 C CA . PRO B 1 58 ? 21.533 5.417 -2.237 1.00 20.99 56 PRO B CA 1
ATOM 1626 C C . PRO B 1 58 ? 22.865 4.895 -1.690 1.00 21.48 56 PRO B C 1
ATOM 1627 O O . PRO B 1 58 ? 23.009 3.693 -1.456 1.00 21.32 56 PRO B O 1
ATOM 1631 N N . GLU B 1 59 ? 23.826 5.791 -1.480 1.00 21.46 57 GLU B N 1
ATOM 1632 C CA . GLU B 1 59 ? 25.159 5.400 -1.020 1.00 22.05 57 GLU B CA 1
ATOM 1633 C C . GLU B 1 59 ? 25.295 4.793 0.372 1.00 22.13 57 GLU B C 1
ATOM 1634 O O . GLU B 1 59 ? 26.130 3.910 0.583 1.00 22.49 57 GLU B O 1
ATOM 1640 N N . LYS B 1 60 ? 24.492 5.264 1.319 1.00 21.50 58 LYS B N 1
ATOM 1641 C CA . LYS B 1 60 ? 24.570 4.773 2.687 1.00 21.13 58 LYS B CA 1
ATOM 1642 C C . LYS B 1 60 ? 23.244 4.211 3.191 1.00 21.05 58 LYS B C 1
ATOM 1643 O O . LYS B 1 60 ? 22.247 4.924 3.279 1.00 21.37 58 LYS B O 1
ATOM 1649 N N . LYS B 1 61 ? 23.249 2.928 3.526 1.00 21.23 59 LYS B N 1
ATOM 1650 C CA . LYS B 1 61 ? 22.055 2.262 4.029 1.00 20.84 59 LYS B CA 1
ATOM 1651 C C . LYS B 1 61 ? 21.864 2.605 5.501 1.00 20.76 59 LYS B C 1
ATOM 1652 O O . LYS B 1 61 ? 22.788 3.081 6.164 1.00 19.80 59 LYS B O 1
ATOM 1658 N N . ALA B 1 62 ? 20.659 2.374 6.010 1.00 19.63 60 ALA B N 1
ATOM 1659 C CA . ALA B 1 62 ? 20.377 2.651 7.412 1.00 19.54 60 ALA B CA 1
ATOM 1660 C C . ALA B 1 62 ? 21.240 1.721 8.260 1.00 19.72 60 ALA B C 1
ATOM 1661 O O . ALA B 1 62 ? 21.647 0.656 7.801 1.00 19.28 60 ALA B O 1
ATOM 1663 N N . THR B 1 63 ? 21.520 2.133 9.491 1.00 20.64 61 THR B N 1
ATOM 1664 C CA . THR B 1 63 ? 22.316 1.325 10.406 1.00 21.69 61 THR B CA 1
ATOM 1665 C C . THR B 1 63 ? 21.363 0.418 11.176 1.00 22.46 61 THR B C 1
ATOM 1666 O O . THR B 1 63 ? 20.353 0.877 11.706 1.00 22.77 61 THR B O 1
ATOM 1670 N N . LEU B 1 64 ? 21.689 -0.866 11.236 1.00 23.32 62 LEU B N 1
ATOM 1671 C CA . LEU B 1 64 ? 20.839 -1.842 11.909 1.00 23.79 62 LEU B CA 1
ATOM 1672 C C . LEU B 1 64 ? 21.409 -2.395 13.206 1.00 25.60 62 LEU B C 1
ATOM 1673 O O . LEU B 1 64 ? 22.623 -2.494 13.379 1.00 26.06 62 LEU B O 1
ATOM 1678 N N . ARG B 1 65 ? 20.510 -2.765 14.111 1.00 26.08 63 ARG B N 1
ATOM 1679 C CA . ARG B 1 65 ? 20.900 -3.379 15.370 1.00 27.02 63 ARG B CA 1
ATOM 1680 C C . ARG B 1 65 ? 20.330 -4.787 15.265 1.00 27.16 63 ARG B C 1
ATOM 1681 O O . ARG B 1 65 ? 19.126 -4.963 15.081 1.00 25.75 63 ARG B O 1
ATOM 1689 N N . GLU B 1 66 ? 21.204 -5.785 15.352 1.00 27.87 64 GLU B N 1
ATOM 1690 C CA . GLU B 1 66 ? 20.789 -7.176 15.247 1.00 29.33 64 GLU B CA 1
ATOM 1691 C C . GLU B 1 66 ? 20.270 -7.664 16.589 1.00 29.90 64 GLU B C 1
ATOM 1692 O O . GLU B 1 66 ? 20.932 -7.502 17.611 1.00 30.17 64 GLU B O 1
ATOM 1698 N N . ILE B 1 67 ? 19.083 -8.265 16.576 1.00 30.26 65 ILE B N 1
ATOM 1699 C CA . ILE B 1 67 ? 18.454 -8.766 17.795 1.00 30.81 65 ILE B CA 1
ATOM 1700 C C . ILE B 1 67 ? 18.089 -10.237 17.668 1.00 31.48 65 ILE B C 1
ATOM 1701 O O . ILE B 1 67 ? 17.557 -10.667 16.646 1.00 30.39 65 ILE B O 1
ATOM 1706 N N . GLU B 1 68 ? 18.371 -11.012 18.710 1.00 32.65 66 GLU B N 1
ATOM 1707 C CA . GLU B 1 68 ? 18.029 -12.426 18.697 1.00 34.09 66 GLU B CA 1
ATOM 1708 C C . GLU B 1 68 ? 16.502 -12.523 18.724 1.00 33.49 66 GLU B C 1
ATOM 1709 O O . GLU B 1 68 ? 15.853 -11.925 19.581 1.00 33.34 66 GLU B O 1
ATOM 1715 N N . PHE B 1 69 ? 15.934 -13.263 17.777 1.00 32.73 67 PHE B N 1
ATOM 1716 C CA . PHE B 1 69 ? 14.484 -13.425 17.700 1.00 32.88 67 PHE B CA 1
ATOM 1717 C C . PHE B 1 69 ? 14.114 -14.690 18.476 1.00 34.28 67 PHE B C 1
ATOM 1718 O O . PHE B 1 69 ? 14.040 -15.778 17.907 1.00 33.21 67 PHE B O 1
ATOM 1726 N N . LYS B 1 70 ? 13.889 -14.533 19.776 1.00 36.24 68 LYS B N 1
ATOM 1727 C CA . LYS B 1 70 ? 13.548 -15.654 20.649 1.00 38.53 68 LYS B CA 1
ATOM 1728 C C . LYS B 1 70 ? 12.088 -16.086 20.545 1.00 37.9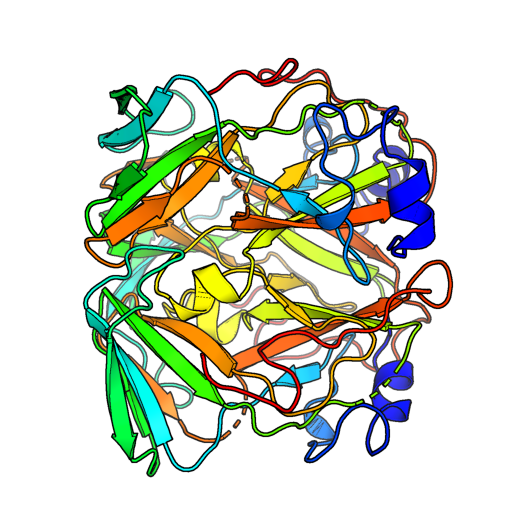7 68 LYS B C 1
ATOM 1729 O O . LYS B 1 70 ? 11.757 -17.040 19.837 1.00 39.17 68 LYS B O 1
ATOM 1735 N N . GLU B 1 71 ? 11.221 -15.384 21.264 1.00 37.25 69 GLU B N 1
ATOM 1736 C CA . GLU B 1 71 ? 9.798 -15.696 21.269 1.00 36.87 69 GLU B CA 1
ATOM 1737 C C . GLU B 1 71 ? 8.953 -14.503 20.842 1.00 35.30 69 GLU B C 1
ATOM 1738 O O . GLU B 1 71 ? 7.880 -14.675 20.262 1.00 34.24 69 GLU B O 1
ATOM 1744 N N . ARG B 1 72 ? 9.438 -13.302 21.142 1.00 33.31 70 ARG B N 1
ATOM 1745 C CA . ARG B 1 72 ? 8.724 -12.074 20.808 1.00 32.42 70 ARG B CA 1
ATOM 1746 C C . ARG B 1 72 ? 9.666 -10.943 20.440 1.00 31.45 70 ARG B C 1
ATOM 1747 O O . ARG B 1 72 ? 10.743 -10.796 21.018 1.00 30.76 70 ARG B O 1
ATOM 1755 N N . ALA B 1 73 ? 9.251 -10.140 19.469 1.00 29.50 71 ALA B N 1
ATOM 1756 C CA . ALA B 1 73 ? 10.053 -9.008 19.045 1.00 28.41 71 ALA B CA 1
ATOM 1757 C C . ALA B 1 73 ? 9.529 -7.798 19.795 1.00 27.77 71 ALA B C 1
ATOM 1758 O O . ALA B 1 73 ? 8.341 -7.484 19.720 1.00 26.66 71 ALA B O 1
ATOM 1760 N N . ILE B 1 74 ? 10.410 -7.133 20.535 1.00 27.52 72 ILE B N 1
ATOM 1761 C CA . ILE B 1 74 ? 10.022 -5.948 21.287 1.00 28.36 72 ILE B CA 1
ATOM 1762 C C . ILE B 1 74 ? 10.316 -4.731 20.423 1.00 27.59 72 ILE B C 1
ATOM 1763 O O . ILE B 1 74 ? 11.457 -4.507 20.021 1.00 28.66 72 ILE B O 1
ATOM 1768 N N . LEU B 1 75 ? 9.280 -3.952 20.129 1.00 26.48 73 LEU B N 1
ATOM 1769 C CA . LEU B 1 75 ? 9.435 -2.771 19.293 1.00 25.39 73 LEU B CA 1
ATOM 1770 C C . LEU B 1 75 ? 9.233 -1.469 20.051 1.00 24.04 73 LEU B C 1
ATOM 1771 O O . LEU B 1 75 ? 8.365 -1.363 20.921 1.00 24.91 73 LEU B O 1
ATOM 1776 N N . SER B 1 76 ? 10.045 -0.477 19.710 1.00 22.39 74 SER B N 1
ATOM 1777 C CA . SER B 1 76 ? 9.947 0.837 20.324 1.00 21.64 74 SER B CA 1
ATOM 1778 C C . SER B 1 76 ? 9.208 1.748 19.355 1.00 20.88 74 SER B C 1
ATOM 1779 O O . SER B 1 76 ? 9.335 1.607 18.139 1.00 19.77 74 SER B O 1
ATOM 1782 N N . ALA B 1 77 ? 8.436 2.679 19.894 1.00 19.80 75 ALA B N 1
ATOM 1783 C CA . ALA B 1 77 ? 7.704 3.611 19.055 1.00 19.42 75 ALA B CA 1
ATOM 1784 C C . ALA B 1 77 ? 8.682 4.386 18.168 1.00 19.74 75 ALA B C 1
ATOM 1785 O O . ALA B 1 77 ? 9.831 4.629 18.549 1.00 18.82 75 ALA B O 1
ATOM 1787 N N . ASN B 1 78 ? 8.225 4.747 16.972 1.00 19.24 76 ASN B N 1
ATOM 1788 C CA . ASN B 1 78 ? 9.021 5.529 16.028 1.00 19.20 76 ASN B CA 1
ATOM 1789 C C . ASN B 1 78 ? 10.273 4.853 15.492 1.00 18.43 76 ASN B C 1
ATOM 1790 O O . ASN B 1 78 ? 11.241 5.517 15.119 1.00 19.32 76 ASN B O 1
ATOM 1795 N N . HIS B 1 79 ? 10.254 3.528 15.454 1.00 17.51 77 HIS B N 1
ATOM 1796 C CA . HIS B 1 79 ? 11.375 2.770 14.932 1.00 17.95 77 HIS B CA 1
ATOM 1797 C C . HIS B 1 79 ? 10.863 1.788 13.888 1.00 16.98 77 HIS B C 1
ATOM 1798 O O . HIS B 1 79 ? 9.740 1.283 13.994 1.00 16.18 77 HIS B O 1
ATOM 1805 N N . THR B 1 80 ? 11.687 1.540 12.878 1.00 16.70 78 THR B N 1
ATOM 1806 C CA . THR B 1 80 ? 11.361 0.593 11.820 1.00 16.59 78 THR B CA 1
ATOM 1807 C C . THR B 1 80 ? 12.128 -0.693 12.118 1.00 16.85 78 THR B C 1
ATOM 1808 O O . THR B 1 80 ? 13.283 -0.642 12.547 1.00 17.16 78 THR B O 1
ATOM 1812 N N . TYR B 1 81 ? 11.482 -1.837 11.897 1.00 15.37 79 TYR B N 1
ATOM 1813 C CA . TYR B 1 81 ? 12.088 -3.141 12.145 1.00 16.51 79 TYR B CA 1
ATOM 1814 C C . TYR B 1 81 ? 12.015 -4.032 10.913 1.00 16.64 79 TYR B C 1
ATOM 1815 O O . TYR B 1 81 ? 11.021 -4.012 10.181 1.00 15.60 79 TYR B O 1
ATOM 1824 N N . LEU B 1 82 ? 13.069 -4.816 10.693 1.00 14.79 80 LEU B N 1
ATOM 1825 C CA . LEU B 1 82 ? 13.114 -5.729 9.555 1.00 15.48 80 LEU B CA 1
ATOM 1826 C C . LEU B 1 82 ? 12.950 -7.169 10.025 1.00 16.00 80 LEU B C 1
ATOM 1827 O O . LEU B 1 82 ? 13.674 -7.631 10.916 1.00 16.57 80 LEU B O 1
ATOM 1832 N N . PHE B 1 83 ? 11.998 -7.871 9.419 1.00 15.42 81 PHE B N 1
ATOM 1833 C CA . PHE B 1 83 ? 11.713 -9.259 9.759 1.00 15.62 81 PHE B CA 1
ATOM 1834 C C . PHE B 1 83 ? 11.834 -10.148 8.534 1.00 16.30 81 PHE B C 1
ATOM 1835 O O . PHE B 1 83 ? 11.433 -9.768 7.433 1.00 15.08 81 PHE B O 1
ATOM 1843 N N . GLU B 1 84 ? 12.385 -11.337 8.737 1.00 16.27 82 GLU B N 1
ATOM 1844 C CA . GLU B 1 84 ? 12.529 -12.301 7.658 1.00 17.24 82 GLU B CA 1
ATOM 1845 C C . GLU B 1 84 ? 11.257 -13.140 7.667 1.00 17.18 82 GLU B C 1
ATOM 1846 O O . GLU B 1 84 ? 10.773 -13.519 8.733 1.00 17.96 82 GLU B O 1
ATOM 1852 N N . SER B 1 85 ? 10.715 -13.427 6.490 1.00 16.35 83 SER B N 1
ATOM 1853 C CA . SER B 1 85 ? 9.503 -14.227 6.399 1.00 16.87 83 SER B CA 1
ATOM 1854 C C . SER B 1 85 ? 9.796 -15.699 6.671 1.00 18.01 83 SER B C 1
ATOM 1855 O O . SER B 1 85 ? 10.922 -16.168 6.504 1.00 18.13 83 SER B O 1
ATOM 1858 N N . CYS B 1 86 ? 8.774 -16.426 7.101 1.00 19.87 84 CYS B N 1
ATOM 1859 C CA . CYS B 1 86 ? 8.929 -17.848 7.356 1.00 22.76 84 CYS B CA 1
ATOM 1860 C C . CYS B 1 86 ? 8.962 -18.491 5.980 1.00 21.40 84 CYS B C 1
ATOM 1861 O O . CYS B 1 86 ? 9.826 -19.316 5.670 1.00 20.91 84 CYS B O 1
ATOM 1864 N N . GLU B 1 87 ? 8.015 -18.068 5.150 1.00 19.98 85 GLU B N 1
ATOM 1865 C CA . GLU B 1 87 ? 7.868 -18.573 3.796 1.00 19.97 85 GLU B CA 1
ATOM 1866 C C . GLU B 1 87 ? 9.017 -18.201 2.866 1.00 21.03 85 GLU B C 1
ATOM 1867 O O . GLU B 1 87 ? 9.606 -17.120 2.975 1.00 19.39 85 GLU B O 1
ATOM 1873 N N . GLU B 1 88 ? 9.328 -19.112 1.949 1.00 21.65 86 GLU B N 1
ATOM 1874 C CA . GLU B 1 88 ? 10.367 -18.893 0.950 1.00 24.34 86 GLU B CA 1
ATOM 1875 C C . GLU B 1 88 ? 9.623 -18.874 -0.378 1.00 24.64 86 GLU B C 1
ATOM 1876 O O . GLU B 1 88 ? 8.711 -19.672 -0.591 1.00 24.54 86 GLU B O 1
ATOM 1882 N N . PHE B 1 89 ? 10.005 -17.971 -1.272 1.00 24.29 87 PHE B N 1
ATOM 1883 C CA . PHE B 1 89 ? 9.322 -17.869 -2.550 1.00 24.61 87 PHE B CA 1
ATOM 1884 C C . PHE B 1 89 ? 10.155 -18.290 -3.751 1.00 25.65 87 PHE B C 1
ATOM 1885 O O . PHE B 1 89 ? 11.379 -18.184 -3.750 1.00 25.84 87 PHE B O 1
ATOM 1893 N N . ASN B 1 90 ? 9.463 -18.786 -4.768 1.00 27.02 88 ASN B N 1
ATOM 1894 C CA . ASN B 1 90 ? 10.074 -19.192 -6.027 1.00 29.16 88 ASN B CA 1
ATOM 1895 C C . ASN B 1 90 ? 9.055 -18.744 -7.066 1.00 29.62 88 ASN B C 1
ATOM 1896 O O . ASN B 1 90 ? 8.265 -19.538 -7.573 1.00 29.11 88 ASN B O 1
ATOM 1909 N N . PRO B 1 92 ? 7.231 -17.521 -10.441 1.00 33.61 90 PRO B N 1
ATOM 1910 C CA . PRO B 1 92 ? 7.300 -17.862 -11.863 1.00 33.47 90 PRO B CA 1
ATOM 1911 C C . PRO B 1 92 ? 7.358 -16.564 -12.668 1.00 32.83 90 PRO B C 1
ATOM 1912 O O . PRO B 1 92 ? 7.213 -15.478 -12.111 1.00 33.15 90 PRO B O 1
ATOM 1916 N N . ALA B 1 93 ? 7.567 -16.677 -13.973 1.00 32.70 91 ALA B N 1
ATOM 1917 C CA . ALA B 1 93 ? 7.664 -15.509 -14.838 1.00 31.35 91 ALA B CA 1
ATOM 1918 C C . ALA B 1 93 ? 6.322 -14.843 -15.119 1.00 30.85 91 ALA B C 1
ATOM 1919 O O . ALA B 1 93 ? 6.273 -13.777 -15.736 1.00 30.65 91 ALA B O 1
ATOM 1921 N N . ASP B 1 94 ? 5.234 -15.454 -14.660 1.00 30.50 92 ASP B N 1
ATOM 1922 C CA . ASP B 1 94 ? 3.910 -14.896 -14.915 1.00 30.98 92 ASP B CA 1
ATOM 1923 C C . ASP B 1 94 ? 3.163 -14.423 -13.670 1.00 30.04 92 ASP B C 1
ATOM 1924 O O . ASP B 1 94 ? 1.972 -14.124 -13.744 1.00 29.59 92 ASP B O 1
ATOM 1929 N N . LEU B 1 95 ? 3.853 -14.360 -12.535 1.00 29.19 93 LEU B N 1
ATOM 1930 C CA . LEU B 1 95 ? 3.220 -13.923 -11.292 1.00 28.44 93 LEU B CA 1
ATOM 1931 C C . LEU B 1 95 ? 4.030 -12.901 -10.507 1.00 27.49 93 LEU B C 1
ATOM 1932 O O . LEU B 1 95 ? 5.260 -12.897 -10.540 1.00 26.91 93 LEU B O 1
ATOM 1937 N N . ALA B 1 96 ? 3.310 -12.045 -9.792 1.00 26.25 94 ALA B N 1
ATOM 1938 C CA . ALA B 1 96 ? 3.896 -11.017 -8.945 1.00 25.11 94 ALA B CA 1
ATOM 1939 C C . ALA B 1 96 ? 3.022 -10.976 -7.698 1.00 23.94 94 ALA B C 1
ATOM 1940 O O . ALA B 1 96 ? 1.873 -11.419 -7.728 1.00 24.08 94 ALA B O 1
ATOM 1942 N N . VAL B 1 97 ? 3.555 -10.447 -6.603 1.00 21.60 95 VAL B N 1
ATOM 1943 C CA . VAL B 1 97 ? 2.786 -10.381 -5.371 1.00 19.63 95 VAL B CA 1
ATOM 1944 C C . VAL B 1 97 ? 2.816 -8.986 -4.770 1.00 18.07 95 VAL B C 1
ATOM 1945 O O . VAL B 1 97 ? 3.871 -8.354 -4.703 1.00 17.06 95 VAL B O 1
ATOM 1949 N N . LEU B 1 98 ? 1.651 -8.513 -4.343 1.00 16.10 96 LEU B N 1
ATOM 1950 C CA . LEU B 1 98 ? 1.562 -7.217 -3.689 1.00 15.99 96 LEU B CA 1
ATOM 1951 C C . LEU B 1 98 ? 1.510 -7.548 -2.205 1.00 15.04 96 LEU B C 1
ATOM 1952 O O . LEU B 1 98 ? 0.647 -8.309 -1.762 1.00 14.71 96 LEU B O 1
ATOM 1957 N N . ILE B 1 99 ? 2.453 -7.006 -1.443 1.00 14.68 97 ILE B N 1
ATOM 1958 C CA . ILE B 1 99 ? 2.483 -7.245 -0.009 1.00 14.19 97 ILE B CA 1
ATOM 1959 C C . ILE B 1 99 ? 1.682 -6.155 0.693 1.00 14.52 97 ILE B C 1
ATOM 1960 O O . ILE B 1 99 ? 2.047 -4.980 0.638 1.00 14.51 97 ILE B O 1
ATOM 1965 N N . THR B 1 100 ? 0.581 -6.539 1.336 1.00 13.89 98 THR B N 1
ATOM 1966 C CA . THR B 1 100 ? -0.241 -5.579 2.065 1.00 14.03 98 THR B CA 1
ATOM 1967 C C . THR B 1 100 ? -0.139 -5.969 3.530 1.00 13.26 98 THR B C 1
ATOM 1968 O O . THR B 1 100 ? 0.342 -7.052 3.859 1.00 14.85 98 THR B O 1
ATOM 1972 N N . LEU B 1 101 ? -0.584 -5.094 4.414 1.00 13.67 99 LEU B N 1
ATOM 1973 C CA . LEU B 1 101 ? -0.513 -5.384 5.838 1.00 13.94 99 LEU B CA 1
ATOM 1974 C C . LEU B 1 101 ? -1.821 -5.997 6.309 1.00 14.33 99 LEU B C 1
ATOM 1975 O O . LEU B 1 101 ? -2.889 -5.625 5.833 1.00 13.55 99 LEU B O 1
ATOM 1980 N N . LYS B 1 102 ? -1.749 -6.957 7.224 1.00 13.35 100 LYS B N 1
ATOM 1981 C CA . LYS B 1 102 ? -2.983 -7.537 7.735 1.00 15.40 100 LYS B CA 1
ATOM 1982 C C . LYS B 1 102 ? -3.706 -6.420 8.488 1.00 15.76 100 LYS B C 1
ATOM 1983 O O . LYS B 1 102 ? -3.069 -5.627 9.181 1.00 15.86 100 LYS B O 1
ATOM 1989 N N . SER B 1 103 ? -5.026 -6.343 8.361 1.00 16.63 101 SER B N 1
ATOM 1990 C CA . SER B 1 103 ? -5.743 -5.278 9.054 1.00 16.80 101 SER B CA 1
ATOM 1991 C C . SER B 1 103 ? -5.605 -5.407 10.572 1.00 16.67 101 SER B C 1
ATOM 1992 O O . SER B 1 103 ? -5.768 -4.429 11.297 1.00 15.87 101 SER B O 1
ATOM 1995 N N . THR B 1 104 ? -5.313 -6.611 11.057 1.00 16.41 102 THR B N 1
ATOM 1996 C CA . THR B 1 104 ? -5.135 -6.807 12.489 1.00 16.71 102 THR B CA 1
ATOM 1997 C C . THR B 1 104 ? -3.942 -5.967 12.950 1.00 16.19 102 THR B C 1
ATOM 1998 O O . THR B 1 104 ? -3.993 -5.328 13.999 1.00 16.58 102 THR B O 1
ATOM 2002 N N . LEU B 1 105 ? -2.873 -5.953 12.159 1.00 13.93 103 LEU B N 1
ATOM 2003 C CA . LEU B 1 105 ? -1.707 -5.159 12.518 1.00 13.76 103 LEU B CA 1
ATOM 2004 C C . LEU B 1 105 ? -2.001 -3.674 12.308 1.00 13.98 103 LEU B C 1
ATOM 2005 O O . LEU B 1 105 ? -1.578 -2.835 13.099 1.00 13.57 103 LEU B O 1
ATOM 2010 N N . ALA B 1 106 ? -2.734 -3.354 11.246 1.00 14.01 104 ALA B N 1
ATOM 2011 C CA . ALA B 1 106 ? -3.065 -1.961 10.961 1.00 14.62 104 ALA B CA 1
ATOM 2012 C C . ALA B 1 106 ? -3.883 -1.314 12.074 1.00 14.76 104 ALA B C 1
ATOM 2013 O O . ALA B 1 106 ? -3.550 -0.226 12.551 1.00 14.01 104 ALA B O 1
ATOM 2015 N N . ARG B 1 107 ? -4.953 -1.975 12.495 1.00 14.91 105 ARG B N 1
ATOM 2016 C CA . ARG B 1 107 ? -5.793 -1.383 13.527 1.00 15.89 105 ARG B CA 1
ATOM 2017 C C . ARG B 1 107 ? -5.188 -1.450 14.924 1.00 16.15 105 ARG B C 1
ATOM 2018 O O . ARG B 1 107 ? -5.733 -0.883 15.873 1.00 16.13 105 ARG B O 1
ATOM 2026 N N . ASN B 1 108 ? -4.049 -2.124 15.043 1.00 15.28 106 ASN B N 1
ATOM 2027 C CA . ASN B 1 108 ? -3.375 -2.240 16.326 1.00 15.78 106 ASN B CA 1
ATOM 2028 C C . ASN B 1 108 ? -2.098 -1.411 16.436 1.00 16.35 106 ASN B C 1
ATOM 2029 O O . ASN B 1 108 ? -1.250 -1.668 17.292 1.00 16.74 106 ASN B O 1
ATOM 2034 N N . GLY B 1 109 ? -1.966 -0.418 15.556 1.00 15.13 107 GLY B N 1
ATOM 2035 C CA . GLY B 1 109 ? -0.828 0.486 15.615 1.00 14.73 107 GLY B CA 1
ATOM 2036 C C . GLY B 1 109 ? 0.469 0.167 14.901 1.00 14.34 107 GLY B C 1
ATOM 2037 O O . GLY B 1 109 ? 1.528 0.618 15.333 1.00 14.71 107 GLY B O 1
ATOM 2038 N N . PHE B 1 110 ? 0.411 -0.597 13.815 1.00 12.96 108 PHE B N 1
ATOM 2039 C CA . PHE B 1 110 ? 1.628 -0.909 13.074 1.00 12.31 108 PHE B CA 1
ATOM 2040 C C . PHE B 1 110 ? 1.509 -0.360 11.662 1.00 13.07 108 PHE B C 1
ATOM 2041 O O . PHE B 1 110 ? 0.418 -0.332 11.086 1.00 11.96 108 PHE B O 1
ATOM 2049 N N . LEU B 1 111 ? 2.635 0.097 11.121 1.00 12.33 109 LEU B N 1
ATOM 2050 C CA . LEU B 1 111 ? 2.666 0.654 9.778 1.00 12.91 109 LEU B CA 1
ATOM 2051 C C . LEU B 1 111 ? 3.610 -0.116 8.873 1.00 13.72 109 LEU B C 1
ATOM 2052 O O . LEU B 1 111 ? 4.637 -0.640 9.312 1.00 12.39 109 LEU B O 1
ATOM 2057 N N . ALA B 1 112 ? 3.254 -0.167 7.596 1.00 13.80 110 ALA B N 1
ATOM 2058 C CA . ALA B 1 112 ? 4.065 -0.837 6.601 1.00 14.29 110 ALA B CA 1
ATOM 2059 C C . ALA B 1 112 ? 3.668 -0.254 5.259 1.00 15.46 110 ALA B C 1
ATOM 2060 O O . ALA B 1 112 ? 2.491 0.008 5.006 1.00 16.44 110 ALA B O 1
ATOM 2062 N N . PRO B 1 113 ? 4.651 0.012 4.426 1.00 14.51 111 PRO B N 1
ATOM 2063 C CA . PRO B 1 113 ? 4.299 0.520 3.096 1.00 14.27 111 PRO B CA 1
ATOM 2064 C C . PRO B 1 113 ? 3.983 -0.605 2.115 1.00 13.36 111 PRO B C 1
ATOM 2065 O O . PRO B 1 113 ? 4.344 -1.763 2.432 1.00 13.36 111 PRO B O 1
ATOM 2069 N N . PRO B 1 114 ? 3.120 -0.391 1.124 1.00 13.73 112 PRO B N 1
ATOM 2070 C CA . PRO B 1 114 ? 3.026 -1.412 0.078 1.00 13.14 112 PRO B CA 1
ATOM 2071 C C . PRO B 1 114 ? 4.319 -1.711 -0.685 1.00 13.06 112 PRO B C 1
ATOM 2072 O O . PRO B 1 114 ? 5.036 -0.787 -1.058 1.00 13.10 112 PRO B O 1
ATOM 2076 N N . THR B 1 115 ? 4.636 -2.989 -0.880 1.00 13.05 113 THR B N 1
ATOM 2077 C CA . THR B 1 115 ? 5.833 -3.373 -1.637 1.00 14.12 113 THR B CA 1
ATOM 2078 C C . THR B 1 115 ? 5.465 -4.588 -2.473 1.00 14.54 113 THR B C 1
ATOM 2079 O O . THR B 1 115 ? 4.444 -5.222 -2.221 1.00 14.03 113 THR B O 1
ATOM 2083 N N . VAL B 1 116 ? 6.313 -4.931 -3.438 1.00 15.16 114 VAL B N 1
ATOM 2084 C CA . VAL B 1 116 ? 6.018 -6.037 -4.343 1.00 16.82 114 VAL B CA 1
ATOM 2085 C C . VAL B 1 116 ? 7.114 -7.090 -4.470 1.00 17.06 114 VAL B C 1
ATOM 2086 O O . VAL B 1 116 ? 8.301 -6.781 -4.358 1.00 17.01 114 VAL B O 1
ATOM 2090 N N . ILE B 1 117 ? 6.694 -8.335 -4.690 1.00 16.39 115 ILE B N 1
ATOM 2091 C CA . ILE B 1 117 ? 7.619 -9.442 -4.912 1.00 17.12 115 ILE B CA 1
ATOM 2092 C C . ILE B 1 117 ? 7.502 -9.657 -6.422 1.00 18.06 115 ILE B C 1
ATOM 2093 O O . ILE B 1 117 ? 6.417 -9.945 -6.934 1.00 18.65 115 ILE B O 1
ATOM 2098 N N . ASP B 1 118 ? 8.618 -9.518 -7.121 1.00 18.21 116 ASP B N 1
ATOM 2099 C CA . ASP B 1 118 ? 8.644 -9.633 -8.576 1.00 20.18 116 ASP B CA 1
ATOM 2100 C C . ASP B 1 118 ? 8.730 -11.041 -9.138 1.00 20.42 116 ASP B C 1
ATOM 2101 O O . ASP B 1 118 ? 9.124 -11.980 -8.453 1.00 19.84 116 ASP B O 1
ATOM 2106 N N . ALA B 1 119 ? 8.359 -11.164 -10.407 1.00 21.29 117 ALA B N 1
ATOM 2107 C CA . ALA B 1 119 ? 8.415 -12.443 -11.100 1.00 22.64 117 ALA B CA 1
ATOM 2108 C C . ALA B 1 119 ? 9.884 -12.829 -11.181 1.00 23.10 117 ALA B C 1
ATOM 2109 O O . ALA B 1 119 ? 10.728 -12.000 -11.518 1.00 22.86 117 ALA B O 1
ATOM 2111 N N . GLY B 1 120 ? 10.190 -14.082 -10.863 1.00 23.68 118 GLY B N 1
ATOM 2112 C CA . GLY B 1 120 ? 11.568 -14.531 -10.917 1.00 23.89 118 GLY B CA 1
ATOM 2113 C C . GLY B 1 120 ? 12.285 -14.453 -9.585 1.00 23.52 118 GLY B C 1
ATOM 2114 O O . GLY B 1 120 ? 13.357 -15.028 -9.418 1.00 23.90 118 GLY B O 1
ATOM 2115 N N . TYR B 1 121 ? 11.706 -13.740 -8.625 1.00 22.92 119 TYR B N 1
ATOM 2116 C CA . TYR B 1 121 ? 12.341 -13.634 -7.318 1.00 21.69 119 TYR B CA 1
ATOM 2117 C C . TYR B 1 121 ? 12.386 -14.991 -6.621 1.00 21.65 119 TYR B C 1
ATOM 2118 O O . TYR B 1 121 ? 11.428 -15.763 -6.671 1.00 21.23 119 TYR B O 1
ATOM 2127 N N . LYS B 1 122 ? 13.505 -15.270 -5.963 1.00 22.16 120 LYS B N 1
ATOM 2128 C CA . LYS B 1 122 ? 13.675 -16.522 -5.245 1.00 23.26 120 LYS B CA 1
ATOM 2129 C C . LYS B 1 122 ? 14.172 -16.239 -3.835 1.00 22.81 120 LYS B C 1
ATOM 2130 O O . LYS B 1 122 ? 15.074 -15.426 -3.641 1.00 23.44 120 LYS B O 1
ATOM 2136 N N . GLY B 1 123 ? 13.567 -16.900 -2.856 1.00 21.72 121 GLY B N 1
ATOM 2137 C CA . GLY B 1 123 ? 13.988 -16.728 -1.478 1.00 21.81 121 GLY B CA 1
ATOM 2138 C C . GLY B 1 123 ? 12.938 -16.145 -0.553 1.00 20.75 121 GLY B C 1
ATOM 2139 O O . GLY B 1 123 ? 11.835 -15.800 -0.978 1.00 21.12 121 GLY B O 1
ATOM 2140 N N . LYS B 1 124 ? 13.280 -16.067 0.727 1.00 19.98 122 LYS B N 1
ATOM 2141 C CA . LYS B 1 124 ? 12.385 -15.490 1.721 1.00 18.94 122 LYS B CA 1
ATOM 2142 C C . LYS B 1 124 ? 12.405 -13.993 1.464 1.00 18.09 122 LYS B C 1
ATOM 2143 O O . LYS B 1 124 ? 13.264 -13.501 0.733 1.00 18.51 122 LYS B O 1
ATOM 2149 N N . VAL B 1 125 ? 11.459 -13.266 2.048 1.00 16.41 123 VAL B N 1
ATOM 2150 C CA . VAL B 1 125 ? 11.440 -11.822 1.880 1.00 16.38 123 VAL B CA 1
ATOM 2151 C C . VAL B 1 125 ? 11.730 -11.193 3.232 1.00 15.60 123 VAL B C 1
ATOM 2152 O O . VAL B 1 125 ? 11.593 -11.832 4.275 1.00 15.16 123 VAL B O 1
ATOM 2156 N N . ASN B 1 126 ? 12.153 -9.940 3.204 1.00 14.47 124 ASN B N 1
ATOM 2157 C CA . ASN B 1 126 ? 12.444 -9.214 4.422 1.00 16.31 124 ASN B CA 1
ATOM 2158 C C . ASN B 1 126 ? 11.508 -8.024 4.402 1.00 15.71 124 ASN B C 1
ATOM 2159 O O . ASN B 1 126 ? 11.577 -7.187 3.502 1.00 15.95 124 ASN B O 1
ATOM 2164 N N . VAL B 1 127 ? 10.615 -7.973 5.384 1.00 15.62 125 VAL B N 1
ATOM 2165 C CA . VAL B 1 127 ? 9.625 -6.909 5.463 1.00 14.89 125 VAL B CA 1
ATOM 2166 C C . VAL B 1 127 ? 9.902 -5.904 6.570 1.00 15.18 125 VAL B C 1
ATOM 2167 O O . VAL B 1 127 ? 10.367 -6.258 7.655 1.00 15.60 125 VAL B O 1
ATOM 2171 N N . ALA B 1 128 ? 9.595 -4.645 6.281 1.00 14.04 126 ALA B N 1
ATOM 2172 C CA . ALA B 1 128 ? 9.809 -3.557 7.219 1.00 13.89 126 ALA B CA 1
ATOM 2173 C C . ALA B 1 128 ? 8.509 -3.146 7.892 1.00 13.53 126 ALA B C 1
ATOM 2174 O O . ALA B 1 128 ? 7.549 -2.742 7.230 1.00 12.68 126 ALA B O 1
ATOM 2176 N N . ILE B 1 129 ? 8.478 -3.259 9.215 1.00 12.01 127 ILE B N 1
ATOM 2177 C CA . ILE B 1 129 ? 7.302 -2.869 9.979 1.00 13.65 127 ILE B CA 1
ATOM 2178 C C . ILE B 1 129 ? 7.713 -1.735 10.908 1.00 14.07 127 ILE B C 1
ATOM 2179 O O . ILE B 1 129 ? 8.722 -1.831 11.600 1.00 13.74 127 ILE B O 1
ATOM 2184 N N . THR B 1 130 ? 6.933 -0.662 10.917 1.00 13.78 128 THR B N 1
ATOM 2185 C CA . THR B 1 130 ? 7.240 0.484 11.762 1.00 15.59 128 THR B CA 1
ATOM 2186 C C . THR B 1 130 ? 6.238 0.553 12.901 1.00 16.20 128 THR B C 1
ATOM 2187 O O . THR B 1 130 ? 5.026 0.493 12.688 1.00 16.31 128 THR B O 1
ATOM 2191 N N . ALA B 1 131 ? 6.754 0.667 14.119 1.00 15.47 129 ALA B N 1
ATOM 2192 C CA . ALA B 1 131 ? 5.904 0.715 15.294 1.00 15.72 129 ALA B CA 1
ATOM 2193 C C . ALA B 1 131 ? 5.527 2.140 15.671 1.00 16.24 129 ALA B C 1
ATOM 2194 O O . ALA B 1 131 ? 6.395 2.998 15.833 1.00 17.58 129 ALA B O 1
ATOM 2196 N N . VAL B 1 132 ? 4.227 2.390 15.796 1.00 15.87 130 VAL B N 1
ATOM 2197 C CA . VAL B 1 132 ? 3.755 3.709 16.182 1.00 16.47 130 VAL B CA 1
ATOM 2198 C C . VAL B 1 132 ? 3.799 3.811 17.711 1.00 17.53 130 VAL B C 1
ATOM 2199 O O . VAL B 1 132 ? 3.862 4.911 18.267 1.00 18.75 130 VAL B O 1
ATOM 2203 N N . TYR B 1 133 ? 3.784 2.659 18.380 1.00 17.65 131 TYR B N 1
ATOM 2204 C CA . TYR B 1 133 ? 3.812 2.609 19.849 1.00 17.84 131 TYR B CA 1
ATOM 2205 C C . TYR B 1 133 ? 4.814 1.581 20.348 1.00 18.06 131 TYR B C 1
ATOM 2206 O O . TYR B 1 133 ? 5.273 0.737 19.584 1.00 17.30 131 TYR B O 1
ATOM 2215 N N . ASN B 1 134 ? 5.173 1.661 21.629 1.00 18.60 132 ASN B N 1
ATOM 2216 C CA . ASN B 1 134 ? 6.054 0.643 22.191 1.00 19.02 132 ASN B CA 1
ATOM 2217 C C . ASN B 1 134 ? 5.128 -0.561 22.139 1.00 18.95 132 ASN B C 1
ATOM 2218 O O . ASN B 1 134 ? 4.000 -0.505 22.641 1.00 19.76 132 ASN B O 1
ATOM 2223 N N . SER B 1 135 ? 5.590 -1.644 21.529 1.00 18.13 133 SER B N 1
ATOM 2224 C CA . SER B 1 135 ? 4.747 -2.813 21.359 1.00 18.42 133 SER B CA 1
ATOM 2225 C C . SER B 1 135 ? 5.558 -4.069 21.087 1.00 18.28 133 SER B C 1
ATOM 2226 O O . SER B 1 135 ? 6.781 -4.068 21.203 1.00 17.99 133 SER B O 1
ATOM 2229 N N . SER B 1 136 ? 4.873 -5.150 20.729 1.00 18.41 134 SER B N 1
ATOM 2230 C CA . SER B 1 136 ? 5.572 -6.389 20.427 1.00 18.27 134 SER B CA 1
ATOM 2231 C C . SER B 1 136 ? 4.781 -7.293 19.492 1.00 17.81 134 SER B C 1
ATOM 2232 O O . SER B 1 136 ? 3.556 -7.211 19.413 1.00 18.03 134 SER B O 1
ATOM 2235 N N . LEU B 1 137 ? 5.507 -8.142 18.773 1.00 18.08 135 LEU B N 1
ATOM 2236 C CA . LEU B 1 137 ? 4.914 -9.095 17.846 1.00 18.36 135 LEU B CA 1
ATOM 2237 C C . LEU B 1 137 ? 5.494 -10.459 18.188 1.00 18.85 135 LEU B C 1
ATOM 2238 O O . LEU B 1 137 ? 6.689 -10.584 18.451 1.00 19.82 135 LEU B O 1
ATOM 2243 N N . LYS B 1 138 ? 4.641 -11.474 18.183 1.00 18.70 136 LYS B N 1
ATOM 2244 C CA . LYS B 1 138 ? 5.060 -12.830 18.513 1.00 19.17 136 LYS B CA 1
ATOM 2245 C C . LYS B 1 138 ? 5.710 -13.523 17.329 1.00 18.56 136 LYS B C 1
ATOM 2246 O O . LYS B 1 138 ? 5.174 -13.512 16.222 1.00 17.18 136 LYS B O 1
ATOM 2252 N N . LYS B 1 139 ? 6.871 -14.126 17.565 1.00 18.23 137 LYS B N 1
ATOM 2253 C CA . LYS B 1 139 ? 7.579 -14.834 16.504 1.00 19.44 137 LYS B CA 1
ATOM 2254 C C . LYS B 1 139 ? 6.677 -15.897 15.899 1.00 19.45 137 LYS B C 1
ATOM 2255 O O . LYS B 1 139 ? 6.027 -16.656 16.620 1.00 18.54 137 LYS B O 1
ATOM 2261 N N . GLY B 1 140 ? 6.631 -15.943 14.572 1.00 20.17 138 GLY B N 1
ATOM 2262 C CA . GLY B 1 140 ? 5.813 -16.931 13.892 1.00 21.26 138 GLY B CA 1
ATOM 2263 C C . GLY B 1 140 ? 4.400 -16.491 13.552 1.00 22.22 138 GLY B C 1
ATOM 2264 O O . GLY B 1 140 ? 3.691 -17.205 12.842 1.00 20.85 138 GLY B O 1
ATOM 2273 N N . ALA B 1 142 ? 1.282 -14.232 11.849 1.00 17.26 140 ALA B N 1
ATOM 2274 C CA . ALA B 1 142 ? 1.008 -13.700 10.516 1.00 17.74 140 ALA B CA 1
ATOM 2275 C C . ALA B 1 142 ? 0.912 -12.181 10.615 1.00 17.27 140 ALA B C 1
ATOM 2276 O O . ALA B 1 142 ? 0.163 -11.651 11.442 1.00 16.60 140 ALA B O 1
ATOM 2278 N N . THR B 1 143 ? 1.660 -11.491 9.757 1.00 16.13 141 THR B N 1
ATOM 2279 C CA . THR B 1 143 ? 1.685 -10.035 9.767 1.00 15.22 141 THR B CA 1
ATOM 2280 C C . THR B 1 143 ? 1.242 -9.383 8.465 1.00 15.76 141 THR B C 1
ATOM 2281 O O . THR B 1 143 ? 0.653 -8.301 8.486 1.00 14.80 141 THR B O 1
ATOM 2285 N N . HIS B 1 144 ? 1.527 -10.029 7.338 1.00 15.83 142 HIS B N 1
ATOM 2286 C CA . HIS B 1 144 ? 1.160 -9.471 6.039 1.00 15.35 142 HIS B CA 1
ATOM 2287 C C . HIS B 1 144 ? 0.213 -10.351 5.233 1.00 15.76 142 HIS B C 1
ATOM 2288 O O . HIS B 1 144 ? 0.163 -11.566 5.407 1.00 15.44 142 HIS B O 1
ATOM 2295 N N . HIS B 1 145 ? -0.531 -9.705 4.344 1.00 16.58 143 HIS B N 1
ATOM 2296 C CA . HIS B 1 145 ? -1.505 -10.367 3.488 1.00 17.85 143 HIS B CA 1
ATOM 2297 C C . HIS B 1 145 ? -1.004 -10.248 2.051 1.00 17.87 143 HIS B C 1
ATOM 2298 O O . HIS B 1 145 ? -0.930 -9.147 1.504 1.00 18.02 143 HIS B O 1
ATOM 2305 N N . LEU B 1 146 ? -0.649 -11.383 1.452 1.00 17.57 144 LEU B N 1
ATOM 2306 C CA . LEU B 1 146 ? -0.134 -11.416 0.087 1.00 18.06 144 LEU B CA 1
ATOM 2307 C C . LEU B 1 146 ? -1.228 -11.570 -0.958 1.00 19.23 144 LEU B C 1
ATOM 2308 O O . LEU B 1 146 ? -2.046 -12.489 -0.886 1.00 19.07 144 LEU B O 1
ATOM 2313 N N . ILE B 1 147 ? -1.224 -10.663 -1.930 1.00 19.31 145 ILE B N 1
ATOM 2314 C CA . ILE B 1 147 ? -2.187 -10.667 -3.025 1.00 21.08 145 ILE B CA 1
ATOM 2315 C C . ILE B 1 147 ? -1.400 -11.070 -4.265 1.00 22.19 145 ILE B C 1
ATOM 2316 O O . ILE B 1 147 ? -0.430 -10.411 -4.631 1.00 20.93 145 ILE B O 1
ATOM 2321 N N . PHE B 1 148 ? -1.808 -12.159 -4.904 1.00 23.67 146 PHE B N 1
ATOM 2322 C CA . PHE B 1 148 ? -1.106 -12.650 -6.084 1.00 26.06 146 PHE B CA 1
ATOM 2323 C C . PHE B 1 148 ? -1.665 -12.079 -7.373 1.00 27.79 146 PHE B C 1
ATOM 2324 O O . PHE B 1 148 ? -2.846 -12.224 -7.669 1.00 28.18 146 PHE B O 1
ATOM 2332 N N . LEU B 1 149 ? -0.794 -11.426 -8.134 1.00 30.52 147 LEU B N 1
ATOM 2333 C CA . LEU B 1 149 ? -1.170 -10.802 -9.396 1.00 33.29 147 LEU B CA 1
ATOM 2334 C C . LEU B 1 149 ? -0.605 -11.576 -10.579 1.00 34.93 147 LEU B C 1
ATOM 2335 O O . LEU B 1 149 ? 0.533 -12.043 -10.545 1.00 35.43 147 LEU B O 1
ATOM 2340 N N . LYS B 1 150 ? -1.408 -11.709 -11.627 1.00 36.99 148 LYS B N 1
ATOM 2341 C CA . LYS B 1 150 ? -0.975 -12.417 -12.824 1.00 38.99 148 LYS B CA 1
ATOM 2342 C C . LYS B 1 150 ? -0.541 -11.404 -13.877 1.00 38.93 148 LYS B C 1
ATOM 2343 O O . LYS B 1 150 ? -1.250 -10.434 -14.139 1.00 38.28 148 LYS B O 1
ATOM 2349 N N . LEU B 1 151 ? 0.629 -11.621 -14.468 1.00 38.96 149 LEU B N 1
ATOM 2350 C CA . LEU B 1 151 ? 1.125 -10.719 -15.502 1.00 39.53 149 LEU B CA 1
ATOM 2351 C C . LEU B 1 151 ? 0.409 -11.003 -16.816 1.00 40.07 149 LEU B C 1
ATOM 2352 O O . LEU B 1 151 ? 0.094 -12.154 -17.121 1.00 40.36 149 LEU B O 1
ATOM 2357 N N . ASP B 1 152 ? 0.150 -9.951 -17.585 1.00 40.32 150 ASP B N 1
ATOM 2358 C CA . ASP B 1 152 ? -0.534 -10.081 -18.866 1.00 41.58 150 ASP B CA 1
ATOM 2359 C C . ASP B 1 152 ? 0.178 -11.080 -19.777 1.00 42.20 150 ASP B C 1
ATOM 2360 O O . ASP B 1 152 ? -0.448 -11.715 -20.627 1.00 42.15 150 ASP B O 1
ATOM 2365 N N . LYS B 1 153 ? 1.487 -11.214 -19.587 1.00 42.67 151 LYS B N 1
ATOM 2366 C CA . LYS B 1 153 ? 2.303 -12.137 -20.370 1.00 43.78 151 LYS B CA 1
ATOM 2367 C C . LYS B 1 153 ? 3.566 -12.471 -19.583 1.00 43.26 151 LYS B C 1
ATOM 2368 O O . LYS B 1 153 ? 4.040 -11.658 -18.788 1.00 43.56 151 LYS B O 1
ATOM 2374 N N . PRO B 1 154 ? 4.125 -13.676 -19.785 1.00 42.38 152 PRO B N 1
ATOM 2375 C CA . PRO B 1 154 ? 5.346 -14.047 -19.062 1.00 41.52 152 PRO B CA 1
ATOM 2376 C C . PRO B 1 154 ? 6.389 -12.955 -19.292 1.00 40.99 152 PRO B C 1
ATOM 2377 O O . PRO B 1 154 ? 6.656 -12.581 -20.433 1.00 40.66 152 PRO B O 1
ATOM 2381 N N . THR B 1 155 ? 6.977 -12.443 -18.215 1.00 40.52 153 THR B N 1
ATOM 2382 C CA . THR B 1 155 ? 7.956 -11.370 -18.340 1.00 40.08 153 THR B CA 1
ATOM 2383 C C . THR B 1 155 ? 9.275 -11.774 -18.987 1.00 40.52 153 THR B C 1
ATOM 2384 O O . THR B 1 155 ? 9.818 -12.846 -18.713 1.00 39.88 153 THR B O 1
ATOM 2388 N N . GLU B 1 156 ? 9.784 -10.898 -19.848 1.00 41.38 154 GLU B N 1
ATOM 2389 C CA . GLU B 1 156 ? 11.045 -11.135 -20.537 1.00 42.88 154 GLU B CA 1
ATOM 2390 C C . GLU B 1 156 ? 12.209 -10.726 -19.641 1.00 42.62 154 GLU B C 1
ATOM 2391 O O . GLU B 1 156 ? 13.373 -10.920 -19.987 1.00 42.77 154 GLU B O 1
ATOM 2397 N N . ARG B 1 157 ? 11.889 -10.155 -18.486 1.00 42.03 155 ARG B N 1
ATOM 2398 C CA . ARG B 1 157 ? 12.917 -9.738 -17.543 1.00 41.41 155 ARG B CA 1
ATOM 2399 C C . ARG B 1 157 ? 12.597 -10.262 -16.152 1.00 40.19 155 ARG B C 1
ATOM 2400 O O . ARG B 1 157 ? 11.816 -9.659 -15.415 1.00 39.94 155 ARG B O 1
ATOM 2408 N N . LEU B 1 158 ? 13.197 -11.396 -15.809 1.00 38.54 156 LEU B N 1
ATOM 2409 C CA . LEU B 1 158 ? 12.999 -12.017 -14.506 1.00 37.67 156 LEU B CA 1
ATOM 2410 C C . LEU B 1 158 ? 13.886 -11.310 -13.488 1.00 37.25 156 LEU B C 1
ATOM 2411 O O . LEU B 1 158 ? 14.906 -10.723 -13.849 1.00 36.34 156 LEU B O 1
ATOM 2416 N N . TYR B 1 159 ? 13.501 -11.367 -12.218 1.00 36.83 157 TYR B N 1
ATOM 2417 C CA . TYR B 1 159 ? 14.281 -10.712 -11.175 1.00 36.52 157 TYR B CA 1
ATOM 2418 C C . TYR B 1 159 ? 15.657 -11.348 -11.009 1.00 37.77 157 TYR B C 1
ATOM 2419 O O . TYR B 1 159 ? 15.790 -12.571 -11.024 1.00 38.22 157 TYR B O 1
ATOM 2428 N N . ASN B 1 160 ? 16.673 -10.510 -10.840 1.00 38.65 158 ASN B N 1
ATOM 2429 C CA . ASN B 1 160 ? 18.041 -10.980 -10.644 1.00 40.18 158 ASN B CA 1
ATOM 2430 C C . ASN B 1 160 ? 18.821 -9.874 -9.943 1.00 39.74 158 ASN B C 1
ATOM 2431 O O . ASN B 1 160 ? 20.037 -9.761 -10.088 1.00 40.18 158 ASN B O 1
ATOM 2436 N N . GLY B 1 161 ? 18.095 -9.070 -9.169 1.00 38.74 159 GLY B N 1
ATOM 2437 C CA . GLY B 1 161 ? 18.690 -7.956 -8.455 1.00 37.18 159 GLY B CA 1
ATOM 2438 C C . GLY B 1 161 ? 19.501 -8.281 -7.217 1.00 36.42 159 GLY B C 1
ATOM 2439 O O . GLY B 1 161 ? 19.730 -9.447 -6.884 1.00 35.24 159 GLY B O 1
ATOM 2440 N N . LYS B 1 162 ? 19.912 -7.222 -6.525 1.00 35.56 160 LYS B N 1
ATOM 2441 C CA . LYS B 1 162 ? 20.736 -7.309 -5.324 1.00 35.24 160 LYS B CA 1
ATOM 2442 C C . LYS B 1 162 ? 20.145 -8.030 -4.114 1.00 33.51 160 LYS B C 1
ATOM 2443 O O . LYS B 1 162 ? 20.869 -8.314 -3.161 1.00 33.67 160 LYS B O 1
ATOM 2449 N N . TYR B 1 163 ? 18.847 -8.320 -4.129 1.00 30.66 161 TYR B N 1
ATOM 2450 C CA . TYR B 1 163 ? 18.240 -9.008 -2.991 1.00 28.27 161 TYR B CA 1
ATOM 2451 C C . TYR B 1 163 ? 17.919 -10.471 -3.277 1.00 27.45 161 TYR B C 1
ATOM 2452 O O . TYR B 1 163 ? 17.388 -11.173 -2.410 1.00 26.38 161 TYR B O 1
ATOM 2461 N N . GLN B 1 164 ? 18.229 -10.929 -4.487 1.00 26.63 162 GLN B N 1
ATOM 2462 C CA . GLN B 1 164 ? 17.950 -12.309 -4.863 1.00 26.79 162 GLN B CA 1
ATOM 2463 C C . GLN B 1 164 ? 18.486 -13.288 -3.820 1.00 26.75 162 GLN B C 1
ATOM 2464 O O . GLN B 1 164 ? 19.615 -13.149 -3.343 1.00 26.53 162 GLN B O 1
ATOM 2470 N N . GLY B 1 165 ? 17.663 -14.268 -3.463 1.00 27.03 163 GLY B N 1
ATOM 2471 C CA . GLY B 1 165 ? 18.067 -15.257 -2.482 1.00 27.12 163 GLY B CA 1
ATOM 2472 C C . GLY B 1 165 ? 17.614 -14.931 -1.072 1.00 27.83 163 GLY B C 1
ATOM 2473 O O . GLY B 1 165 ? 17.741 -15.761 -0.168 1.00 28.32 163 GLY B O 1
ATOM 2474 N N . GLY B 1 166 ? 17.088 -13.723 -0.877 1.00 27.21 164 GLY B N 1
ATOM 2475 C CA . GLY B 1 166 ? 16.622 -13.325 0.439 1.00 26.42 164 GLY B CA 1
ATOM 2476 C C . GLY B 1 166 ? 17.584 -12.427 1.193 1.00 25.87 164 GLY B C 1
ATOM 2477 O O . GLY B 1 166 ? 17.609 -12.432 2.425 1.00 25.65 164 GLY B O 1
ATOM 2478 N N . ILE B 1 167 ? 18.374 -11.651 0.459 1.00 26.14 165 ILE B N 1
ATOM 2479 C CA . ILE B 1 167 ? 19.337 -10.745 1.079 1.00 26.27 165 ILE B CA 1
ATOM 2480 C C . ILE B 1 167 ? 18.604 -9.688 1.899 1.00 26.44 165 ILE B C 1
ATOM 2481 O O . ILE B 1 167 ? 17.695 -9.023 1.404 1.00 25.72 165 ILE B O 1
ATOM 2486 N N . LEU B 1 168 ? 19.013 -9.543 3.156 1.00 26.16 166 LEU B N 1
ATOM 2487 C CA . LEU B 1 168 ? 18.398 -8.600 4.086 1.00 26.91 166 LEU B CA 1
ATOM 2488 C C . LEU B 1 168 ? 18.326 -7.156 3.612 1.00 27.73 166 LEU B C 1
ATOM 2489 O O . LEU B 1 168 ? 17.248 -6.555 3.589 1.00 28.02 166 LEU B O 1
ATOM 2494 N N . ILE B 1 169 ? 19.476 -6.595 3.251 1.00 28.27 167 ILE B N 1
ATOM 2495 C CA . ILE B 1 169 ? 19.538 -5.208 2.822 1.00 29.42 167 ILE B CA 1
ATOM 2496 C C . ILE B 1 169 ? 20.807 -4.949 2.009 1.00 30.32 167 ILE B C 1
ATOM 2497 O O . ILE B 1 169 ? 20.842 -3.943 1.266 1.00 30.79 167 ILE B O 1
ATOM 2503 N N . ILE C 1 12 ? -1.973 -7.233 -14.356 1.00 38.80 10 ILE C N 1
ATOM 2504 C CA . ILE C 1 12 ? -0.874 -6.224 -14.410 1.00 39.37 10 ILE C CA 1
ATOM 2505 C C . ILE C 1 12 ? 0.080 -6.506 -15.568 1.00 38.12 10 ILE C C 1
ATOM 2506 O O . ILE C 1 12 ? 0.156 -7.577 -16.170 1.00 37.96 10 ILE C O 1
ATOM 2511 N N . LEU C 1 13 ? 0.692 -5.398 -15.980 1.00 36.70 11 LEU C N 1
ATOM 2512 C CA . LEU C 1 13 ? 1.506 -5.386 -17.193 1.00 35.36 11 LEU C CA 1
ATOM 2513 C C . LEU C 1 13 ? 2.935 -5.857 -16.942 1.00 34.65 11 LEU C C 1
ATOM 2514 O O . LEU C 1 13 ? 3.565 -5.494 -15.944 1.00 33.90 11 LEU C O 1
ATOM 2519 N N . SER C 1 14 ? 3.436 -6.665 -17.870 1.00 33.45 12 SER C N 1
ATOM 2520 C CA . SER C 1 14 ? 4.784 -7.208 -17.800 1.00 32.20 12 SER C CA 1
ATOM 2521 C C . SER C 1 14 ? 5.801 -6.166 -18.248 1.00 31.35 12 SER C C 1
ATOM 2522 O O . SER C 1 14 ? 5.436 -5.081 -18.690 1.00 30.05 12 SER C O 1
ATOM 2525 N N . HIS C 1 15 ? 7.077 -6.518 -18.139 1.00 31.31 13 HIS C N 1
ATOM 2526 C CA . HIS C 1 15 ? 8.169 -5.638 -18.538 1.00 31.65 13 HIS C CA 1
ATOM 2527 C C . HIS C 1 15 ? 8.016 -5.189 -19.990 1.00 31.72 13 HIS C C 1
ATOM 2528 O O . HIS C 1 15 ? 8.069 -3.995 -20.285 1.00 30.85 13 HIS C O 1
ATOM 2535 N N . GLN C 1 16 ? 7.813 -6.146 -20.892 1.00 31.58 14 GLN C N 1
ATOM 2536 C CA . GLN C 1 16 ? 7.672 -5.823 -22.308 1.00 31.90 14 GLN C CA 1
ATOM 2537 C C . GLN C 1 16 ? 6.475 -4.921 -22.599 1.00 31.95 14 GLN C C 1
ATOM 2538 O O . GLN C 1 16 ? 6.547 -4.050 -23.465 1.00 31.53 14 GLN C O 1
ATOM 2544 N N . SER C 1 17 ? 5.377 -5.123 -21.878 1.00 32.15 15 SER C N 1
ATOM 2545 C CA . SER C 1 17 ? 4.187 -4.310 -22.091 1.00 32.63 15 SER C CA 1
ATOM 2546 C C . SER C 1 17 ? 4.406 -2.891 -21.582 1.00 33.08 15 SER C C 1
ATOM 2547 O O . SER C 1 17 ? 3.870 -1.933 -22.142 1.00 33.15 15 SER C O 1
ATOM 2550 N N . ILE C 1 18 ? 5.193 -2.757 -20.517 1.00 33.25 16 ILE C N 1
ATOM 2551 C CA . ILE C 1 18 ? 5.488 -1.443 -19.960 1.00 33.01 16 ILE C CA 1
ATOM 2552 C C . ILE C 1 18 ? 6.422 -0.716 -20.916 1.00 33.70 16 ILE C C 1
ATOM 2553 O O . ILE C 1 18 ? 6.250 0.470 -21.188 1.00 32.84 16 ILE C O 1
ATOM 2558 N N . LYS C 1 19 ? 7.410 -1.444 -21.429 1.00 34.95 17 LYS C N 1
ATOM 2559 C CA . LYS C 1 19 ? 8.382 -0.868 -22.347 1.00 37.33 17 LYS C CA 1
ATOM 2560 C C . LYS C 1 19 ? 7.700 -0.209 -23.543 1.00 37.65 17 LYS C C 1
ATOM 2561 O O . LYS C 1 19 ? 8.207 0.766 -24.091 1.00 36.84 17 LYS C O 1
ATOM 2567 N N . ASN C 1 20 ? 6.543 -0.735 -23.934 1.00 38.10 18 ASN C N 1
ATOM 2568 C CA . ASN C 1 20 ? 5.800 -0.183 -25.062 1.00 38.90 18 ASN C CA 1
ATOM 2569 C C . ASN C 1 20 ? 5.112 1.134 -24.714 1.00 38.37 18 ASN C C 1
ATOM 2570 O O . ASN C 1 20 ? 4.768 1.915 -25.602 1.00 39.67 18 ASN C O 1
ATOM 2575 N N . LEU C 1 21 ? 4.915 1.379 -23.421 1.00 36.86 19 LEU C N 1
ATOM 2576 C CA . LEU C 1 21 ? 4.269 2.605 -22.965 1.00 35.44 19 LEU C CA 1
ATOM 2577 C C . LEU C 1 21 ? 5.256 3.773 -22.922 1.00 34.70 19 LEU C C 1
ATOM 2578 O O . LEU C 1 21 ? 4.858 4.928 -22.765 1.00 33.61 19 LEU C O 1
ATOM 2583 N N . LEU C 1 22 ? 6.542 3.471 -23.054 1.00 33.87 20 LEU C N 1
ATOM 2584 C CA . LEU C 1 22 ? 7.565 4.511 -23.013 1.00 34.15 20 LEU C CA 1
ATOM 2585 C C . LEU C 1 22 ? 7.442 5.483 -24.179 1.00 34.82 20 LEU C C 1
ATOM 2586 O O . LEU C 1 22 ? 7.390 5.073 -25.339 1.00 35.06 20 LEU C O 1
ATOM 2591 N N . GLY C 1 23 ? 7.400 6.773 -23.864 1.00 34.65 21 GLY C N 1
ATOM 2592 C CA . GLY C 1 23 ? 7.286 7.779 -24.902 1.00 34.57 21 GLY C CA 1
ATOM 2593 C C . GLY C 1 23 ? 5.843 8.078 -25.260 1.00 34.37 21 GLY C C 1
ATOM 2594 O O . GLY C 1 23 ? 5.571 8.960 -26.073 1.00 34.75 21 GLY C O 1
ATOM 2595 N N . LYS C 1 24 ? 4.917 7.341 -24.654 1.00 34.21 22 LYS C N 1
ATOM 2596 C CA . LYS C 1 24 ? 3.495 7.537 -24.909 1.00 34.54 22 LYS C CA 1
ATOM 2597 C C . LYS C 1 24 ? 2.758 7.819 -23.602 1.00 32.96 22 LYS C C 1
ATOM 2598 O O . LYS C 1 24 ? 2.190 8.894 -23.419 1.00 32.97 22 LYS C O 1
ATOM 2604 N N . VAL C 1 25 ? 2.778 6.842 -22.701 1.00 31.00 23 VAL C N 1
ATOM 2605 C CA . VAL C 1 25 ? 2.129 6.961 -21.398 1.00 28.95 23 VAL C CA 1
ATOM 2606 C C . VAL C 1 25 ? 3.127 7.459 -20.350 1.00 27.70 23 VAL C C 1
ATOM 2607 O O . VAL C 1 25 ? 2.762 8.189 -19.432 1.00 26.79 23 VAL C O 1
ATOM 2611 N N . ILE C 1 26 ? 4.387 7.062 -20.501 1.00 26.53 24 ILE C N 1
ATOM 2612 C CA . ILE C 1 26 ? 5.446 7.463 -19.576 1.00 25.96 24 ILE C CA 1
ATOM 2613 C C . ILE C 1 26 ? 6.453 8.362 -20.287 1.00 25.04 24 ILE C C 1
ATOM 2614 O O . ILE C 1 26 ? 7.211 7.893 -21.136 1.00 24.92 24 ILE C O 1
ATOM 2619 N N . LEU C 1 27 ? 6.470 9.642 -19.931 1.00 24.32 25 LEU C N 1
ATOM 2620 C CA . LEU C 1 27 ? 7.390 10.600 -20.540 1.00 24.28 25 LEU C CA 1
ATOM 2621 C C . LEU C 1 27 ? 8.531 10.941 -19.580 1.00 24.20 25 LEU C C 1
ATOM 2622 O O . LEU C 1 27 ? 8.392 10.787 -18.367 1.00 23.00 25 LEU C O 1
ATOM 2627 N N . ASN C 1 28 ? 9.649 11.417 -20.130 1.00 23.57 26 ASN C N 1
ATOM 2628 C CA . ASN C 1 28 ? 10.832 11.756 -19.334 1.00 23.54 26 ASN C CA 1
ATOM 2629 C C . ASN C 1 28 ? 11.222 10.482 -18.594 1.00 23.44 26 ASN C C 1
ATOM 2630 O O . ASN C 1 28 ? 11.511 10.499 -17.392 1.00 21.91 26 ASN C O 1
ATOM 2635 N N . TYR C 1 29 ? 11.230 9.380 -19.334 1.00 22.87 27 TYR C N 1
ATOM 2636 C CA . TYR C 1 29 ? 11.527 8.065 -18.774 1.00 23.51 27 TYR C CA 1
ATOM 2637 C C . TYR C 1 29 ? 12.987 7.640 -18.841 1.00 24.08 27 TYR C C 1
ATOM 2638 O O . TYR C 1 29 ? 13.849 8.352 -19.351 1.00 22.29 27 TYR C O 1
ATOM 2647 N N . SER C 1 30 ? 13.235 6.452 -18.306 1.00 25.27 28 SER C N 1
ATOM 2648 C CA . SER C 1 30 ? 14.553 5.843 -18.293 1.00 26.76 28 SER C CA 1
ATOM 2649 C C . SER C 1 30 ? 14.315 4.374 -18.605 1.00 28.05 28 SER C C 1
ATOM 2650 O O . SER C 1 30 ? 13.594 3.688 -17.879 1.00 27.19 28 SER C O 1
ATOM 2653 N N . GLU C 1 31 ? 14.904 3.905 -19.700 1.00 29.27 29 GLU C N 1
ATOM 2654 C CA . GLU C 1 31 ? 14.766 2.518 -20.134 1.00 31.09 29 GLU C CA 1
ATOM 2655 C C . GLU C 1 31 ? 15.077 1.516 -19.031 1.00 29.55 29 GLU C C 1
ATOM 2656 O O . GLU C 1 31 ? 14.347 0.543 -18.837 1.00 28.82 29 GLU C O 1
ATOM 2662 N N . GLU C 1 32 ? 16.169 1.760 -18.319 1.00 28.89 30 GLU C N 1
ATOM 2663 C CA . GLU C 1 32 ? 16.608 0.884 -17.241 1.00 29.58 30 GLU C CA 1
ATOM 2664 C C . GLU C 1 32 ? 15.588 0.755 -16.110 1.00 28.14 30 GLU C C 1
ATOM 2665 O O . GLU C 1 32 ? 15.574 -0.248 -15.395 1.00 26.98 30 GLU C O 1
ATOM 2671 N N . ASN C 1 33 ? 14.727 1.757 -15.959 1.00 26.02 31 ASN C N 1
ATOM 2672 C CA . ASN C 1 33 ? 13.736 1.737 -14.889 1.00 24.86 31 ASN C CA 1
ATOM 2673 C C . ASN C 1 33 ? 12.503 0.875 -15.145 1.00 24.67 31 ASN C C 1
ATOM 2674 O O . ASN C 1 33 ? 11.601 0.808 -14.308 1.00 22.29 31 ASN C O 1
ATOM 2679 N N . VAL C 1 34 ? 12.459 0.217 -16.301 1.00 23.65 32 VAL C N 1
ATOM 2680 C CA . VAL C 1 34 ? 11.351 -0.685 -16.598 1.00 23.45 32 VAL C CA 1
ATOM 2681 C C . VAL C 1 34 ? 11.832 -2.021 -16.037 1.00 23.88 32 VAL C C 1
ATOM 2682 O O . VAL C 1 34 ? 12.747 -2.636 -16.582 1.00 23.42 32 VAL C O 1
ATOM 2686 N N . ARG C 1 35 ? 11.224 -2.460 -14.939 1.00 23.61 33 ARG C N 1
ATOM 2687 C CA . ARG C 1 35 ? 11.635 -3.692 -14.276 1.00 25.20 33 ARG C CA 1
ATOM 2688 C C . ARG C 1 35 ? 10.875 -4.939 -14.713 1.00 25.80 33 ARG C C 1
ATOM 2689 O O . ARG C 1 35 ? 10.321 -4.989 -15.810 1.00 25.19 33 ARG C O 1
ATOM 2697 N N . GLU C 1 36 ? 10.858 -5.942 -13.840 1.00 26.22 34 GLU C N 1
ATOM 2698 C CA . GLU C 1 36 ? 10.184 -7.208 -14.116 1.00 26.74 34 GLU C CA 1
ATOM 2699 C C . GLU C 1 36 ? 8.695 -7.052 -14.402 1.00 26.33 34 GLU C C 1
ATOM 2700 O O . GLU C 1 36 ? 8.181 -7.599 -15.378 1.00 27.16 34 GLU C O 1
ATOM 2706 N N . ASN C 1 37 ? 8.005 -6.307 -13.543 1.00 24.80 35 ASN C N 1
ATOM 2707 C CA . ASN C 1 37 ? 6.570 -6.100 -13.686 1.00 23.45 35 ASN C CA 1
ATOM 2708 C C . ASN C 1 37 ? 6.141 -4.753 -13.119 1.00 22.53 35 ASN C C 1
ATOM 2709 O O . ASN C 1 37 ? 5.109 -4.640 -12.450 1.00 22.48 35 ASN C O 1
ATOM 2714 N N . GLY C 1 38 ? 6.939 -3.730 -13.397 1.00 22.11 36 GLY C N 1
ATOM 2715 C CA . GLY C 1 38 ? 6.629 -2.396 -12.912 1.00 21.06 36 GLY C CA 1
ATOM 2716 C C . GLY C 1 38 ? 7.662 -1.397 -13.390 1.00 21.00 36 GLY C C 1
ATOM 2717 O O . GLY C 1 38 ? 8.625 -1.768 -14.065 1.00 21.75 36 GLY C O 1
ATOM 2718 N N . TYR C 1 39 ? 7.464 -0.132 -13.037 1.00 19.78 37 TYR C N 1
ATOM 2719 C CA . TYR C 1 39 ? 8.378 0.926 -13.432 1.00 19.10 37 TYR C CA 1
ATOM 2720 C C . TYR C 1 39 ? 8.856 1.670 -12.191 1.00 19.17 37 TYR C C 1
ATOM 2721 O O . TYR C 1 39 ? 8.058 1.977 -11.303 1.00 18.15 37 TYR C O 1
ATOM 2730 N N . ASP C 1 40 ? 10.153 1.964 -12.133 1.00 18.58 38 ASP C N 1
ATOM 2731 C CA . ASP C 1 40 ? 10.710 2.675 -10.987 1.00 18.20 38 ASP C CA 1
ATOM 2732 C C . ASP C 1 40 ? 10.677 4.189 -11.180 1.00 18.65 38 ASP C C 1
ATOM 2733 O O . ASP C 1 40 ? 11.457 4.756 -11.950 1.00 18.63 38 ASP C O 1
ATOM 2738 N N . LEU C 1 41 ? 9.749 4.829 -10.474 1.00 17.27 39 LEU C N 1
ATOM 2739 C CA . LEU C 1 41 ? 9.560 6.276 -10.521 1.00 16.88 39 LEU C CA 1
ATOM 2740 C C . LEU C 1 41 ? 10.724 6.977 -9.825 1.00 17.69 39 LEU C C 1
ATOM 2741 O O . LEU C 1 41 ? 11.194 6.520 -8.787 1.00 16.68 39 LEU C O 1
ATOM 2746 N N . ARG C 1 42 ? 11.178 8.092 -10.391 1.00 17.39 40 ARG C N 1
ATOM 2747 C CA . ARG C 1 42 ? 12.286 8.846 -9.811 1.00 17.47 40 ARG C CA 1
ATOM 2748 C C . ARG C 1 42 ? 11.804 10.186 -9.268 1.00 17.83 40 ARG C C 1
ATOM 2749 O O . ARG C 1 42 ? 10.838 10.753 -9.778 1.00 17.41 40 ARG C O 1
ATOM 2757 N N . ILE C 1 43 ? 12.470 10.683 -8.226 1.00 17.86 41 ILE C N 1
ATOM 2758 C CA . ILE C 1 43 ? 12.117 11.977 -7.661 1.00 18.05 41 ILE C CA 1
ATOM 2759 C C . ILE C 1 43 ? 13.046 13.004 -8.287 1.00 19.32 41 ILE C C 1
ATOM 2760 O O . ILE C 1 43 ? 14.248 12.775 -8.400 1.00 19.89 41 ILE C O 1
ATOM 2765 N N . CYS C 1 44 ? 12.489 14.131 -8.709 1.00 20.74 42 CYS C N 1
ATOM 2766 C CA . CYS C 1 44 ? 13.298 15.172 -9.336 1.00 24.53 42 CYS C CA 1
ATOM 2767 C C . CYS C 1 44 ? 12.674 16.535 -9.056 1.00 24.75 42 CYS C C 1
ATOM 2768 O O . CYS C 1 44 ? 12.072 16.733 -8.000 1.00 24.43 42 CYS C O 1
ATOM 2771 N N . GLY C 1 45 ? 12.829 17.475 -9.983 1.00 25.87 43 GLY C N 1
ATOM 2772 C CA . GLY C 1 45 ? 12.244 18.793 -9.794 1.00 26.92 43 GLY C CA 1
ATOM 2773 C C . GLY C 1 45 ? 13.168 19.829 -9.181 1.00 27.27 43 GLY C C 1
ATOM 2774 O O . GLY C 1 45 ? 14.165 19.490 -8.542 1.00 27.36 43 GLY C O 1
ATOM 2775 N N . ASP C 1 46 ? 12.826 21.102 -9.372 1.00 27.35 44 ASP C N 1
ATOM 2776 C CA . ASP C 1 46 ? 13.625 22.199 -8.840 1.00 27.67 44 ASP C CA 1
ATOM 2777 C C . ASP C 1 46 ? 13.502 22.321 -7.327 1.00 27.11 44 ASP C C 1
ATOM 2778 O O . ASP C 1 46 ? 14.436 22.761 -6.655 1.00 26.59 44 ASP C O 1
ATOM 2783 N N . LYS C 1 47 ? 12.347 21.937 -6.789 1.00 26.82 45 LYS C N 1
ATOM 2784 C CA . LYS C 1 47 ? 12.117 22.031 -5.353 1.00 25.97 45 LYS C CA 1
ATOM 2785 C C . LYS C 1 47 ? 11.442 20.787 -4.778 1.00 24.95 45 LYS C C 1
ATOM 2786 O O . LYS C 1 47 ? 10.867 19.982 -5.509 1.00 24.50 45 LYS C O 1
ATOM 2792 N N . TYR C 1 48 ? 11.535 20.638 -3.461 1.00 23.41 46 TYR C N 1
ATOM 2793 C CA . TYR C 1 48 ? 10.854 19.559 -2.752 1.00 22.18 46 TYR C CA 1
ATOM 2794 C C . TYR C 1 48 ? 10.253 20.265 -1.540 1.00 22.09 46 TYR C C 1
ATOM 2795 O O . TYR C 1 48 ? 10.695 21.359 -1.181 1.00 21.54 46 TYR C O 1
ATOM 2804 N N . TYR C 1 49 ? 9.237 19.673 -0.924 1.00 20.35 47 TYR C N 1
ATOM 2805 C CA . TYR C 1 49 ? 8.571 20.340 0.188 1.00 20.96 47 TYR C CA 1
ATOM 2806 C C . TYR C 1 49 ? 8.480 19.568 1.487 1.00 21.06 47 TYR C C 1
ATOM 2807 O O . TYR C 1 49 ? 8.286 18.351 1.502 1.00 21.07 47 TYR C O 1
ATOM 2816 N N . GLU C 1 50 ? 8.612 20.299 2.587 1.00 19.87 48 GLU C N 1
ATOM 2817 C CA . GLU C 1 50 ? 8.528 19.713 3.913 1.00 20.48 48 GLU C CA 1
ATOM 2818 C C . GLU C 1 50 ? 7.244 20.176 4.580 1.00 19.96 48 GLU C C 1
ATOM 2819 O O . GLU C 1 50 ? 6.997 21.372 4.677 1.00 20.23 48 GLU C O 1
ATOM 2825 N N . LEU C 1 51 ? 6.404 19.246 5.021 1.00 18.45 49 LEU C N 1
ATOM 2826 C CA . LEU C 1 51 ? 5.190 19.665 5.704 1.00 18.49 49 LEU C CA 1
ATOM 2827 C C . LEU C 1 51 ? 5.641 20.135 7.080 1.00 18.99 49 LEU C C 1
ATOM 2828 O O . LEU C 1 51 ? 6.325 19.405 7.797 1.00 17.93 49 LEU C O 1
ATOM 2833 N N . VAL C 1 52 ? 5.271 21.357 7.445 1.00 20.49 50 VAL C N 1
ATOM 2834 C CA . VAL C 1 52 ? 5.685 21.901 8.733 1.00 22.34 50 VAL C CA 1
ATOM 2835 C C . VAL C 1 52 ? 4.542 22.106 9.713 1.00 22.19 50 VAL C C 1
ATOM 2836 O O . VAL C 1 52 ? 4.768 22.252 10.911 1.00 24.11 50 VAL C O 1
ATOM 2840 N N . GLN C 1 53 ? 3.318 22.125 9.204 1.00 21.66 51 GLN C N 1
ATOM 2841 C CA . GLN C 1 53 ? 2.156 22.277 10.063 1.00 22.85 51 GLN C CA 1
ATOM 2842 C C . GLN C 1 53 ? 1.043 21.363 9.585 1.00 21.71 51 GLN C C 1
ATOM 2843 O O . GLN C 1 53 ? 0.812 21.229 8.385 1.00 21.40 51 GLN C O 1
ATOM 2849 N N . GLY C 1 54 ? 0.361 20.737 10.538 1.00 21.89 52 GLY C N 1
ATOM 2850 C CA . GLY C 1 54 ? -0.719 19.825 10.215 1.00 21.80 52 GLY C CA 1
ATOM 2851 C C . GLY C 1 54 ? -1.879 20.432 9.456 1.00 21.57 52 GLY C C 1
ATOM 2852 O O . GLY C 1 54 ? -2.120 21.642 9.491 1.00 22.44 52 GLY C O 1
ATOM 2853 N N . ALA C 1 55 ? -2.613 19.571 8.765 1.00 20.87 53 ALA C N 1
ATOM 2854 C CA . ALA C 1 55 ? -3.760 19.998 7.989 1.00 20.37 53 ALA C CA 1
ATOM 2855 C C . ALA C 1 55 ? -5.053 19.825 8.769 1.00 20.15 53 ALA C C 1
ATOM 2856 O O . ALA C 1 55 ? -5.126 19.047 9.723 1.00 20.14 53 ALA C O 1
ATOM 2858 N N . GLU C 1 56 ? -6.067 20.579 8.363 1.00 19.88 54 GLU C N 1
ATOM 2859 C CA . GLU C 1 56 ? -7.394 20.502 8.963 1.00 20.92 54 GLU C CA 1
ATOM 2860 C C . GLU C 1 56 ? -8.299 20.301 7.756 1.00 20.13 54 GLU C C 1
ATOM 2861 O O . GLU C 1 56 ? -8.944 21.233 7.268 1.00 19.75 54 GLU C O 1
ATOM 2867 N N . LEU C 1 57 ? -8.301 19.065 7.265 1.00 19.37 55 LEU C N 1
ATOM 2868 C CA . LEU C 1 57 ? -9.062 18.684 6.081 1.00 19.43 55 LEU C CA 1
ATOM 2869 C C . LEU C 1 57 ? -10.572 18.698 6.252 1.00 18.50 55 LEU C C 1
ATOM 2870 O O . LEU C 1 57 ? -11.091 18.371 7.317 1.00 18.74 55 LEU C O 1
ATOM 2875 N N . PRO C 1 58 ? -11.302 19.050 5.181 1.00 19.20 56 PRO C N 1
ATOM 2876 C CA . PRO C 1 58 ? -10.761 19.415 3.866 1.00 20.29 56 PRO C CA 1
ATOM 2877 C C . PRO C 1 58 ? -10.470 20.897 3.626 1.00 20.97 56 PRO C C 1
ATOM 2878 O O . PRO C 1 58 ? -9.808 21.243 2.646 1.00 21.05 56 PRO C O 1
ATOM 2882 N N . GLU C 1 59 ? -10.951 21.763 4.514 1.00 20.75 57 GLU C N 1
ATOM 2883 C CA . GLU C 1 59 ? -10.788 23.207 4.345 1.00 21.55 57 GLU C CA 1
ATOM 2884 C C . GLU C 1 59 ? -9.383 23.799 4.427 1.00 21.51 57 GLU C C 1
ATOM 2885 O O . GLU C 1 59 ? -9.086 24.789 3.747 1.00 21.08 57 GLU C O 1
ATOM 2891 N N . LYS C 1 60 ? -8.523 23.212 5.253 1.00 20.94 58 LYS C N 1
ATOM 2892 C CA . LYS C 1 60 ? -7.169 23.728 5.415 1.00 21.19 58 LYS C CA 1
ATOM 2893 C C . LYS C 1 60 ? -6.104 22.680 5.112 1.00 21.02 58 LYS C C 1
ATOM 2894 O O . LYS C 1 60 ? -6.018 21.654 5.785 1.00 21.20 58 LYS C O 1
ATOM 2900 N N . LYS C 1 61 ? -5.292 22.947 4.098 1.00 20.87 59 LYS C N 1
ATOM 2901 C CA . LYS C 1 61 ? -4.227 22.027 3.713 1.00 20.93 59 LYS C CA 1
ATOM 2902 C C . LYS C 1 61 ? -3.043 22.202 4.660 1.00 20.63 59 LYS C C 1
ATOM 2903 O O . LYS C 1 61 ? -2.957 23.198 5.384 1.00 18.95 59 LYS C O 1
ATOM 2909 N N . ALA C 1 62 ? -2.139 21.228 4.669 1.00 19.29 60 ALA C N 1
ATOM 2910 C CA . ALA C 1 62 ? -0.966 21.307 5.527 1.00 19.69 60 ALA C CA 1
ATOM 2911 C C . ALA C 1 62 ? -0.110 22.477 5.046 1.00 20.09 60 ALA C C 1
ATOM 2912 O O . ALA C 1 62 ? -0.188 22.869 3.880 1.00 20.27 60 ALA C O 1
ATOM 2914 N N . THR C 1 63 ? 0.695 23.028 5.948 1.00 21.03 61 THR C N 1
ATOM 2915 C CA . THR C 1 63 ? 1.581 24.139 5.616 1.00 21.97 61 THR C CA 1
ATOM 2916 C C . THR C 1 63 ? 2.902 23.566 5.113 1.00 22.80 61 THR C C 1
ATOM 2917 O O . THR C 1 63 ? 3.492 22.696 5.752 1.00 21.46 61 THR C O 1
ATOM 2921 N N . LEU C 1 64 ? 3.366 24.062 3.972 1.00 23.58 62 LEU C N 1
ATOM 2922 C CA . LEU C 1 64 ? 4.596 23.566 3.374 1.00 24.34 62 LEU C CA 1
ATOM 2923 C C . LEU C 1 64 ? 5.769 24.532 3.445 1.00 26.38 62 LEU C C 1
ATOM 2924 O O . LEU C 1 64 ? 5.591 25.752 3.479 1.00 26.53 62 LEU C O 1
ATOM 2929 N N . ARG C 1 65 ? 6.969 23.963 3.465 1.00 27.10 63 ARG C N 1
ATOM 2930 C CA . ARG C 1 65 ? 8.202 24.738 3.470 1.00 28.08 63 ARG C CA 1
ATOM 2931 C C . ARG C 1 65 ? 8.873 24.349 2.162 1.00 28.37 63 ARG C C 1
ATOM 2932 O O . ARG C 1 65 ? 9.183 23.175 1.943 1.00 27.28 63 ARG C O 1
ATOM 2940 N N . GLU C 1 66 ? 9.065 25.328 1.283 1.00 28.78 64 GLU C N 1
ATOM 2941 C CA . GLU C 1 66 ? 9.685 25.083 -0.013 1.00 29.84 64 GLU C CA 1
ATOM 2942 C C . GLU C 1 66 ? 11.199 25.041 0.126 1.00 30.08 64 GLU C C 1
ATOM 2943 O O . GLU C 1 66 ? 11.807 25.966 0.663 1.00 30.28 64 GLU C O 1
ATOM 2949 N N . ILE C 1 67 ? 11.801 23.966 -0.372 1.00 29.83 65 ILE C N 1
ATOM 2950 C CA . ILE C 1 67 ? 13.247 23.785 -0.289 1.00 30.19 65 ILE C CA 1
ATOM 2951 C C . ILE C 1 67 ? 13.860 23.564 -1.663 1.00 30.76 65 ILE C C 1
ATOM 2952 O O . ILE C 1 67 ? 13.338 22.796 -2.468 1.00 29.57 65 ILE C O 1
ATOM 2957 N N . GLU C 1 68 ? 14.970 24.243 -1.936 1.00 31.85 66 GLU C N 1
ATOM 2958 C CA . GLU C 1 68 ? 15.647 24.074 -3.215 1.00 33.22 66 GLU C CA 1
ATOM 2959 C C . GLU C 1 68 ? 16.165 22.637 -3.285 1.00 32.37 66 GLU C C 1
ATOM 2960 O O . GLU C 1 68 ? 16.813 22.158 -2.358 1.00 32.09 66 GLU C O 1
ATOM 2966 N N . PHE C 1 69 ? 15.868 21.950 -4.382 1.00 31.84 67 PHE C N 1
ATOM 2967 C CA . PHE C 1 69 ? 16.300 20.567 -4.559 1.00 32.14 67 PHE C CA 1
ATOM 2968 C C . PHE C 1 69 ? 17.563 20.573 -5.420 1.00 33.58 67 PHE C C 1
ATOM 2969 O O . PHE C 1 69 ? 17.485 20.541 -6.648 1.00 32.67 67 PHE C O 1
ATOM 2977 N N . LYS C 1 70 ? 18.718 20.612 -4.760 1.00 35.59 68 LYS C N 1
ATOM 2978 C CA . LYS C 1 70 ? 20.010 20.653 -5.439 1.00 37.86 68 LYS C CA 1
ATOM 2979 C C . LYS C 1 70 ? 20.560 19.280 -5.812 1.00 37.55 68 LYS C C 1
ATOM 2980 O O . LYS C 1 70 ? 20.444 18.838 -6.957 1.00 38.36 68 LYS C O 1
ATOM 2986 N N . GLU C 1 71 ? 21.173 18.617 -4.837 1.00 36.72 69 GLU C N 1
ATOM 2987 C CA . GLU C 1 71 ? 21.763 17.305 -5.059 1.00 36.24 69 GLU C CA 1
ATOM 2988 C C . GLU C 1 71 ? 21.137 16.236 -4.175 1.00 34.73 69 GLU C C 1
ATOM 2989 O O . GLU C 1 71 ? 21.016 15.079 -4.584 1.00 33.33 69 GLU C O 1
ATOM 2995 N N . ARG C 1 72 ? 20.752 16.628 -2.965 1.00 33.03 70 ARG C N 1
ATOM 2996 C CA . ARG C 1 72 ? 20.154 15.701 -2.010 1.00 32.49 70 ARG C CA 1
ATOM 2997 C C . ARG C 1 72 ? 19.098 16.368 -1.146 1.00 31.38 70 ARG C C 1
ATOM 2998 O O . ARG C 1 72 ? 19.229 17.534 -0.769 1.00 31.19 70 ARG C O 1
ATOM 3006 N N . ALA C 1 73 ? 18.049 15.617 -0.832 1.00 29.06 71 ALA C N 1
ATOM 3007 C CA . ALA C 1 73 ? 16.986 16.134 0.010 1.00 27.63 71 ALA C CA 1
ATOM 3008 C C . ALA C 1 73 ? 17.271 15.648 1.421 1.00 26.95 71 ALA C C 1
ATOM 3009 O O . ALA C 1 73 ? 17.407 14.446 1.657 1.00 26.17 71 ALA C O 1
ATOM 3011 N N . ILE C 1 74 ? 17.379 16.587 2.354 1.00 26.49 72 ILE C N 1
ATOM 3012 C CA . ILE C 1 74 ? 17.648 16.251 3.745 1.00 27.11 72 ILE C CA 1
ATOM 3013 C C . ILE C 1 74 ? 16.321 16.174 4.485 1.00 26.55 72 ILE C C 1
ATOM 3014 O O . ILE C 1 74 ? 15.565 17.145 4.531 1.00 27.55 72 ILE C O 1
ATOM 3019 N N . LEU C 1 75 ? 16.038 15.006 5.053 1.00 25.72 73 LEU C N 1
ATOM 3020 C CA . LEU C 1 75 ? 14.791 14.786 5.769 1.00 25.09 73 LEU C CA 1
ATOM 3021 C C . LEU C 1 75 ? 14.967 14.654 7.272 1.00 24.16 73 LEU C C 1
ATOM 3022 O O . LEU C 1 75 ? 15.944 14.082 7.756 1.00 25.17 73 LEU C O 1
ATOM 3027 N N . SER C 1 76 ? 14.005 15.194 8.008 1.00 23.01 74 SER C N 1
ATOM 3028 C CA . SER C 1 76 ? 14.016 15.112 9.459 1.00 21.75 74 SER C CA 1
ATOM 3029 C C . SER C 1 76 ? 13.026 14.028 9.849 1.00 20.77 74 SER C C 1
ATOM 3030 O O . SER C 1 76 ? 11.995 13.857 9.196 1.00 19.22 74 SER C O 1
ATOM 3033 N N . ALA C 1 77 ? 13.341 13.296 10.907 1.00 19.60 75 ALA C N 1
ATOM 3034 C CA . ALA C 1 77 ? 12.455 12.248 11.382 1.00 19.33 75 ALA C CA 1
ATOM 3035 C C . ALA C 1 77 ? 11.086 12.836 11.723 1.00 19.56 75 ALA C C 1
ATOM 3036 O O . ALA C 1 77 ? 10.976 13.993 12.132 1.00 18.96 75 ALA C O 1
ATOM 3038 N N . ASN C 1 78 ? 10.043 12.033 11.537 1.00 18.97 76 ASN C N 1
ATOM 3039 C CA . ASN C 1 78 ? 8.679 12.442 11.853 1.00 19.36 76 ASN C CA 1
ATOM 3040 C C . ASN C 1 78 ? 8.140 13.582 11.000 1.00 18.34 76 ASN C C 1
ATOM 3041 O O . ASN C 1 78 ? 7.286 14.352 11.443 1.00 19.45 76 ASN C O 1
ATOM 3046 N N . HIS C 1 79 ? 8.648 13.696 9.780 1.00 17.45 77 HIS C N 1
ATOM 3047 C CA . HIS C 1 79 ? 8.182 14.720 8.859 1.00 17.44 77 HIS C CA 1
ATOM 3048 C C . HIS C 1 79 ? 7.845 14.077 7.524 1.00 16.51 77 HIS C C 1
ATOM 3049 O O . HIS C 1 79 ? 8.467 13.086 7.130 1.00 15.64 77 HIS C O 1
ATOM 3056 N N . THR C 1 80 ? 6.850 14.643 6.851 1.00 16.05 78 THR C N 1
ATOM 3057 C CA . THR C 1 80 ? 6.420 14.179 5.540 1.00 15.88 78 THR C CA 1
ATOM 3058 C C . THR C 1 80 ? 6.976 15.151 4.506 1.00 15.86 78 THR C C 1
ATOM 3059 O O . THR C 1 80 ? 6.983 16.361 4.733 1.00 16.54 78 THR C O 1
ATOM 3063 N N . TYR C 1 81 ? 7.439 14.621 3.378 1.00 15.11 79 TYR C N 1
ATOM 3064 C CA . TYR C 1 81 ? 8.001 15.436 2.305 1.00 16.47 79 TYR C CA 1
ATOM 3065 C C . TYR C 1 81 ? 7.322 15.140 0.981 1.00 16.78 79 TYR C C 1
ATOM 3066 O O . TYR C 1 81 ? 6.995 13.989 0.689 1.00 16.42 79 TYR C O 1
ATOM 3075 N N . LEU C 1 82 ? 7.114 16.183 0.182 1.00 15.46 80 LEU C N 1
ATOM 3076 C CA . LEU C 1 82 ? 6.487 16.025 -1.126 1.00 15.88 80 LEU C CA 1
ATOM 3077 C C . LEU C 1 82 ? 7.532 16.190 -2.216 1.00 16.09 80 LEU C C 1
ATOM 3078 O O . LEU C 1 82 ? 8.259 17.188 -2.254 1.00 16.73 80 LEU C O 1
ATOM 3083 N N . PHE C 1 83 ? 7.601 15.204 -3.101 1.00 15.57 81 PHE C N 1
ATOM 3084 C CA . PHE C 1 83 ? 8.555 15.215 -4.201 1.00 16.04 81 PHE C CA 1
ATOM 3085 C C . PHE C 1 83 ? 7.835 15.116 -5.532 1.00 16.89 81 PHE C C 1
ATOM 3086 O O . PHE C 1 83 ? 6.848 14.389 -5.664 1.00 16.17 81 PHE C O 1
ATOM 3094 N N . GLU C 1 84 ? 8.342 15.846 -6.517 1.00 16.52 82 GLU C N 1
ATOM 3095 C CA . GLU C 1 84 ? 7.779 15.815 -7.856 1.00 18.05 82 GLU C CA 1
ATOM 3096 C C . GLU C 1 84 ? 8.506 14.701 -8.597 1.00 18.00 82 GLU C C 1
ATOM 3097 O O . GLU C 1 84 ? 9.715 14.546 -8.447 1.00 18.01 82 GLU C O 1
ATOM 3103 N N . SER C 1 85 ? 7.780 13.926 -9.395 1.00 17.14 83 SER C N 1
ATOM 3104 C CA . SER C 1 85 ? 8.401 12.839 -10.143 1.00 17.59 83 SER C CA 1
ATOM 3105 C C . SER C 1 85 ? 9.137 13.360 -11.372 1.00 18.43 83 SER C C 1
ATOM 3106 O O . SER C 1 85 ? 8.827 14.431 -11.895 1.00 18.90 83 SER C O 1
ATOM 3109 N N . CYS C 1 86 ? 10.127 12.599 -11.824 1.00 20.14 84 CYS C N 1
ATOM 3110 C CA . CYS C 1 86 ? 10.877 12.973 -13.011 1.00 22.65 84 CYS C CA 1
ATOM 3111 C C . CYS C 1 86 ? 9.930 12.730 -14.182 1.00 21.35 84 CYS C C 1
ATOM 3112 O O . CYS C 1 86 ? 9.750 13.579 -15.062 1.00 21.15 84 CYS C O 1
ATOM 3115 N N . GLU C 1 87 ? 9.308 11.557 -14.149 1.00 19.93 85 GLU C N 1
ATOM 3116 C CA . GLU C 1 87 ? 8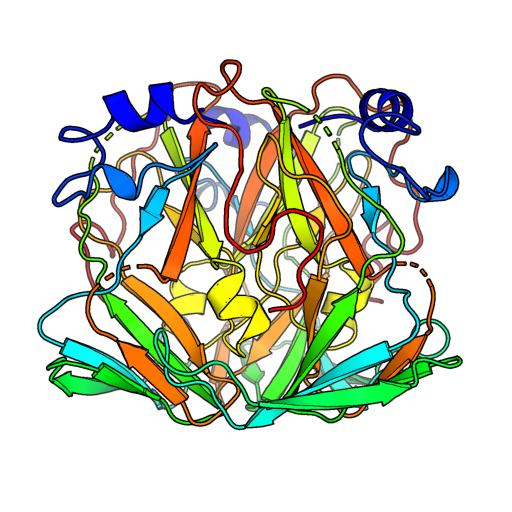.382 11.113 -15.178 1.00 19.65 85 GLU C CA 1
ATOM 3117 C C . GLU C 1 87 ? 7.079 11.902 -15.256 1.00 20.87 85 GLU C C 1
ATOM 3118 O O . GLU C 1 87 ? 6.543 12.362 -14.243 1.00 19.46 85 GLU C O 1
ATOM 3124 N N . GLU C 1 88 ? 6.575 12.053 -16.478 1.00 22.14 86 GLU C N 1
ATOM 3125 C CA . GLU C 1 88 ? 5.311 12.738 -16.711 1.00 24.86 86 GLU C CA 1
ATOM 3126 C C . GLU C 1 88 ? 4.387 11.678 -17.289 1.00 25.58 86 GLU C C 1
ATOM 3127 O O . GLU C 1 88 ? 4.803 10.866 -18.121 1.00 25.32 86 GLU C O 1
ATOM 3133 N N . PHE C 1 89 ? 3.134 11.678 -16.855 1.00 25.30 87 PHE C N 1
ATOM 3134 C CA . PHE C 1 89 ? 2.197 10.675 -17.327 1.00 26.19 87 PHE C CA 1
ATOM 3135 C C . PHE C 1 89 ? 1.081 11.201 -18.214 1.00 27.31 87 PHE C C 1
ATOM 3136 O O . PHE C 1 89 ? 0.659 12.350 -18.103 1.00 27.98 87 PHE C O 1
ATOM 3144 N N . ASN C 1 90 ? 0.634 10.332 -19.112 1.00 28.96 88 ASN C N 1
ATOM 3145 C CA . ASN C 1 90 ? -0.474 10.606 -20.014 1.00 30.91 88 ASN C CA 1
ATOM 3146 C C . ASN C 1 90 ? -1.234 9.287 -20.018 1.00 31.62 88 ASN C C 1
ATOM 3147 O O . ASN C 1 90 ? -1.098 8.461 -20.922 1.00 31.12 88 ASN C O 1
ATOM 3160 N N . PRO C 1 92 ? -4.047 6.482 -20.276 1.00 34.72 90 PRO C N 1
ATOM 3161 C CA . PRO C 1 92 ? -5.122 6.153 -21.215 1.00 34.68 90 PRO C CA 1
ATOM 3162 C C . PRO C 1 92 ? -6.390 5.792 -20.436 1.00 34.03 90 PRO C C 1
ATOM 3163 O O . PRO C 1 92 ? -6.335 5.550 -19.231 1.00 34.51 90 PRO C O 1
ATOM 3167 N N . ALA C 1 93 ? -7.525 5.753 -21.125 1.00 33.82 91 ALA C N 1
ATOM 3168 C CA . ALA C 1 93 ? -8.803 5.446 -20.492 1.00 32.42 91 ALA C CA 1
ATOM 3169 C C . ALA C 1 93 ? -8.936 4.006 -20.013 1.00 31.47 91 ALA C C 1
ATOM 3170 O O . ALA C 1 93 ? -9.928 3.651 -19.375 1.00 32.03 91 ALA C O 1
ATOM 3172 N N . ASP C 1 94 ? -7.940 3.177 -20.300 1.00 31.01 92 ASP C N 1
ATOM 3173 C CA . ASP C 1 94 ? -8.008 1.775 -19.906 1.00 30.82 92 ASP C CA 1
ATOM 3174 C C . ASP C 1 94 ? -6.906 1.339 -18.949 1.00 29.63 92 ASP C C 1
ATOM 3175 O O . ASP C 1 94 ? -6.750 0.147 -18.693 1.00 28.56 92 ASP C O 1
ATOM 3180 N N . LEU C 1 95 ? -6.146 2.295 -18.422 1.00 28.35 93 LEU C N 1
ATOM 3181 C CA . LEU C 1 95 ? -5.067 1.972 -17.491 1.00 27.45 93 LEU C CA 1
ATOM 3182 C C . LEU C 1 95 ? -5.084 2.798 -16.210 1.00 26.31 93 LEU C C 1
ATOM 3183 O O . LEU C 1 95 ? -5.549 3.934 -16.193 1.00 26.31 93 LEU C O 1
ATOM 3188 N N . ALA C 1 96 ? -4.570 2.200 -15.141 1.00 24.90 94 ALA C N 1
ATOM 3189 C CA . ALA C 1 96 ? -4.462 2.844 -13.838 1.00 23.88 94 ALA C CA 1
ATOM 3190 C C . ALA C 1 96 ? -3.129 2.371 -13.277 1.00 22.62 94 ALA C C 1
ATOM 3191 O O . ALA C 1 96 ? -2.594 1.355 -13.720 1.00 23.05 94 ALA C O 1
ATOM 3193 N N . VAL C 1 97 ? -2.592 3.097 -12.307 1.00 20.10 95 VAL C N 1
ATOM 3194 C CA . VAL C 1 97 ? -1.317 2.715 -11.722 1.00 18.74 95 VAL C CA 1
ATOM 3195 C C . VAL C 1 97 ? -1.367 2.718 -10.203 1.00 17.82 95 VAL C C 1
ATOM 3196 O O . VAL C 1 97 ? -1.854 3.674 -9.593 1.00 16.70 95 VAL C O 1
ATOM 3200 N N . LEU C 1 98 ? -0.884 1.638 -9.600 1.00 16.22 96 LEU C N 1
ATOM 3201 C CA . LEU C 1 98 ? -0.817 1.562 -8.152 1.00 15.95 96 LEU C CA 1
ATOM 3202 C C . LEU C 1 98 ? 0.603 1.987 -7.812 1.00 15.23 96 LEU C C 1
ATOM 3203 O O . LEU C 1 98 ? 1.567 1.413 -8.319 1.00 14.52 96 LEU C O 1
ATOM 3208 N N . ILE C 1 99 ? 0.732 3.010 -6.977 1.00 14.07 97 ILE C N 1
ATOM 3209 C CA . ILE C 1 99 ? 2.050 3.471 -6.581 1.00 14.22 97 ILE C CA 1
ATOM 3210 C C . ILE C 1 99 ? 2.458 2.759 -5.296 1.00 14.01 97 ILE C C 1
ATOM 3211 O O . ILE C 1 99 ? 1.823 2.935 -4.254 1.00 14.39 97 ILE C O 1
ATOM 3216 N N . THR C 1 100 ? 3.503 1.940 -5.375 1.00 13.43 98 THR C N 1
ATOM 3217 C CA . THR C 1 100 ? 3.995 1.237 -4.195 1.00 13.64 98 THR C CA 1
ATOM 3218 C C . THR C 1 100 ? 5.386 1.789 -3.941 1.00 13.39 98 THR C C 1
ATOM 3219 O O . THR C 1 100 ? 5.954 2.474 -4.792 1.00 14.68 98 THR C O 1
ATOM 3223 N N . LEU C 1 101 ? 5.933 1.507 -2.773 1.00 13.03 99 LEU C N 1
ATOM 3224 C CA . LEU C 1 101 ? 7.258 1.998 -2.429 1.00 13.58 99 LEU C CA 1
ATOM 3225 C C . LEU C 1 101 ? 8.294 0.941 -2.759 1.00 13.86 99 LEU C C 1
ATOM 3226 O O . LEU C 1 101 ? 8.045 -0.254 -2.594 1.00 13.10 99 LEU C O 1
ATOM 3231 N N . LYS C 1 102 ? 9.453 1.367 -3.246 1.00 13.30 100 LYS C N 1
ATOM 3232 C CA . LYS C 1 102 ? 10.504 0.402 -3.544 1.00 14.56 100 LYS C CA 1
ATOM 3233 C C . LYS C 1 102 ? 10.906 -0.221 -2.207 1.00 14.86 100 LYS C C 1
ATOM 3234 O O . LYS C 1 102 ? 10.980 0.479 -1.202 1.00 15.16 100 LYS C O 1
ATOM 3240 N N . SER C 1 103 ? 11.156 -1.527 -2.179 1.00 15.54 101 SER C N 1
ATOM 3241 C CA . SER C 1 103 ? 11.524 -2.158 -0.914 1.00 16.00 101 SER C CA 1
ATOM 3242 C C . SER C 1 103 ? 12.840 -1.605 -0.372 1.00 15.70 101 SER C C 1
ATOM 3243 O O . SER C 1 103 ? 13.110 -1.702 0.824 1.00 15.06 101 SER C O 1
ATOM 3246 N N . THR C 1 104 ? 13.662 -1.031 -1.248 1.00 15.61 102 THR C N 1
ATOM 3247 C CA . THR C 1 104 ? 14.927 -0.448 -0.817 1.00 16.29 102 THR C CA 1
ATOM 3248 C C . THR C 1 104 ? 14.636 0.715 0.135 1.00 15.95 102 THR C C 1
ATOM 3249 O O . THR C 1 104 ? 15.305 0.870 1.155 1.00 16.59 102 THR C O 1
ATOM 3253 N N . LEU C 1 105 ? 13.635 1.529 -0.192 1.00 14.05 103 LEU C N 1
ATOM 3254 C CA . LEU C 1 105 ? 13.273 2.633 0.690 1.00 14.22 103 LEU C CA 1
ATOM 3255 C C . LEU C 1 105 ? 12.565 2.098 1.934 1.00 14.28 103 LEU C C 1
ATOM 3256 O O . LEU C 1 105 ? 12.773 2.592 3.044 1.00 14.03 103 LEU C O 1
ATOM 3261 N N . ALA C 1 106 ? 11.732 1.081 1.756 1.00 14.77 104 ALA C N 1
ATOM 3262 C CA . ALA C 1 106 ? 11.010 0.513 2.890 1.00 15.52 104 ALA C CA 1
ATOM 3263 C C . ALA C 1 106 ? 11.945 -0.046 3.959 1.00 15.59 104 ALA C C 1
ATOM 3264 O O . ALA C 1 106 ? 11.788 0.245 5.146 1.00 15.20 104 ALA C O 1
ATOM 3266 N N . ARG C 1 107 ? 12.919 -0.846 3.546 1.00 15.90 105 ARG C N 1
ATOM 3267 C CA . ARG C 1 107 ? 13.812 -1.444 4.525 1.00 16.18 105 ARG C CA 1
ATOM 3268 C C . ARG C 1 107 ? 14.888 -0.498 5.049 1.00 16.10 105 ARG C C 1
ATOM 3269 O O . ARG C 1 107 ? 15.654 -0.857 5.942 1.00 16.87 105 ARG C O 1
ATOM 3277 N N . ASN C 1 108 ? 14.928 0.716 4.511 1.00 15.20 106 ASN C N 1
ATOM 3278 C CA . ASN C 1 108 ? 15.899 1.705 4.955 1.00 16.01 106 ASN C CA 1
ATOM 3279 C C . ASN C 1 108 ? 15.263 2.834 5.758 1.00 16.09 106 ASN C C 1
ATOM 3280 O O . ASN C 1 108 ? 15.856 3.900 5.931 1.00 16.60 106 ASN C O 1
ATOM 3285 N N . GLY C 1 109 ? 14.042 2.599 6.235 1.00 15.35 107 GLY C N 1
ATOM 3286 C CA . GLY C 1 109 ? 13.375 3.577 7.079 1.00 14.19 107 GLY C CA 1
ATOM 3287 C C . GLY C 1 109 ? 12.502 4.662 6.489 1.00 14.24 107 GLY C C 1
ATOM 3288 O O . GLY C 1 109 ? 12.390 5.736 7.076 1.00 14.24 107 GLY C O 1
ATOM 3289 N N . PHE C 1 110 ? 11.879 4.405 5.344 1.00 12.82 108 PHE C N 1
ATOM 3290 C CA . PHE C 1 110 ? 10.998 5.399 4.744 1.00 11.93 108 PHE C CA 1
ATOM 3291 C C . PHE C 1 110 ? 9.597 4.822 4.630 1.00 13.16 108 PHE C C 1
ATOM 3292 O O . PHE C 1 110 ? 9.430 3.623 4.411 1.00 12.34 108 PHE C O 1
ATOM 3300 N N . LEU C 1 111 ? 8.599 5.684 4.806 1.00 11.95 109 LEU C N 1
ATOM 3301 C CA . LEU C 1 111 ? 7.207 5.276 4.728 1.00 13.48 109 LEU C CA 1
ATOM 3302 C C . LEU C 1 111 ? 6.458 6.026 3.646 1.00 13.77 109 LEU C C 1
ATOM 3303 O O . LEU C 1 111 ? 6.736 7.192 3.363 1.00 13.04 109 LEU C O 1
ATOM 3308 N N . ALA C 1 112 ? 5.488 5.349 3.053 1.00 13.71 110 ALA C N 1
ATOM 3309 C CA . ALA C 1 112 ? 4.666 5.956 2.027 1.00 14.09 110 ALA C CA 1
ATOM 3310 C C . ALA C 1 112 ? 3.384 5.146 1.961 1.00 14.38 110 ALA C C 1
ATOM 3311 O O . ALA C 1 112 ? 3.401 3.923 2.093 1.00 15.03 110 ALA C O 1
ATOM 3313 N N . PRO C 1 113 ? 2.245 5.822 1.802 1.00 14.40 111 PRO C N 1
ATOM 3314 C CA . PRO C 1 113 ? 0.995 5.079 1.727 1.00 13.89 111 PRO C CA 1
ATOM 3315 C C . PRO C 1 113 ? 0.753 4.674 0.280 1.00 14.79 111 PRO C C 1
ATOM 3316 O O . PRO C 1 113 ? 1.355 5.229 -0.647 1.00 13.59 111 PRO C O 1
ATOM 3320 N N . PRO C 1 114 ? -0.112 3.679 0.067 1.00 13.56 112 PRO C N 1
ATOM 3321 C CA . PRO C 1 114 ? -0.392 3.265 -1.308 1.00 13.62 112 PRO C CA 1
ATOM 3322 C C . PRO C 1 114 ? -1.306 4.335 -1.906 1.00 13.54 112 PRO C C 1
ATOM 3323 O O . PRO C 1 114 ? -2.232 4.781 -1.238 1.00 12.63 112 PRO C O 1
ATOM 3327 N N . THR C 1 115 ? -1.029 4.775 -3.130 1.00 13.26 113 THR C N 1
ATOM 3328 C CA . THR C 1 115 ? -1.879 5.770 -3.797 1.00 14.21 113 THR C CA 1
ATOM 3329 C C . THR C 1 115 ? -2.004 5.345 -5.252 1.00 14.97 113 THR C C 1
ATOM 3330 O O . THR C 1 115 ? -1.259 4.486 -5.706 1.00 13.97 113 THR C O 1
ATOM 3334 N N . VAL C 1 116 ? -2.926 5.960 -5.990 1.00 15.47 114 VAL C N 1
ATOM 3335 C CA . VAL C 1 116 ? -3.155 5.561 -7.377 1.00 17.37 114 VAL C CA 1
ATOM 3336 C C . VAL C 1 116 ? -3.152 6.695 -8.396 1.00 17.42 114 VAL C C 1
ATOM 3337 O O . VAL C 1 116 ? -3.507 7.827 -8.075 1.00 17.81 114 VAL C O 1
ATOM 3341 N N . ILE C 1 117 ? -2.728 6.375 -9.620 1.00 17.24 115 ILE C N 1
ATOM 3342 C CA . ILE C 1 117 ? -2.748 7.331 -10.724 1.00 18.17 115 ILE C CA 1
ATOM 3343 C C . ILE C 1 117 ? -3.926 6.832 -11.556 1.00 18.99 115 ILE C C 1
ATOM 3344 O O . ILE C 1 117 ? -3.916 5.698 -12.041 1.00 19.35 115 ILE C O 1
ATOM 3349 N N . ASP C 1 118 ? -4.935 7.678 -11.715 1.00 19.63 116 ASP C N 1
ATOM 3350 C CA . ASP C 1 118 ? -6.144 7.309 -12.441 1.00 21.23 116 ASP C CA 1
ATOM 3351 C C . ASP C 1 118 ? -6.064 7.431 -13.953 1.00 21.56 116 ASP C C 1
ATOM 3352 O O . ASP C 1 118 ? -5.212 8.135 -14.494 1.00 21.17 116 ASP C O 1
ATOM 3357 N N . ALA C 1 119 ? -6.974 6.733 -14.624 1.00 22.47 117 ALA C N 1
ATO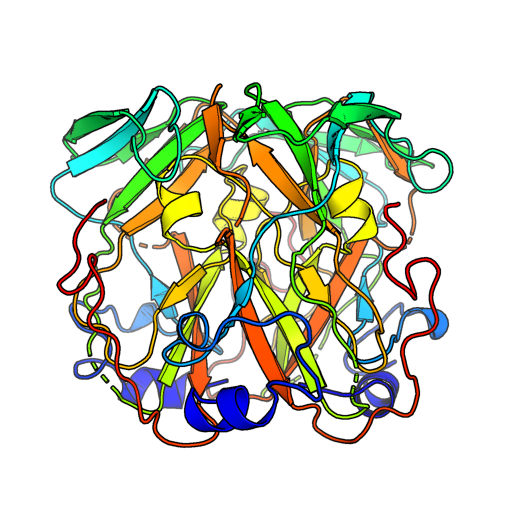M 3358 C CA . ALA C 1 119 ? -7.050 6.762 -16.079 1.00 23.56 117 ALA C CA 1
ATOM 3359 C C . ALA C 1 119 ? -7.401 8.183 -16.489 1.00 23.82 117 ALA C C 1
ATOM 3360 O O . ALA C 1 119 ? -8.283 8.801 -15.898 1.00 23.44 117 ALA C O 1
ATOM 3362 N N . GLY C 1 120 ? -6.704 8.702 -17.494 1.00 24.31 118 GLY C N 1
ATOM 3363 C CA . GLY C 1 120 ? -6.981 10.053 -17.949 1.00 24.45 118 GLY C CA 1
ATOM 3364 C C . GLY C 1 120 ? -6.115 11.117 -17.304 1.00 24.02 118 GLY C C 1
ATOM 3365 O O . GLY C 1 120 ? -6.100 12.264 -17.750 1.00 24.77 118 GLY C O 1
ATOM 3366 N N . TYR C 1 121 ? -5.390 10.754 -16.251 1.00 23.10 119 TYR C N 1
ATOM 3367 C CA . TYR C 1 121 ? -4.529 11.723 -15.583 1.00 21.90 119 TYR C CA 1
ATOM 3368 C C . TYR C 1 121 ? -3.367 12.141 -16.484 1.00 21.84 119 TYR C C 1
ATOM 3369 O O . TYR C 1 121 ? -2.770 11.315 -17.175 1.00 21.85 119 TYR C O 1
ATOM 3378 N N . LYS C 1 122 ? -3.047 13.428 -16.464 1.00 22.64 120 LYS C N 1
ATOM 3379 C CA . LYS C 1 122 ? -1.947 13.951 -17.262 1.00 23.52 120 LYS C CA 1
ATOM 3380 C C . LYS C 1 122 ? -0.994 14.755 -16.391 1.00 23.07 120 LYS C C 1
ATOM 3381 O O . LYS C 1 122 ? -1.426 15.537 -15.543 1.00 23.48 120 LYS C O 1
ATOM 3387 N N . GLY C 1 123 ? 0.302 14.552 -16.600 1.00 22.39 121 GLY C N 1
ATOM 3388 C CA . GLY C 1 123 ? 1.299 15.291 -15.849 1.00 22.15 121 GLY C CA 1
ATOM 3389 C C . GLY C 1 123 ? 2.169 14.451 -14.935 1.00 21.34 121 GLY C C 1
ATOM 3390 O O . GLY C 1 123 ? 2.017 13.234 -14.847 1.00 21.80 121 GLY C O 1
ATOM 3391 N N . LYS C 1 124 ? 3.107 15.112 -14.270 1.00 20.19 122 LYS C N 1
ATOM 3392 C CA . LYS C 1 124 ? 3.987 14.435 -13.327 1.00 19.45 122 LYS C CA 1
ATOM 3393 C C . LYS C 1 124 ? 3.146 14.190 -12.084 1.00 18.50 122 LYS C C 1
ATOM 3394 O O . LYS C 1 124 ? 2.051 14.731 -11.961 1.00 18.92 122 LYS C O 1
ATOM 3400 N N . VAL C 1 125 ? 3.639 13.362 -11.170 1.00 17.20 123 VAL C N 1
ATOM 3401 C CA . VAL C 1 125 ? 2.912 13.122 -9.933 1.00 16.79 123 VAL C CA 1
ATOM 3402 C C . VAL C 1 125 ? 3.732 13.687 -8.785 1.00 15.79 123 VAL C C 1
ATOM 3403 O O . VAL C 1 125 ? 4.933 13.909 -8.913 1.00 15.36 123 VAL C O 1
ATOM 3407 N N . ASN C 1 126 ? 3.068 13.938 -7.669 1.00 14.47 124 ASN C N 1
ATOM 3408 C CA . ASN C 1 126 ? 3.735 14.451 -6.489 1.00 16.29 124 ASN C CA 1
ATOM 3409 C C . ASN C 1 126 ? 3.513 13.384 -5.426 1.00 15.39 124 ASN C C 1
ATOM 3410 O O . ASN C 1 126 ? 2.370 13.078 -5.067 1.00 16.00 124 ASN C O 1
ATOM 3415 N N . VAL C 1 127 ? 4.606 12.793 -4.955 1.00 15.20 125 VAL C N 1
ATOM 3416 C CA . VAL C 1 127 ? 4.525 11.726 -3.966 1.00 14.47 125 VAL C CA 1
ATOM 3417 C C . VAL C 1 127 ? 4.974 12.153 -2.574 1.00 14.57 125 VAL C C 1
ATOM 3418 O O . VAL C 1 127 ? 5.898 12.957 -2.418 1.00 14.04 125 VAL C O 1
ATOM 3422 N N . ALA C 1 128 ? 4.309 11.598 -1.567 1.00 14.23 126 ALA C N 1
ATOM 3423 C CA . ALA C 1 128 ? 4.596 11.918 -0.176 1.00 14.03 126 ALA C CA 1
ATOM 3424 C C . ALA C 1 128 ? 5.407 10.827 0.507 1.00 14.13 126 ALA C C 1
ATOM 3425 O O . ALA C 1 128 ? 4.968 9.681 0.617 1.00 13.10 126 ALA C O 1
ATOM 3427 N N . ILE C 1 129 ? 6.601 11.192 0.964 1.00 12.83 127 ILE C N 1
ATOM 3428 C CA . ILE C 1 129 ? 7.466 10.249 1.657 1.00 14.62 127 ILE C CA 1
ATOM 3429 C C . ILE C 1 129 ? 7.668 10.749 3.080 1.00 14.40 127 ILE C C 1
ATOM 3430 O O . ILE C 1 129 ? 7.984 11.917 3.291 1.00 14.19 127 ILE C O 1
ATOM 3435 N N . THR C 1 130 ? 7.469 9.870 4.054 1.00 14.25 128 THR C N 1
ATOM 3436 C CA . THR C 1 130 ? 7.641 10.249 5.448 1.00 15.61 128 THR C CA 1
ATOM 3437 C C . THR C 1 130 ? 8.893 9.582 5.994 1.00 15.73 128 THR C C 1
ATOM 3438 O O . THR C 1 130 ? 9.099 8.380 5.818 1.00 15.50 128 THR C O 1
ATOM 3442 N N . ALA C 1 131 ? 9.737 10.376 6.644 1.00 15.59 129 ALA C N 1
ATOM 3443 C CA . ALA C 1 131 ? 10.987 9.871 7.195 1.00 15.97 129 ALA C CA 1
ATOM 3444 C C . ALA C 1 131 ? 10.846 9.439 8.643 1.00 16.32 129 ALA C C 1
ATOM 3445 O O . ALA C 1 131 ? 10.389 10.208 9.491 1.00 17.95 129 ALA C O 1
ATOM 3447 N N . VAL C 1 132 ? 11.230 8.199 8.926 1.00 16.21 130 VAL C N 1
ATOM 3448 C CA . VAL C 1 132 ? 11.163 7.700 10.287 1.00 16.53 130 VAL C CA 1
ATOM 3449 C C . VAL C 1 132 ? 12.422 8.169 11.029 1.00 17.60 130 VAL C C 1
ATOM 3450 O O . VAL C 1 132 ? 12.422 8.290 12.256 1.00 17.93 130 VAL C O 1
ATOM 3454 N N . TYR C 1 133 ? 13.479 8.450 10.269 1.00 17.59 131 TYR C N 1
ATOM 3455 C CA . TYR C 1 133 ? 14.758 8.893 10.834 1.00 17.84 131 TYR C CA 1
ATOM 3456 C C . TYR C 1 133 ? 15.306 10.110 10.106 1.00 18.52 131 TYR C C 1
ATOM 3457 O O . TYR C 1 133 ? 14.873 10.422 9.000 1.00 17.79 131 TYR C O 1
ATOM 3466 N N . ASN C 1 134 ? 16.254 10.803 10.734 1.00 18.75 132 ASN C N 1
ATOM 3467 C CA . ASN C 1 134 ? 16.898 11.924 10.064 1.00 19.51 132 ASN C CA 1
ATOM 3468 C C . ASN C 1 134 ? 17.622 11.184 8.952 1.00 19.69 132 ASN C C 1
ATOM 3469 O O . ASN C 1 134 ? 18.380 10.245 9.216 1.00 20.32 132 ASN C O 1
ATOM 3474 N N . SER C 1 135 ? 17.393 11.596 7.714 1.00 18.95 133 SER C N 1
ATOM 3475 C CA . SER C 1 135 ? 17.977 10.889 6.591 1.00 18.79 133 SER C CA 1
ATOM 3476 C C . SER C 1 135 ? 18.036 11.747 5.335 1.00 18.84 133 SER C C 1
ATOM 3477 O O . SER C 1 135 ? 17.783 12.949 5.381 1.00 19.05 133 SER C O 1
ATOM 3480 N N . SER C 1 136 ? 18.373 11.125 4.208 1.00 18.78 134 SER C N 1
ATOM 3481 C CA . SER C 1 136 ? 18.438 11.862 2.956 1.00 18.65 134 SER C CA 1
ATOM 3482 C C . SER C 1 136 ? 18.228 10.979 1.737 1.00 18.07 134 SER C C 1
ATOM 3483 O O . SER C 1 136 ? 18.480 9.776 1.771 1.00 17.91 134 SER C O 1
ATOM 3486 N N . LEU C 1 137 ? 17.738 11.598 0.670 1.00 18.28 135 LEU C N 1
ATOM 3487 C CA . LEU C 1 137 ? 17.491 10.918 -0.592 1.00 18.83 135 LEU C CA 1
ATOM 3488 C C . LEU C 1 137 ? 18.165 11.740 -1.678 1.00 19.58 135 LEU C C 1
ATOM 3489 O O . LEU C 1 137 ? 18.064 12.966 -1.690 1.00 21.03 135 LEU C O 1
ATOM 3494 N N . LYS C 1 138 ? 18.848 11.062 -2.589 1.00 19.93 136 LYS C N 1
ATOM 3495 C CA . LYS C 1 138 ? 19.555 11.739 -3.664 1.00 20.54 136 LYS C CA 1
ATOM 3496 C C . LYS C 1 138 ? 18.611 12.127 -4.791 1.00 20.40 136 LYS C C 1
ATOM 3497 O O . LYS C 1 138 ? 17.747 11.344 -5.182 1.00 19.85 136 LYS C O 1
ATOM 3503 N N . LYS C 1 139 ? 18.775 13.339 -5.310 1.00 20.07 137 LYS C N 1
ATOM 3504 C CA . LYS C 1 139 ? 17.931 13.800 -6.401 1.00 20.64 137 LYS C CA 1
ATOM 3505 C C . LYS C 1 139 ? 18.110 12.896 -7.613 1.00 20.36 137 LYS C C 1
ATOM 3506 O O . LYS C 1 139 ? 19.232 12.534 -7.969 1.00 19.46 137 LYS C O 1
ATOM 3512 N N . GLY C 1 140 ? 16.995 12.529 -8.236 1.00 20.44 138 GLY C N 1
ATOM 3513 C CA . GLY C 1 140 ? 17.044 11.677 -9.410 1.00 21.88 138 GLY C CA 1
ATOM 3514 C C . GLY C 1 140 ? 16.992 10.184 -9.137 1.00 22.71 138 GLY C C 1
ATOM 3515 O O . GLY C 1 140 ? 16.882 9.394 -10.076 1.00 22.75 138 GLY C O 1
ATOM 3524 N N . ALA C 1 142 ? 15.542 6.463 -7.820 1.00 17.86 140 ALA C N 1
ATOM 3525 C CA . ALA C 1 142 ? 14.262 5.766 -7.911 1.00 17.62 140 ALA C CA 1
ATOM 3526 C C . ALA C 1 142 ? 13.752 5.521 -6.495 1.00 17.20 140 ALA C C 1
ATOM 3527 O O . ALA C 1 142 ? 14.488 5.009 -5.643 1.00 16.41 140 ALA C O 1
ATOM 3529 N N . THR C 1 143 ? 12.489 5.873 -6.258 1.00 15.99 141 THR C N 1
ATOM 3530 C CA . THR C 1 143 ? 11.883 5.726 -4.942 1.00 15.30 141 THR C CA 1
ATOM 3531 C C . THR C 1 143 ? 10.625 4.863 -4.898 1.00 15.76 141 THR C C 1
ATOM 3532 O O . THR C 1 143 ? 10.387 4.167 -3.911 1.00 14.90 141 THR C O 1
ATOM 3536 N N . HIS C 1 144 ? 9.817 4.915 -5.953 1.00 15.38 142 HIS C N 1
ATOM 3537 C CA . HIS C 1 144 ? 8.579 4.139 -5.993 1.00 15.19 142 HIS C CA 1
ATOM 3538 C C . HIS C 1 144 ? 8.532 3.122 -7.124 1.00 15.73 142 HIS C C 1
ATOM 3539 O O . HIS C 1 144 ? 9.222 3.257 -8.127 1.00 15.37 142 HIS C O 1
ATOM 3546 N N . HIS C 1 145 ? 7.685 2.115 -6.947 1.00 15.79 143 HIS C N 1
ATOM 3547 C CA . HIS C 1 145 ? 7.519 1.036 -7.913 1.00 17.14 143 HIS C CA 1
ATOM 3548 C C . HIS C 1 145 ? 6.087 1.120 -8.441 1.00 16.92 143 HIS C C 1
ATOM 3549 O O . HIS C 1 145 ? 5.130 0.894 -7.702 1.00 17.09 143 HIS C O 1
ATOM 3556 N N . LEU C 1 146 ? 5.942 1.462 -9.716 1.00 16.76 144 LEU C N 1
ATOM 3557 C CA . LEU C 1 146 ? 4.619 1.592 -10.317 1.00 17.51 144 LEU C CA 1
ATOM 3558 C C . LEU C 1 146 ? 4.120 0.277 -10.896 1.00 19.16 144 LEU C C 1
ATOM 3559 O O . LEU C 1 146 ? 4.807 -0.365 -11.688 1.00 19.08 144 LEU C O 1
ATOM 3564 N N . ILE C 1 147 ? 2.918 -0.116 -10.488 1.00 19.93 145 ILE C N 1
ATOM 3565 C CA . ILE C 1 147 ? 2.293 -1.340 -10.969 1.00 21.81 145 ILE C CA 1
ATOM 3566 C C . ILE C 1 147 ? 1.152 -0.892 -11.877 1.00 23.11 145 ILE C C 1
ATOM 3567 O O . ILE C 1 147 ? 0.284 -0.130 -11.461 1.00 21.86 145 ILE C O 1
ATOM 3572 N N . PHE C 1 148 ? 1.158 -1.361 -13.121 1.00 24.51 146 PHE C N 1
ATOM 3573 C CA . PHE C 1 148 ? 0.130 -0.960 -14.077 1.00 27.30 146 PHE C CA 1
ATOM 3574 C C . PHE C 1 148 ? -1.040 -1.926 -14.136 1.00 29.35 146 PHE C C 1
ATOM 3575 O O . PHE C 1 148 ? -0.872 -3.114 -14.408 1.00 30.40 146 PHE C O 1
ATOM 3583 N N . LEU C 1 149 ? -2.229 -1.392 -13.877 1.00 32.14 147 LEU C N 1
ATOM 3584 C CA . LEU C 1 149 ? -3.458 -2.172 -13.873 1.00 34.99 147 LEU C CA 1
ATOM 3585 C C . LEU C 1 149 ? -4.338 -1.837 -15.068 1.00 37.15 147 LEU C C 1
ATOM 3586 O O . LEU C 1 149 ? -4.499 -0.671 -15.431 1.00 37.12 147 LEU C O 1
ATOM 3591 N N . LYS C 1 150 ? -4.910 -2.869 -15.676 1.00 39.61 148 LYS C N 1
ATOM 3592 C CA . LYS C 1 150 ? -5.788 -2.677 -16.821 1.00 41.34 148 LYS C CA 1
ATOM 3593 C C . LYS C 1 150 ? -7.238 -2.674 -16.352 1.00 41.32 148 LYS C C 1
ATOM 3594 O O . LYS C 1 150 ? -7.649 -3.547 -15.590 1.00 41.29 148 LYS C O 1
ATOM 3600 N N . LEU C 1 151 ? -8.006 -1.685 -16.798 1.00 41.41 149 LEU C N 1
ATOM 3601 C CA . LEU C 1 151 ? -9.413 -1.605 -16.428 1.00 42.14 149 LEU C CA 1
ATOM 3602 C C . LEU C 1 151 ? -10.194 -2.642 -17.228 1.00 43.12 149 LEU C C 1
ATOM 3603 O O . LEU C 1 151 ? -9.849 -2.941 -18.373 1.00 42.66 149 LEU C O 1
ATOM 3608 N N . ASP C 1 152 ? -11.241 -3.192 -16.621 1.00 44.04 150 ASP C N 1
ATOM 3609 C CA . ASP C 1 152 ? -12.063 -4.204 -17.275 1.00 45.44 150 ASP C CA 1
ATOM 3610 C C . ASP C 1 152 ? -12.699 -3.649 -18.545 1.00 46.17 150 ASP C C 1
ATOM 3611 O O . ASP C 1 152 ? -13.047 -4.400 -19.458 1.00 46.53 150 ASP C O 1
ATOM 3616 N N . LYS C 1 153 ? -12.845 -2.329 -18.593 1.00 46.58 151 LYS C N 1
ATOM 3617 C CA . LYS C 1 153 ? -13.431 -1.642 -19.741 1.00 47.17 151 LYS C CA 1
ATOM 3618 C C . LYS C 1 153 ? -12.938 -0.198 -19.736 1.00 46.56 151 LYS C C 1
ATOM 3619 O O . LYS C 1 153 ? -12.627 0.351 -18.678 1.00 46.86 151 LYS C O 1
ATOM 3625 N N . PRO C 1 154 ? -12.848 0.435 -20.917 1.00 45.94 152 PRO C N 1
ATOM 3626 C CA . PRO C 1 154 ? -12.390 1.827 -20.948 1.00 45.30 152 PRO C CA 1
ATOM 3627 C C . PRO C 1 154 ? -13.341 2.641 -20.075 1.00 44.97 152 PRO C C 1
ATOM 3628 O O . PRO C 1 154 ? -14.556 2.591 -20.267 1.00 44.77 152 PRO C O 1
ATOM 3632 N N . THR C 1 155 ? -12.794 3.379 -19.114 1.00 44.47 153 THR C N 1
ATOM 3633 C CA . THR C 1 155 ? -13.617 4.164 -18.200 1.00 44.14 153 THR C CA 1
ATOM 3634 C C . THR C 1 155 ? -14.430 5.286 -18.839 1.00 44.60 153 THR C C 1
ATOM 3635 O O . THR C 1 155 ? -13.938 6.023 -19.695 1.00 44.02 153 THR C O 1
ATOM 3639 N N . GLU C 1 156 ? -15.681 5.411 -18.405 1.00 44.87 154 GLU C N 1
ATOM 3640 C CA . GLU C 1 156 ? -16.566 6.451 -18.913 1.00 45.57 154 GLU C CA 1
ATOM 3641 C C . GLU C 1 156 ? -16.296 7.769 -18.199 1.00 44.69 154 GLU C C 1
ATOM 3642 O O . GLU C 1 156 ? -16.857 8.805 -18.555 1.00 45.04 154 GLU C O 1
ATOM 3648 N N . ARG C 1 157 ? -15.438 7.724 -17.185 1.00 43.73 155 ARG C N 1
ATOM 3649 C CA . ARG C 1 157 ? -15.097 8.925 -16.434 1.00 42.93 155 ARG C CA 1
ATOM 3650 C C . ARG C 1 157 ? -13.587 9.078 -16.299 1.00 41.61 155 ARG C C 1
ATOM 3651 O O . ARG C 1 157 ? -12.962 8.453 -15.440 1.00 41.13 155 ARG C O 1
ATOM 3659 N N . LEU C 1 158 ? -13.011 9.908 -17.162 1.00 40.15 156 LEU C N 1
ATOM 3660 C CA . LEU C 1 158 ? -11.578 10.173 -17.151 1.00 38.78 156 LEU C CA 1
ATOM 3661 C C . LEU C 1 158 ? -11.280 11.210 -16.072 1.00 38.27 156 LEU C C 1
ATOM 3662 O O . LEU C 1 158 ? -12.164 11.974 -15.680 1.00 37.71 156 LEU C O 1
ATOM 3667 N N . TYR C 1 159 ? -10.041 11.238 -15.593 1.00 37.62 157 TYR C N 1
ATOM 3668 C CA . TYR C 1 159 ? -9.658 12.186 -14.553 1.00 37.52 157 TYR C CA 1
ATOM 3669 C C . TYR C 1 159 ? -9.698 13.631 -15.047 1.00 38.96 157 TYR C C 1
ATOM 3670 O O . TYR C 1 159 ? -9.319 13.922 -16.181 1.00 39.21 157 TYR C O 1
ATOM 3679 N N . ASN C 1 160 ? -10.151 14.531 -14.182 1.00 40.37 158 ASN C N 1
ATOM 3680 C CA . ASN C 1 160 ? -10.224 15.952 -14.505 1.00 42.16 158 ASN C CA 1
ATOM 3681 C C . ASN C 1 160 ? -10.278 16.733 -13.198 1.00 41.95 158 ASN C C 1
ATOM 3682 O O . ASN C 1 160 ? -10.750 17.870 -13.151 1.00 42.42 158 ASN C O 1
ATOM 3687 N N . GLY C 1 161 ? -9.777 16.102 -12.140 1.00 41.10 159 GLY C N 1
ATOM 3688 C CA . GLY C 1 161 ? -9.773 16.712 -10.823 1.00 39.80 159 GLY C CA 1
ATOM 3689 C C . GLY C 1 161 ? -8.825 17.878 -10.637 1.00 39.15 159 GLY C C 1
ATOM 3690 O O . GLY C 1 161 ? -8.160 18.322 -11.577 1.00 37.84 159 GLY C O 1
ATOM 3691 N N . LYS C 1 162 ? -8.762 18.359 -9.400 1.00 38.48 160 LYS C N 1
ATOM 3692 C CA . LYS C 1 162 ? -7.933 19.497 -9.023 1.00 38.04 160 LYS C CA 1
ATOM 3693 C C . LYS C 1 162 ? -6.426 19.307 -9.160 1.00 35.96 160 LYS C C 1
ATOM 3694 O O . LYS C 1 162 ? -5.676 20.278 -9.079 1.00 36.35 160 LYS C O 1
ATOM 3700 N N . TYR C 1 163 ? -5.971 18.073 -9.357 1.00 32.93 161 TYR C N 1
ATOM 3701 C CA . TYR C 1 163 ? -4.535 17.838 -9.487 1.00 30.16 161 TYR C CA 1
ATOM 3702 C C . TYR C 1 163 ? -4.075 17.661 -10.930 1.00 29.10 161 TYR C C 1
ATOM 3703 O O . TYR C 1 163 ? -2.883 17.473 -11.188 1.00 27.31 161 TYR C O 1
ATOM 3712 N N . GLN C 1 164 ? -5.014 17.718 -11.869 1.00 2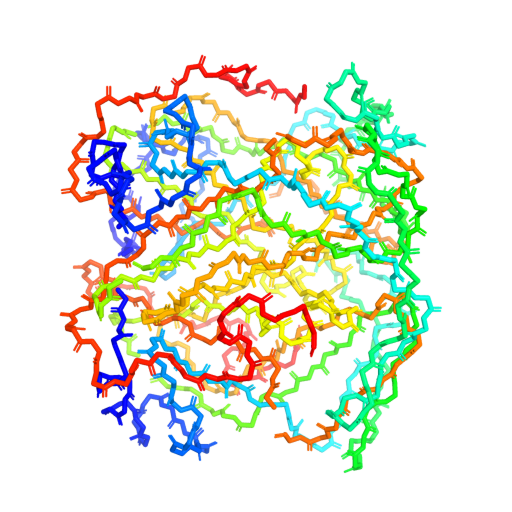8.10 162 GLN C N 1
ATOM 3713 C CA . GLN C 1 164 ? -4.679 17.553 -13.279 1.00 27.93 162 GLN C CA 1
ATOM 3714 C C . GLN C 1 164 ? -3.533 18.471 -13.700 1.00 27.85 162 GLN C C 1
ATOM 3715 O O . GLN C 1 164 ? -3.508 19.654 -13.355 1.00 27.55 162 GLN C O 1
ATOM 3721 N N . GLY C 1 165 ? -2.580 17.916 -14.439 1.00 27.89 163 GLY C N 1
ATOM 3722 C CA . GLY C 1 165 ? -1.450 18.705 -14.893 1.00 27.81 163 GLY C CA 1
ATOM 3723 C C . GLY C 1 165 ? -0.249 18.637 -13.970 1.00 27.80 163 GLY C C 1
ATOM 3724 O O . GLY C 1 165 ? 0.812 19.176 -14.286 1.00 28.24 163 GLY C O 1
ATOM 3725 N N . GLY C 1 166 ? -0.412 17.979 -12.825 1.00 27.55 164 GLY C N 1
ATOM 3726 C CA . GLY C 1 166 ? 0.687 17.856 -11.885 1.00 26.31 164 GLY C CA 1
ATOM 3727 C C . GLY C 1 166 ? 0.668 18.883 -10.769 1.00 25.79 164 GLY C C 1
ATOM 3728 O O . GLY C 1 166 ? 1.720 19.281 -10.269 1.00 25.41 164 GLY C O 1
ATOM 3729 N N . ILE C 1 167 ? -0.521 19.319 -10.373 1.00 25.67 165 ILE C N 1
ATOM 3730 C CA . ILE C 1 167 ? -0.632 20.301 -9.301 1.00 25.98 165 ILE C CA 1
ATOM 3731 C C . ILE C 1 167 ? -0.123 19.686 -8.005 1.00 26.34 165 ILE C C 1
ATOM 3732 O O . ILE C 1 167 ? -0.526 18.587 -7.624 1.00 25.56 165 ILE C O 1
ATOM 3737 N N . LEU C 1 168 ? 0.769 20.408 -7.338 1.00 26.63 166 LEU C N 1
ATOM 3738 C CA . LEU C 1 168 ? 1.383 19.953 -6.099 1.00 27.59 166 LEU C CA 1
ATOM 3739 C C . LEU C 1 168 ? 0.418 19.556 -4.991 1.00 28.87 166 LEU C C 1
ATOM 3740 O O . LEU C 1 168 ? 0.475 18.435 -4.480 1.00 28.91 166 LEU C O 1
ATOM 3745 N N . ILE C 1 169 ? -0.459 20.481 -4.616 1.00 29.48 167 ILE C N 1
ATOM 3746 C CA . ILE C 1 169 ? -1.401 20.239 -3.536 1.00 31.05 167 ILE C CA 1
ATOM 3747 C C . ILE C 1 169 ? -2.559 21.231 -3.626 1.00 31.42 167 ILE C C 1
ATOM 3748 O O . ILE C 1 169 ? -3.638 20.940 -3.069 1.00 31.64 167 ILE C O 1
#

Foldseek 3Di:
DAALVRVLVCEPPFKDLADNVQRDGAWGFWFFADQWKWKFDAPADPPPGHTDIDIGGQDWKDWDAAFIKMKTWTSIWGAALFKKKWKAWDVVCVVVFKDFDIDMGFGGATTIEIGIIHGNHGDMDTHIGTITIHMDTHPDRDPDHDDDPCGHNNRD/DAALVRVLVCEPPFKDLADNVQRDGAWGFWFFADQWKWKFDAPADPPPGHTDIDIGGQDWKDWDAAFIKMKTWTSIWGAALFKKKWKAWDVVCVVVFKDFDIDMGFGGATTIEIGIIHGNHGDMDTHIGTITIHMDTHPDRDPDHDDDPCGHNNRD/DAALVRVLVCEPPFKDLADNVQSDGAWGFWFFADQWKWKFDAPADPPPGHTDIDIDGQDWKDWDAAQIKMKTWTSIWGAALFKKKWKAWDVVCVVVFKDFDIDMGFGGATTIEIGIIHGNHGDMDTHIGTITIHMDTHPDRDPDHDDDPCGHNNRD

Sequence (468 aa):
ILSHQSIKNLLGKVILNYSEENVRENGYDLRICGDKYYELVQGAELPEKKATLREIEFKERAILSANHTYLFESCEEFNPADLAVLITLKSTLARNGFLAPPTVIDAGYKGKVNVAITAVYNSSLKKGATHHLIFLKLDKPTERLYNGKYQGGILIILSHQSIKNLLGKVILNYSEENVRENGYDLRICGDKYYELVQGAELPEKKATLREIEFKERAILSANHTYLFESCEEFNPADLAVLITLKSTLARNGFLAPPTVIDAGYKGKVNVAITAVYNSSLKKGATHHLIFLKLDKPTERLYNGKYQGGILIILSHQSIKNLLGKVILNYSEENVRENGYDLRICGDKYYELVQGAELPEKKATLREIEFKERAILSANHTYLFESCEEFNPADLAVLITLKSTLARNGFLAPPTVIDAGYKGKVNVAITAVYNSSLKKGATHHLIFLKLDKPTERLYNGKYQGGILI

Solvent-accessible surface area: 17152 Å² total